Protein AF-A0A482R6Y8-F1 (afdb_monomer_lite)

Foldseek 3Di:
DVQVVCVVVVHDDDDDDDDDDAAADDDQKDKDFDPQWDQDPVVRHIWGHQAFDDDDQKDQRLCRHQQSDPPNPPVDDDDPDPSLQRIKGWFKFWKFFDTRVDTAIKMWGWDDDPDDDDTWIWIGGPPDIGTDPPDPVSCNVAAGKHKDKDKDWAWDFDDDPPPDTDIDGDDIDIDIDTRRIHTGMIMIGRDDPDPDPDDDDDDDDDDDDDDDDDDDDDDDDDDDDDDDDDDDDPDDVVVVVVVVVCVVPDDDDDDDDDDPPDPDPPVVVVVVVVVVVVVVCVVCLQPPVVVVVLLCVLQVVLVCLVVVPLVLAQAADPDQPQDLVSLVVRQPPLLVSLVVLLCCQQPPVLPYPNLVCLVSSLVSSLSSCLRTLSNLSVLLSVCVVCVVVVCCLQFNDPDPSSVSNLQSSLSSNLSSLLNHQVSCVVVVNNCPGSSNVSLVSLLVCLVVCLVRLQRVCSSLLSVQSNLPNDVVSLVSCVVVVVLVSLCCQCAPLSHLCQVPHPPRPDDPDDDPVRVPDRGDCVSSVSSNVSSVVVVVVCVVPPDDPPDDDPDDDDD

Secondary structure (DSSP, 8-state):
-HHHHHHTTT------------BS---SEEEEE---EEEETTTTEEEE--------SEEE-GGGBSSS-TT-S--SS---S-GGGGEEEEEEEEEEEE-SS-EEEEEEEE---SSS----EEEEETTEEEEE---HHHHHHHTS--EEEEEE--EEEEE-TTS-EEEEEPPPEEEEEE--EEEEEEEEEE--------PPPPPP--------------------------------HHHHHHHHHHHHH----S-S-----PPPPHHHHHHHHHHHHHHHHHHHTT-HHHHHHHHHHHHHHHHHHHHS-GGG-BPPPSS---SHHHHHHHSTTTHHHHHHHHHHIIIIITTSS-GGGHHHHHHHHHHHHHHBHHHHHHHHHHHHH-HHHHHIIIII--STTHHHHHHHHHHHHHHHHHHHHHHHHHTT-TTTSHHHHHHHHHHTTGGGGGGGGGGHHHHHHHHHHHHHH-HHHHHHHHHTTHHHHHHHHHHSTT-S-GGGSTT----S---TTTTS-----HHHHHHHHHHHHHHHHHTTSTTTT-SS--S----

Structure (mmCIF, N/CA/C/O backbone):
data_AF-A0A482R6Y8-F1
#
_entry.id   AF-A0A482R6Y8-F1
#
loop_
_atom_site.group_PDB
_atom_site.id
_atom_site.type_symbol
_atom_site.label_atom_id
_atom_site.label_alt_id
_atom_site.label_comp_id
_atom_site.label_asym_id
_atom_site.label_entity_id
_atom_site.label_seq_id
_atom_site.pdbx_PDB_ins_code
_atom_site.Cartn_x
_atom_site.Cartn_y
_atom_site.Cartn_z
_atom_site.occupancy
_atom_site.B_iso_or_equiv
_atom_site.auth_seq_id
_atom_site.auth_comp_id
_atom_site.auth_asym_id
_atom_site.auth_atom_id
_atom_site.pdbx_PDB_model_num
ATOM 1 N N . ALA A 1 1 ? -12.314 -10.642 -55.141 1.00 46.22 1 ALA A N 1
ATOM 2 C CA . ALA A 1 1 ? -13.633 -10.857 -55.773 1.00 46.22 1 ALA A CA 1
ATOM 3 C C . ALA A 1 1 ? -14.553 -11.711 -54.892 1.00 46.22 1 ALA A C 1
ATOM 5 O O . ALA A 1 1 ? -15.523 -11.170 -54.386 1.00 46.22 1 ALA A O 1
ATOM 6 N N . ALA A 1 2 ? -14.221 -12.979 -54.606 1.00 45.69 2 ALA A N 1
ATOM 7 C CA . ALA A 1 2 ? -15.066 -13.873 -53.792 1.00 45.69 2 ALA A CA 1
ATOM 8 C C . ALA A 1 2 ? -15.319 -13.393 -52.343 1.00 45.69 2 ALA A C 1
ATOM 10 O O . ALA A 1 2 ? -16.434 -13.504 -51.849 1.00 45.69 2 ALA A O 1
ATOM 11 N N . ALA A 1 3 ? -14.319 -12.788 -51.689 1.00 48.28 3 ALA A N 1
ATOM 12 C CA . ALA A 1 3 ? -14.489 -12.204 -50.355 1.00 48.28 3 ALA A CA 1
ATOM 13 C C . ALA A 1 3 ? -15.507 -11.045 -50.352 1.00 48.28 3 ALA A C 1
ATOM 15 O O . ALA A 1 3 ? -16.390 -11.009 -49.514 1.00 48.28 3 ALA A O 1
ATOM 16 N N . PHE A 1 4 ? -15.473 -10.146 -51.340 1.00 48.19 4 PHE A N 1
ATOM 17 C CA . PHE A 1 4 ? -16.408 -9.012 -51.419 1.00 48.19 4 PHE A CA 1
ATOM 18 C C . PHE A 1 4 ? -17.869 -9.442 -51.632 1.00 48.19 4 PHE A C 1
ATOM 20 O O . PHE A 1 4 ? -18.768 -8.837 -51.055 1.00 48.19 4 PHE A O 1
ATOM 27 N N . ALA A 1 5 ? -18.100 -10.518 -52.393 1.00 51.41 5 ALA A N 1
ATOM 28 C CA . ALA A 1 5 ? -19.438 -11.076 -52.601 1.00 51.41 5 ALA A CA 1
ATOM 29 C C . ALA A 1 5 ? -20.048 -11.664 -51.312 1.00 51.41 5 ALA A C 1
ATOM 31 O O . ALA A 1 5 ? -21.261 -11.625 -51.132 1.00 51.41 5 ALA A O 1
ATOM 32 N N . ALA A 1 6 ? -19.218 -12.164 -50.390 1.00 49.59 6 ALA A N 1
ATOM 33 C CA . ALA A 1 6 ? -19.668 -12.661 -49.089 1.00 49.59 6 ALA A CA 1
ATOM 34 C C . ALA A 1 6 ? -19.960 -11.527 -48.080 1.00 49.59 6 ALA A C 1
ATOM 36 O O . ALA A 1 6 ? -20.877 -11.659 -47.273 1.00 49.59 6 ALA A O 1
ATOM 37 N N . ALA A 1 7 ? -19.244 -10.397 -48.168 1.00 51.06 7 ALA A N 1
ATOM 38 C CA . ALA A 1 7 ? -19.393 -9.241 -47.263 1.00 51.06 7 ALA A CA 1
ATOM 39 C C . ALA A 1 7 ? -20.716 -8.525 -47.513 1.00 51.06 7 ALA A C 1
ATOM 41 O O . ALA A 1 7 ? -21.427 -8.163 -46.580 1.00 51.06 7 ALA A O 1
ATOM 42 N N . ALA A 1 8 ? -21.054 -8.363 -48.795 1.00 51.78 8 ALA A N 1
ATOM 43 C CA . ALA A 1 8 ? -22.303 -7.758 -49.242 1.00 51.78 8 ALA A CA 1
ATOM 44 C C . ALA A 1 8 ? -23.546 -8.564 -48.814 1.00 51.78 8 ALA A C 1
ATOM 46 O O . ALA A 1 8 ? -24.637 -8.012 -48.746 1.00 51.78 8 ALA A O 1
ATOM 47 N N . ALA A 1 9 ? -23.382 -9.850 -48.481 1.00 56.75 9 ALA A N 1
ATOM 48 C CA . ALA A 1 9 ? -24.441 -10.724 -47.980 1.00 56.75 9 ALA A CA 1
ATOM 49 C C . ALA A 1 9 ? -24.543 -10.753 -46.438 1.00 56.75 9 ALA A C 1
ATOM 51 O O . ALA A 1 9 ? -25.240 -11.607 -45.894 1.00 56.75 9 ALA A O 1
ATOM 52 N N . GLY A 1 10 ? -23.826 -9.874 -45.721 1.00 54.31 10 GLY A N 1
ATOM 53 C CA . GLY A 1 10 ? -23.837 -9.828 -44.253 1.00 54.31 10 GLY A CA 1
ATOM 54 C C . GLY A 1 10 ? -23.149 -11.022 -43.578 1.00 54.31 10 GLY A C 1
ATOM 55 O O . GLY A 1 10 ? -23.340 -11.245 -42.385 1.00 54.31 10 GLY A O 1
ATOM 56 N N . LYS A 1 11 ? -22.355 -11.804 -44.323 1.00 59.03 11 LYS A N 1
ATOM 57 C CA . LYS A 1 11 ? -21.540 -12.886 -43.762 1.00 59.03 11 LYS A CA 1
ATOM 58 C C . LYS A 1 11 ? -20.203 -12.337 -43.285 1.00 59.03 11 LYS A C 1
ATOM 60 O O . LYS A 1 11 ? -19.504 -11.648 -44.025 1.00 59.03 11 LYS A O 1
ATOM 65 N N . GLU A 1 12 ? -19.841 -12.690 -42.059 1.00 58.81 12 GLU A N 1
ATOM 66 C CA . GLU A 1 12 ? -18.547 -12.377 -41.464 1.00 58.81 12 GLU A CA 1
ATOM 67 C C . GLU A 1 12 ? -17.422 -12.999 -42.311 1.00 58.81 12 GLU A C 1
ATOM 69 O O . GLU A 1 12 ? -17.390 -14.210 -42.544 1.00 58.81 12 GLU A O 1
ATOM 74 N N . ILE A 1 13 ? -16.520 -12.165 -42.834 1.00 70.81 13 ILE A N 1
ATOM 75 C CA . ILE A 1 13 ? -15.378 -12.630 -43.627 1.00 70.81 13 ILE A CA 1
ATOM 76 C C . ILE A 1 13 ? -14.148 -12.607 -42.746 1.00 70.81 13 ILE A C 1
ATOM 78 O O . ILE A 1 13 ? -13.628 -11.546 -42.405 1.00 70.81 13 ILE A O 1
ATOM 82 N N . SER A 1 14 ? -13.619 -13.790 -42.470 1.00 70.06 14 SER A N 1
ATOM 83 C CA . SER A 1 14 ? -12.277 -13.917 -41.925 1.00 70.06 14 SER A CA 1
ATOM 84 C C . SER A 1 14 ? -11.255 -13.839 -43.062 1.00 70.06 14 SER A C 1
ATOM 86 O O . SER A 1 14 ? -11.223 -14.695 -43.950 1.00 70.06 14 SER A O 1
ATOM 88 N N . LEU A 1 15 ? -10.426 -12.791 -43.064 1.00 80.38 15 LEU A N 1
ATOM 89 C CA . LEU A 1 15 ? -9.261 -12.686 -43.942 1.00 80.38 15 LEU A CA 1
ATOM 90 C C . LEU A 1 15 ? -8.021 -13.155 -43.187 1.00 80.38 15 LEU A C 1
ATOM 92 O O . LEU A 1 15 ? -7.687 -12.628 -42.123 1.00 80.38 15 LEU A O 1
ATOM 96 N N . LYS A 1 16 ? -7.288 -14.104 -43.775 1.00 82.94 16 LYS A N 1
ATOM 97 C CA . LYS A 1 16 ? -6.000 -14.539 -43.235 1.00 82.94 16 LYS A CA 1
ATOM 98 C C . LYS A 1 16 ? -5.012 -13.373 -43.306 1.00 82.94 16 LYS A C 1
ATOM 100 O O . LYS A 1 16 ? -4.531 -13.024 -44.381 1.00 82.94 16 LYS A O 1
ATOM 105 N N . THR A 1 17 ? -4.730 -12.775 -42.155 1.00 82.94 17 THR A N 1
ATOM 106 C CA . THR A 1 17 ? -3.864 -11.600 -42.027 1.00 82.94 17 THR A CA 1
ATOM 107 C C . THR A 1 17 ? -2.631 -11.962 -41.209 1.00 82.94 17 THR A C 1
ATOM 109 O O . THR A 1 17 ? -2.737 -12.637 -40.189 1.00 82.94 17 THR A O 1
ATOM 112 N N . THR A 1 18 ? -1.460 -11.491 -41.634 1.00 84.38 18 THR A N 1
ATOM 113 C CA . THR A 1 18 ? -0.202 -11.678 -40.901 1.00 84.38 18 THR A CA 1
ATOM 114 C C . THR A 1 18 ? 0.170 -10.372 -40.209 1.00 84.38 18 THR A C 1
ATOM 116 O O . THR A 1 18 ? 0.525 -9.399 -40.874 1.00 84.38 18 THR A O 1
ATOM 119 N N . ARG A 1 19 ? 0.114 -10.337 -38.874 1.00 85.12 19 ARG A N 1
ATOM 120 C CA . ARG A 1 19 ? 0.594 -9.200 -38.071 1.00 85.12 19 ARG A CA 1
ATOM 121 C C . ARG A 1 19 ? 2.083 -9.377 -37.769 1.00 85.12 19 ARG A C 1
ATOM 123 O O . ARG A 1 19 ? 2.506 -10.453 -37.362 1.00 85.12 19 ARG A O 1
ATOM 130 N N . ARG A 1 20 ? 2.877 -8.321 -37.960 1.00 83.31 20 ARG A N 1
ATOM 131 C CA . ARG A 1 20 ? 4.308 -8.264 -37.612 1.00 83.31 20 ARG A CA 1
ATOM 132 C C . ARG A 1 20 ? 4.642 -6.889 -37.032 1.00 83.31 20 ARG A C 1
ATOM 134 O O . ARG A 1 20 ? 3.924 -5.928 -37.299 1.00 83.31 20 ARG A O 1
ATOM 141 N N . VAL A 1 21 ? 5.735 -6.801 -36.279 1.00 88.12 21 VAL A N 1
ATOM 142 C CA . VAL A 1 21 ? 6.249 -5.556 -35.682 1.00 88.12 21 VAL A CA 1
ATOM 143 C C . VAL A 1 21 ? 7.684 -5.338 -36.161 1.00 88.12 21 VAL A C 1
ATOM 145 O O . VAL A 1 21 ? 8.432 -6.298 -36.338 1.00 88.12 21 VAL A O 1
ATOM 148 N N . SER A 1 22 ? 8.060 -4.090 -36.438 1.00 88.12 22 SER A N 1
ATOM 149 C CA . SER A 1 22 ? 9.417 -3.719 -36.862 1.00 88.12 22 SER A CA 1
ATOM 150 C C . SER A 1 22 ? 9.807 -2.381 -36.268 1.00 88.12 22 SER A C 1
ATOM 152 O O . SER A 1 22 ? 8.951 -1.525 -36.039 1.00 88.12 22 SER A O 1
ATOM 154 N N . LEU A 1 23 ? 11.100 -2.214 -36.016 1.00 89.06 23 LEU A N 1
ATOM 155 C CA . LEU A 1 23 ? 11.639 -1.028 -35.366 1.00 89.06 23 LEU A CA 1
ATOM 156 C C . LEU A 1 23 ? 11.892 0.059 -36.413 1.00 89.06 23 LEU A C 1
ATOM 158 O O . LEU A 1 23 ? 12.625 -0.152 -37.377 1.00 89.06 23 LEU A O 1
ATOM 162 N N . ARG A 1 24 ? 11.253 1.221 -36.256 1.00 84.94 24 ARG A N 1
ATOM 163 C CA . ARG A 1 24 ? 11.435 2.355 -37.177 1.00 84.94 24 ARG A CA 1
ATOM 164 C C . ARG A 1 24 ? 12.658 3.194 -36.821 1.00 84.94 24 ARG A C 1
ATOM 166 O O . ARG A 1 24 ? 13.382 3.613 -37.707 1.00 84.94 24 ARG A O 1
ATOM 173 N N . GLN A 1 25 ? 12.860 3.443 -35.534 1.00 84.69 25 GLN A N 1
ATOM 174 C CA . GLN A 1 25 ? 13.958 4.244 -35.012 1.00 84.69 25 GLN A CA 1
ATOM 175 C C . GLN A 1 25 ? 14.477 3.573 -33.743 1.00 84.69 25 GLN A C 1
ATOM 177 O O . GLN A 1 25 ? 13.693 3.077 -32.935 1.00 84.69 25 GLN A O 1
ATOM 182 N N . LEU A 1 26 ? 15.796 3.550 -33.589 1.00 87.88 26 LEU A N 1
ATOM 183 C CA . LEU A 1 26 ? 16.489 3.038 -32.410 1.00 87.88 26 LEU A CA 1
ATOM 184 C C . LEU A 1 26 ? 17.211 4.201 -31.714 1.00 87.88 26 LEU A C 1
ATOM 186 O O . LEU A 1 26 ? 17.615 5.151 -32.385 1.00 87.88 26 LEU A O 1
ATOM 190 N N . GLY A 1 27 ? 17.372 4.138 -30.390 1.00 90.56 27 GLY A N 1
ATOM 191 C CA . GLY A 1 27 ? 18.134 5.121 -29.603 1.00 90.56 27 GLY A CA 1
ATOM 192 C C . GLY A 1 27 ? 19.629 4.792 -29.526 1.00 90.56 27 GLY A C 1
ATOM 193 O O . GLY A 1 27 ? 20.064 3.776 -30.061 1.00 90.56 27 GLY A O 1
ATOM 194 N N . ASP A 1 28 ? 20.434 5.623 -28.867 1.00 90.88 28 ASP A N 1
ATOM 195 C CA . ASP A 1 28 ? 21.860 5.320 -28.628 1.00 90.88 28 ASP A CA 1
ATOM 196 C C . ASP A 1 28 ? 22.056 4.234 -27.565 1.00 90.88 28 ASP A C 1
ATOM 198 O O . ASP A 1 28 ? 23.026 3.483 -27.611 1.00 90.88 28 ASP A O 1
ATOM 202 N N . HIS A 1 29 ? 21.091 4.089 -26.659 1.00 93.62 29 HIS A N 1
ATOM 203 C CA . HIS A 1 29 ? 21.043 3.017 -25.675 1.00 93.62 29 HIS A CA 1
ATOM 204 C C . HIS A 1 29 ? 19.825 2.133 -25.939 1.00 93.62 29 HIS A C 1
ATOM 206 O O . HIS A 1 29 ? 18.712 2.628 -26.129 1.00 93.62 29 HIS A O 1
ATOM 212 N N . LEU A 1 30 ? 20.045 0.823 -25.959 1.00 95.31 30 LEU A N 1
ATOM 213 C CA . LEU A 1 30 ? 19.023 -0.196 -26.146 1.00 95.31 30 LEU A CA 1
ATOM 214 C C . LEU A 1 30 ? 18.916 -1.026 -24.863 1.00 95.31 30 LEU A C 1
ATOM 216 O O . LEU A 1 30 ? 19.875 -1.675 -24.452 1.00 95.31 30 LEU A O 1
ATOM 220 N N . MET A 1 31 ? 17.738 -1.003 -24.244 1.00 97.25 31 MET A N 1
ATOM 221 C CA . MET A 1 31 ? 17.420 -1.803 -23.061 1.00 97.25 31 MET A CA 1
ATOM 222 C C . MET A 1 31 ? 16.559 -2.993 -23.482 1.00 97.25 31 MET A C 1
ATOM 224 O O . MET A 1 31 ? 15.492 -2.805 -24.069 1.00 97.25 31 MET A O 1
ATOM 228 N N . VAL A 1 32 ? 17.015 -4.212 -23.196 1.00 96.88 32 VAL A N 1
ATOM 229 C CA . VAL A 1 32 ? 16.301 -5.450 -23.532 1.00 96.88 32 VAL A CA 1
ATOM 230 C C . VAL A 1 32 ? 15.912 -6.162 -22.244 1.00 96.88 32 VAL A C 1
ATOM 232 O O . VAL A 1 32 ? 16.757 -6.722 -21.550 1.00 96.88 32 VAL A O 1
ATOM 235 N N . HIS A 1 33 ? 14.619 -6.146 -21.934 1.00 97.31 33 HIS A N 1
ATOM 236 C CA . HIS A 1 33 ? 14.055 -6.873 -20.803 1.00 97.31 33 HIS A CA 1
ATOM 237 C C . HIS A 1 33 ? 13.781 -8.330 -21.192 1.00 97.31 33 HIS A C 1
ATOM 239 O O . HIS A 1 33 ? 13.048 -8.596 -22.148 1.00 97.31 33 HIS A O 1
ATOM 245 N N . LEU A 1 34 ? 14.344 -9.278 -20.444 1.00 96.94 34 LEU A N 1
ATOM 246 C CA . LEU A 1 34 ? 14.092 -10.702 -20.632 1.00 96.94 34 LEU A CA 1
ATOM 247 C C . LEU A 1 34 ? 12.843 -11.086 -19.837 1.00 96.94 34 LEU A C 1
ATOM 249 O O . LEU A 1 34 ? 12.815 -10.962 -18.614 1.00 96.94 34 LEU A O 1
ATOM 253 N N . ASN A 1 35 ? 11.795 -11.540 -20.527 1.00 95.56 35 ASN A N 1
ATOM 254 C CA . ASN A 1 35 ? 10.512 -11.865 -19.905 1.00 95.56 35 ASN A CA 1
ATOM 255 C C . ASN A 1 35 ? 10.574 -13.190 -19.122 1.00 95.56 35 ASN A C 1
ATOM 257 O O . ASN A 1 35 ? 10.064 -14.211 -19.571 1.00 95.56 35 ASN A O 1
ATOM 261 N N . ARG A 1 36 ? 11.252 -13.174 -17.969 1.00 95.69 36 ARG A N 1
ATOM 262 C CA . ARG A 1 36 ? 11.509 -14.350 -17.122 1.00 95.69 36 ARG A CA 1
ATOM 263 C C . ARG A 1 36 ? 10.474 -14.567 -16.020 1.00 95.69 36 ARG A C 1
ATOM 265 O O . ARG A 1 36 ? 10.716 -15.375 -15.128 1.00 95.69 36 ARG A O 1
ATOM 272 N N . PHE A 1 37 ? 9.354 -13.856 -16.041 1.00 94.00 37 PHE A N 1
ATOM 273 C CA . PHE A 1 37 ? 8.289 -14.032 -15.061 1.00 94.00 37 PHE A CA 1
ATOM 274 C C . PHE A 1 37 ? 6.985 -14.332 -15.774 1.00 94.00 37 PHE A C 1
ATOM 276 O O . PHE A 1 37 ? 6.593 -13.619 -16.697 1.00 94.00 37 PHE A O 1
ATOM 283 N N . GLU A 1 38 ? 6.311 -15.375 -15.318 1.00 92.75 38 GLU A N 1
ATOM 284 C CA . GLU A 1 38 ? 5.003 -15.765 -15.818 1.00 92.75 38 GLU A CA 1
ATOM 285 C C . GLU A 1 38 ? 4.085 -16.155 -14.664 1.00 92.75 38 GLU A C 1
ATOM 287 O O . GLU A 1 38 ? 4.512 -16.287 -13.514 1.00 92.75 38 GLU A O 1
ATOM 292 N N . PHE A 1 39 ? 2.800 -16.287 -14.968 1.00 90.62 39 PHE A N 1
ATOM 293 C CA . PHE A 1 39 ? 1.833 -16.827 -14.030 1.00 90.62 39 PHE A CA 1
ATOM 294 C C . PHE A 1 39 ? 1.623 -18.301 -14.360 1.00 90.62 39 PHE A C 1
ATOM 296 O O . PHE A 1 39 ? 1.099 -18.626 -15.425 1.00 90.62 39 PHE A O 1
ATOM 303 N N . ASP A 1 40 ? 2.050 -19.174 -13.454 1.00 85.50 40 ASP A N 1
ATOM 304 C CA . ASP A 1 40 ? 1.807 -20.604 -13.557 1.00 85.50 40 ASP A CA 1
ATOM 305 C C . ASP A 1 40 ? 0.372 -20.889 -13.100 1.00 85.50 40 ASP A C 1
ATOM 307 O O . ASP A 1 40 ? 0.012 -20.701 -11.933 1.00 85.50 40 ASP A O 1
ATOM 311 N N . TYR A 1 41 ? -0.461 -21.316 -14.047 1.00 87.38 41 TYR A N 1
ATOM 312 C CA . TYR A 1 41 ? -1.871 -21.609 -13.809 1.00 87.38 41 TYR A CA 1
ATOM 313 C C . TYR A 1 41 ? -2.097 -22.921 -13.049 1.00 87.38 41 TYR A C 1
ATOM 315 O O . TYR A 1 41 ? -3.148 -23.061 -12.426 1.00 87.38 41 TYR A O 1
ATOM 323 N N . ASP A 1 42 ? -1.137 -23.850 -13.047 1.00 87.56 42 ASP A N 1
ATOM 324 C CA . ASP A 1 42 ? -1.270 -25.111 -12.312 1.00 87.56 42 ASP A CA 1
ATOM 325 C C . ASP A 1 42 ? -1.021 -24.891 -10.815 1.00 87.56 42 ASP A C 1
ATOM 327 O O . ASP A 1 42 ? -1.786 -25.361 -9.969 1.00 87.56 42 ASP A O 1
ATOM 331 N N . SER A 1 43 ? 0.023 -24.130 -10.470 1.00 82.81 43 SER A N 1
ATOM 332 C CA . SER A 1 43 ? 0.314 -23.761 -9.076 1.00 82.81 43 SER A CA 1
ATOM 333 C C . SER A 1 43 ? -0.445 -22.519 -8.590 1.00 82.81 43 SER A C 1
ATOM 335 O O . SER A 1 43 ? -0.462 -22.251 -7.385 1.00 82.81 43 SER A O 1
ATOM 337 N N . MET A 1 44 ? -1.099 -21.782 -9.498 1.00 86.12 44 MET A N 1
ATOM 338 C CA . MET A 1 44 ? -1.774 -20.499 -9.248 1.00 86.12 44 MET A CA 1
ATOM 339 C C . MET A 1 44 ? -0.850 -19.460 -8.593 1.00 86.12 44 MET A C 1
ATOM 341 O O . MET A 1 44 ? -1.261 -18.694 -7.715 1.00 86.12 44 MET A O 1
ATOM 345 N N . GLN A 1 45 ? 0.418 -19.440 -9.006 1.00 81.56 45 GLN A N 1
ATOM 346 C CA . GLN A 1 45 ? 1.457 -18.567 -8.465 1.00 81.56 45 GLN A CA 1
ATOM 347 C C . GLN A 1 45 ? 2.291 -17.934 -9.579 1.00 81.56 45 GLN A C 1
ATOM 349 O O . GLN A 1 45 ? 2.391 -18.445 -10.691 1.00 81.56 45 GLN A O 1
ATOM 354 N N . GLN A 1 46 ? 2.928 -16.802 -9.273 1.00 86.69 46 GLN A N 1
ATOM 355 C CA . GLN A 1 46 ? 3.962 -16.270 -10.154 1.00 86.69 46 GLN A CA 1
ATOM 356 C C . GLN A 1 46 ? 5.194 -17.176 -10.101 1.00 86.69 46 GLN A C 1
ATOM 358 O O . GLN A 1 46 ? 5.692 -17.501 -9.020 1.00 86.69 46 GLN A O 1
ATOM 363 N N . ALA A 1 47 ? 5.706 -17.538 -11.270 1.00 89.12 47 ALA A N 1
ATOM 364 C CA . ALA A 1 47 ? 6.873 -18.383 -11.438 1.00 89.12 47 ALA A CA 1
ATOM 365 C C . ALA A 1 47 ? 7.984 -17.622 -12.168 1.00 89.12 47 ALA A C 1
ATOM 367 O O . ALA A 1 47 ? 7.736 -16.765 -13.021 1.00 89.12 47 ALA A O 1
ATOM 368 N N . LYS A 1 48 ? 9.234 -17.922 -11.798 1.00 93.69 48 LYS A N 1
ATOM 369 C CA . LYS A 1 48 ? 10.420 -17.395 -12.477 1.00 93.69 48 LYS A CA 1
ATOM 370 C C . LYS A 1 48 ? 10.967 -18.455 -13.428 1.00 93.69 48 LYS A C 1
ATOM 372 O O . LYS A 1 48 ? 11.327 -19.546 -12.989 1.00 93.69 48 LYS A O 1
ATOM 377 N N . LEU A 1 49 ? 11.115 -18.087 -14.694 1.00 95.44 49 LEU A N 1
ATOM 378 C CA . LEU A 1 49 ? 11.729 -18.891 -15.743 1.00 95.44 49 LEU A CA 1
ATOM 379 C C . LEU A 1 49 ? 13.255 -18.801 -15.659 1.00 95.44 49 LEU A C 1
ATOM 381 O O . LEU A 1 49 ? 13.872 -17.781 -15.990 1.00 95.44 49 LEU A O 1
ATOM 385 N N . ASN A 1 50 ? 13.870 -19.896 -15.218 1.00 94.81 50 ASN A N 1
ATOM 386 C CA . ASN A 1 50 ? 15.321 -20.017 -15.075 1.00 94.81 50 ASN A CA 1
ATOM 387 C C . ASN A 1 50 ? 15.981 -20.725 -16.264 1.00 94.81 50 ASN A C 1
ATOM 389 O O . ASN A 1 50 ? 17.140 -21.119 -16.160 1.00 94.81 50 ASN A O 1
ATOM 393 N N . ASP A 1 51 ? 15.270 -20.873 -17.382 1.00 96.56 51 ASP A N 1
ATOM 394 C CA . ASP A 1 51 ? 15.787 -21.526 -18.583 1.00 96.56 51 ASP A CA 1
ATOM 395 C C . ASP A 1 51 ? 17.039 -20.834 -19.118 1.00 96.56 51 ASP A C 1
ATOM 397 O O . ASP A 1 51 ? 17.246 -19.623 -18.937 1.00 96.56 51 ASP A O 1
ATOM 401 N N . HIS A 1 52 ? 17.873 -21.629 -19.788 1.00 97.44 52 HIS A N 1
ATOM 402 C CA . HIS A 1 52 ? 19.062 -21.128 -20.459 1.00 97.44 52 HIS A CA 1
ATOM 403 C C . HIS A 1 52 ? 18.663 -20.171 -21.584 1.00 97.44 52 HIS A C 1
ATOM 405 O O . HIS A 1 52 ? 17.871 -20.511 -22.462 1.00 97.44 52 HIS A O 1
ATOM 411 N N . PHE A 1 53 ? 19.214 -18.963 -21.542 1.00 97.75 53 PHE A N 1
ATOM 412 C CA . PHE A 1 53 ? 19.053 -17.963 -22.585 1.00 97.75 53 PHE A CA 1
ATOM 413 C C . PHE A 1 53 ? 20.363 -17.196 -22.755 1.00 97.75 53 PHE A C 1
ATOM 415 O O . PHE A 1 53 ? 20.737 -16.380 -21.908 1.00 97.75 53 PHE A O 1
ATOM 422 N N . SER A 1 54 ? 21.048 -17.451 -23.867 1.00 97.44 54 SER A N 1
ATOM 423 C CA . SER A 1 54 ? 22.267 -16.741 -24.250 1.00 97.44 54 SER A CA 1
ATOM 424 C C . SER A 1 54 ? 21.962 -15.452 -25.006 1.00 97.44 54 SER A C 1
ATOM 426 O O . SER A 1 54 ? 21.045 -15.408 -25.827 1.00 97.44 54 SER A O 1
ATOM 428 N N . PHE A 1 55 ? 22.797 -14.434 -24.819 1.00 97.94 55 PHE A N 1
ATOM 429 C CA . PHE A 1 55 ? 22.731 -13.176 -25.563 1.00 97.94 55 PHE A CA 1
ATOM 430 C C . PHE A 1 55 ? 24.127 -12.747 -26.038 1.00 97.94 55 PHE A C 1
ATOM 432 O O . PHE A 1 55 ? 25.120 -13.017 -25.358 1.00 97.94 55 PHE A O 1
ATOM 439 N N . PRO A 1 56 ? 24.239 -12.099 -27.213 1.00 96.44 56 PRO A N 1
ATOM 440 C CA . PRO A 1 56 ? 25.534 -11.783 -27.799 1.00 96.44 56 PRO A CA 1
ATOM 441 C C . PRO A 1 56 ? 26.137 -10.507 -27.199 1.00 96.44 56 PRO A C 1
ATOM 443 O O . PRO A 1 56 ? 25.421 -9.566 -26.859 1.00 96.44 56 PRO A O 1
ATOM 446 N N . ARG A 1 57 ? 27.471 -10.423 -27.151 1.00 93.12 57 ARG A N 1
ATOM 447 C CA . ARG A 1 57 ? 28.176 -9.185 -26.761 1.00 93.12 57 ARG A CA 1
ATOM 448 C C . ARG A 1 57 ? 28.067 -8.081 -27.816 1.00 93.12 57 ARG A C 1
ATOM 450 O O . ARG A 1 57 ? 28.032 -6.910 -27.461 1.00 93.12 57 ARG A O 1
ATOM 457 N N . HIS A 1 58 ? 27.964 -8.463 -29.088 1.00 94.50 58 HIS A N 1
ATOM 458 C CA . HIS A 1 58 ? 27.753 -7.561 -30.219 1.00 94.50 58 HIS A CA 1
ATOM 459 C C . HIS A 1 58 ? 26.423 -7.900 -30.887 1.00 94.50 58 HIS A C 1
ATOM 461 O O . HIS A 1 58 ? 26.204 -9.042 -31.293 1.00 94.50 58 HIS A O 1
ATOM 467 N N . LEU A 1 59 ? 25.531 -6.921 -30.986 1.00 94.75 59 LEU A N 1
ATOM 468 C CA . LEU A 1 59 ? 24.169 -7.104 -31.463 1.00 94.75 59 LEU A CA 1
ATOM 469 C C . LEU A 1 59 ? 23.917 -6.237 -32.697 1.00 94.75 59 LEU A C 1
ATOM 471 O O . LEU A 1 59 ? 23.919 -5.010 -32.623 1.00 94.75 59 LEU A O 1
ATOM 475 N N . ASN A 1 60 ? 23.651 -6.891 -33.827 1.00 93.00 60 ASN A N 1
ATOM 476 C CA . ASN A 1 60 ? 23.227 -6.222 -35.050 1.00 93.00 60 ASN A CA 1
ATOM 477 C C . ASN A 1 60 ? 21.698 -6.101 -35.079 1.00 93.00 60 ASN A C 1
ATOM 479 O O . ASN A 1 60 ? 20.994 -7.101 -35.243 1.00 93.00 60 ASN A O 1
ATOM 483 N N . MET A 1 61 ? 21.187 -4.875 -34.961 1.00 93.06 61 MET A N 1
ATOM 484 C CA . MET A 1 61 ? 19.748 -4.609 -34.957 1.00 93.06 61 MET A CA 1
ATOM 485 C C . MET A 1 61 ? 19.142 -4.408 -36.350 1.00 93.06 61 MET A C 1
ATOM 487 O O . MET A 1 61 ? 17.916 -4.410 -36.471 1.00 93.06 61 MET A O 1
ATOM 491 N N . TRP A 1 62 ? 19.961 -4.283 -37.402 1.00 90.06 62 TRP A N 1
ATOM 492 C CA . TRP A 1 62 ? 19.512 -4.020 -38.775 1.00 90.06 62 TRP A CA 1
ATOM 493 C C . TRP A 1 62 ? 18.371 -4.940 -39.248 1.00 90.06 62 TRP A C 1
ATOM 495 O O . TRP A 1 62 ? 17.356 -4.405 -39.706 1.00 90.06 62 TRP A O 1
ATOM 505 N N . PRO A 1 63 ? 18.429 -6.281 -39.074 1.00 90.25 63 PRO A N 1
ATOM 506 C CA . PRO A 1 63 ? 17.392 -7.187 -39.585 1.00 90.25 63 PRO A CA 1
ATOM 507 C C . PRO A 1 63 ? 15.996 -6.973 -38.976 1.00 90.25 63 PRO A C 1
ATOM 509 O O . PRO A 1 63 ? 14.995 -7.401 -39.550 1.00 90.25 63 PRO A O 1
ATOM 512 N N . TYR A 1 64 ? 15.912 -6.314 -37.817 1.00 89.81 64 TYR A N 1
ATOM 513 C CA . TYR A 1 64 ? 14.664 -6.083 -37.080 1.00 89.81 64 TYR A CA 1
ATOM 514 C C . TYR A 1 64 ? 14.027 -4.716 -37.383 1.00 89.81 64 TYR A C 1
ATOM 516 O O . TYR A 1 64 ? 12.967 -4.377 -36.841 1.00 89.81 64 TYR A O 1
ATOM 524 N N . THR A 1 65 ? 14.665 -3.917 -38.238 1.00 88.56 65 THR A N 1
ATOM 525 C CA . THR A 1 65 ? 14.211 -2.569 -38.601 1.00 88.56 65 THR A CA 1
ATOM 526 C C . THR A 1 65 ? 13.230 -2.571 -39.769 1.00 88.56 65 THR A C 1
ATOM 528 O O . THR A 1 65 ? 13.038 -3.581 -40.437 1.00 88.56 65 THR A O 1
ATOM 531 N N . VAL A 1 66 ? 12.579 -1.438 -40.043 1.00 84.94 66 VAL A N 1
ATOM 532 C CA . VAL A 1 66 ? 11.733 -1.289 -41.244 1.00 84.94 66 VAL A CA 1
ATOM 533 C C . VAL A 1 66 ? 12.551 -1.462 -42.535 1.00 84.94 66 VAL A C 1
ATOM 535 O O . VAL A 1 66 ? 12.048 -2.051 -43.491 1.00 84.94 66 VAL A O 1
ATOM 538 N N . HIS A 1 67 ? 13.805 -1.000 -42.541 1.00 80.19 67 HIS A N 1
ATOM 539 C CA . HIS A 1 67 ? 14.677 -0.957 -43.719 1.00 80.19 67 HIS A CA 1
ATOM 540 C C . HIS A 1 67 ? 15.450 -2.259 -43.951 1.00 80.19 67 HIS A C 1
ATOM 542 O O . HIS A 1 67 ? 15.538 -2.729 -45.079 1.00 80.19 67 HIS A O 1
ATOM 548 N N . GLY A 1 68 ? 15.953 -2.896 -42.891 1.00 77.00 68 GLY A N 1
ATOM 549 C CA . GLY A 1 68 ? 16.755 -4.119 -43.001 1.00 77.00 68 GLY A CA 1
ATOM 550 C C . GLY A 1 68 ? 15.967 -5.401 -43.251 1.00 77.00 68 GLY A C 1
ATOM 551 O O . GLY A 1 68 ? 16.526 -6.496 -43.179 1.00 77.00 68 GLY A O 1
ATOM 552 N N . ARG A 1 69 ? 14.669 -5.291 -43.548 1.00 76.81 69 ARG A N 1
ATOM 553 C CA . ARG A 1 69 ? 13.815 -6.437 -43.859 1.00 76.81 69 ARG A CA 1
ATOM 554 C C . ARG A 1 69 ? 14.005 -6.906 -45.294 1.00 76.81 69 ARG A C 1
ATOM 556 O O . ARG A 1 69 ? 13.911 -6.118 -46.231 1.00 76.81 69 ARG A O 1
ATOM 563 N N . THR A 1 70 ? 14.114 -8.223 -45.448 1.00 67.69 70 THR A N 1
ATOM 564 C CA . THR A 1 70 ? 14.149 -8.932 -46.739 1.00 67.69 70 THR A CA 1
ATOM 565 C C . THR A 1 70 ? 12.914 -8.677 -47.604 1.00 67.69 70 THR A C 1
ATOM 567 O O . THR A 1 70 ? 13.008 -8.681 -48.823 1.00 67.69 70 THR A O 1
ATOM 570 N N . ASP A 1 71 ? 11.765 -8.422 -46.969 1.00 68.94 71 ASP A N 1
ATOM 571 C CA . ASP A 1 71 ? 10.468 -8.236 -47.636 1.00 68.94 71 ASP A CA 1
ATOM 572 C C . ASP A 1 71 ? 10.148 -6.746 -47.897 1.00 68.94 71 ASP A C 1
ATOM 574 O O . ASP A 1 71 ? 8.998 -6.396 -48.180 1.00 68.94 71 ASP A O 1
ATOM 578 N N . SER A 1 72 ? 11.110 -5.836 -47.699 1.00 60.34 72 SER A N 1
ATOM 579 C CA . SER A 1 72 ? 10.878 -4.398 -47.856 1.00 60.34 72 SER A CA 1
ATOM 580 C C . SER A 1 72 ? 10.681 -4.040 -49.338 1.00 60.34 72 SER A C 1
ATOM 582 O O . SER A 1 72 ? 11.561 -4.196 -50.174 1.00 60.34 72 SER A O 1
ATOM 584 N N . VAL A 1 73 ? 9.491 -3.534 -49.679 1.00 54.12 73 VAL A N 1
ATOM 585 C CA . VAL A 1 73 ? 9.151 -3.064 -51.043 1.00 54.12 73 VAL A CA 1
ATOM 586 C C . VAL A 1 73 ? 9.800 -1.698 -51.349 1.00 54.12 73 VAL A C 1
ATOM 588 O O . VAL A 1 73 ? 9.759 -1.215 -52.475 1.00 54.12 73 VAL A O 1
ATOM 591 N N . ALA A 1 74 ? 10.432 -1.073 -50.353 1.00 52.38 74 ALA A N 1
ATOM 592 C CA . ALA A 1 74 ? 11.095 0.222 -50.451 1.00 52.38 74 ALA A CA 1
ATOM 593 C C . ALA A 1 74 ? 12.620 0.057 -50.368 1.00 52.38 74 ALA A C 1
ATOM 595 O O . ALA A 1 74 ? 13.253 0.491 -49.412 1.00 52.38 74 ALA A O 1
ATOM 596 N N . ALA A 1 75 ? 13.214 -0.562 -51.386 1.00 44.25 75 ALA A N 1
ATOM 597 C CA . ALA A 1 75 ? 14.666 -0.640 -51.549 1.00 44.25 75 ALA A CA 1
ATOM 598 C C . ALA A 1 75 ? 15.283 0.665 -52.107 1.00 44.25 75 ALA A C 1
ATOM 600 O O . ALA A 1 75 ? 16.299 0.616 -52.795 1.00 44.25 75 ALA A O 1
ATOM 601 N N . GLY A 1 76 ? 14.681 1.840 -51.879 1.00 48.41 76 GLY A N 1
ATOM 602 C CA . GLY A 1 76 ? 15.141 3.042 -52.577 1.00 48.41 76 GLY A CA 1
ATOM 603 C C . GLY A 1 76 ? 14.586 4.380 -52.114 1.00 48.41 76 GLY A C 1
ATOM 604 O O . GLY A 1 76 ? 14.079 5.102 -52.959 1.00 48.41 76 GLY A O 1
ATOM 605 N N . THR A 1 77 ? 14.711 4.730 -50.829 1.00 46.97 77 THR A N 1
ATOM 606 C CA . THR A 1 77 ? 14.648 6.139 -50.377 1.00 46.97 77 THR A CA 1
ATOM 607 C C . THR A 1 77 ? 15.361 6.332 -49.028 1.00 46.97 77 THR A C 1
ATOM 609 O O . THR A 1 77 ? 14.936 5.746 -48.033 1.00 46.97 77 THR A O 1
ATOM 612 N N . ASP A 1 78 ? 16.407 7.166 -49.033 1.00 45.94 78 ASP A N 1
ATOM 613 C CA . ASP A 1 78 ? 16.916 8.046 -47.962 1.00 45.94 78 ASP A CA 1
ATOM 614 C C . ASP A 1 78 ? 17.034 7.525 -46.512 1.00 45.94 78 ASP A C 1
ATOM 616 O O . ASP A 1 78 ? 16.479 8.133 -45.598 1.00 45.94 78 ASP A O 1
ATOM 620 N N . ASP A 1 79 ? 17.840 6.488 -46.254 1.00 47.22 79 ASP A N 1
ATOM 621 C CA . ASP A 1 79 ? 18.482 6.352 -44.933 1.00 47.22 79 ASP A CA 1
ATOM 622 C C . ASP A 1 79 ? 20.003 6.512 -45.088 1.00 47.22 79 ASP A C 1
ATOM 624 O O . ASP A 1 79 ? 20.690 5.685 -45.686 1.00 47.22 79 ASP A O 1
ATOM 628 N N . VAL A 1 80 ? 20.507 7.652 -44.610 1.00 53.16 80 VAL A N 1
ATOM 629 C CA . VAL A 1 80 ? 21.891 8.147 -44.768 1.00 53.16 80 VAL A CA 1
ATOM 630 C C . VAL A 1 80 ? 22.868 7.412 -43.832 1.00 53.16 80 VAL A C 1
ATOM 632 O O . VAL A 1 80 ? 24.085 7.568 -43.926 1.00 53.16 80 VAL A O 1
ATOM 635 N N . LEU A 1 81 ? 22.354 6.573 -42.932 1.00 56.56 81 LEU A N 1
ATOM 636 C CA . LEU A 1 81 ? 23.121 5.851 -41.927 1.00 56.56 81 LEU A CA 1
ATOM 637 C C . LEU A 1 81 ? 23.213 4.374 -42.334 1.00 56.56 81 LEU A C 1
ATOM 639 O O . LEU A 1 81 ? 22.282 3.603 -42.124 1.00 56.56 81 LEU A O 1
ATOM 643 N N . GLY A 1 82 ? 24.330 3.979 -42.954 1.00 62.22 82 GLY A N 1
ATOM 644 C CA . GLY A 1 82 ? 24.575 2.594 -43.382 1.00 62.22 82 GLY A CA 1
ATOM 645 C C . GLY A 1 82 ? 24.408 1.559 -42.255 1.00 62.22 82 GLY A C 1
ATOM 646 O O . GLY A 1 82 ? 24.327 1.907 -41.079 1.00 62.22 82 GLY A O 1
ATOM 647 N N . ALA A 1 83 ? 24.400 0.264 -42.599 1.00 63.19 83 ALA A N 1
ATOM 648 C CA . ALA A 1 83 ? 24.156 -0.854 -41.667 1.00 63.19 83 ALA A CA 1
ATOM 649 C C . ALA A 1 83 ? 25.022 -0.843 -40.382 1.00 63.19 83 ALA A C 1
ATOM 651 O O . ALA A 1 83 ? 24.653 -1.446 -39.373 1.00 63.19 83 ALA A O 1
ATOM 652 N N . GLU A 1 84 ? 26.153 -0.134 -40.394 1.00 69.44 84 GLU A N 1
ATOM 653 C CA . GLU A 1 84 ? 27.020 0.094 -39.234 1.00 69.44 84 GLU A CA 1
ATOM 654 C C . GLU A 1 84 ? 26.347 0.899 -38.109 1.00 69.44 84 GLU A C 1
ATOM 656 O O . GLU A 1 84 ? 26.630 0.665 -36.937 1.00 69.44 84 GLU A O 1
ATOM 661 N N . ALA A 1 85 ? 25.386 1.774 -38.424 1.00 76.75 85 ALA A N 1
ATOM 662 C CA . ALA A 1 85 ? 24.664 2.581 -37.437 1.00 76.75 85 ALA A CA 1
ATOM 663 C C . ALA A 1 85 ? 23.696 1.773 -36.551 1.00 76.75 85 ALA A C 1
ATOM 665 O O . ALA A 1 85 ? 23.095 2.330 -35.628 1.00 76.75 85 ALA A O 1
ATOM 666 N N . TYR A 1 86 ? 23.538 0.478 -36.842 1.00 87.50 86 TYR A N 1
ATOM 667 C CA . TYR A 1 86 ? 22.652 -0.460 -36.155 1.00 87.50 86 TYR A CA 1
ATOM 668 C C . TYR A 1 86 ? 23.418 -1.515 -35.342 1.00 87.50 86 TYR A C 1
ATOM 670 O O . TYR A 1 86 ? 22.817 -2.488 -34.878 1.00 87.50 86 TYR A O 1
ATOM 678 N N . GLN A 1 87 ? 24.731 -1.334 -35.173 1.00 92.50 87 GLN A N 1
ATOM 679 C CA . GLN A 1 87 ? 25.569 -2.175 -34.323 1.00 92.50 87 GLN A CA 1
ATOM 680 C C . GLN A 1 87 ? 25.538 -1.682 -32.880 1.00 92.50 87 GLN A C 1
ATOM 682 O O . GLN A 1 87 ? 25.691 -0.490 -32.607 1.00 92.50 87 GLN A O 1
ATOM 687 N N . TYR A 1 88 ? 25.369 -2.619 -31.956 1.00 94.31 88 TYR A N 1
ATOM 688 C CA . TYR A 1 88 ? 25.344 -2.366 -30.526 1.00 94.31 88 TYR A CA 1
ATOM 689 C C . TYR A 1 88 ? 26.325 -3.267 -29.794 1.00 94.31 88 TYR A C 1
ATOM 691 O O . TYR A 1 88 ? 26.536 -4.417 -30.176 1.00 94.31 88 TYR A O 1
ATOM 699 N N . GLU A 1 89 ? 26.862 -2.763 -28.695 1.00 94.25 89 GLU A N 1
ATOM 700 C CA . GLU A 1 89 ? 27.751 -3.496 -27.810 1.00 94.25 89 GLU A CA 1
ATOM 701 C C . GLU A 1 89 ? 27.156 -3.576 -26.403 1.00 94.25 89 GLU A C 1
ATOM 703 O O . GLU A 1 89 ? 26.586 -2.608 -25.897 1.00 94.25 89 GLU A O 1
ATOM 708 N N . LEU A 1 90 ? 27.253 -4.747 -25.779 1.00 96.06 90 LEU A N 1
ATOM 709 C CA . LEU A 1 90 ? 26.763 -4.974 -24.427 1.00 96.06 90 LEU A CA 1
ATOM 710 C C . LEU A 1 90 ? 27.636 -4.214 -23.421 1.00 96.06 90 LEU A C 1
ATOM 712 O O . LEU A 1 90 ? 28.845 -4.430 -23.338 1.00 96.06 90 LEU A O 1
ATOM 716 N N . VAL A 1 91 ? 27.006 -3.356 -22.623 1.00 95.75 91 VAL A N 1
ATOM 717 C CA . VAL A 1 91 ? 27.674 -2.525 -21.608 1.00 95.75 91 VAL A CA 1
ATOM 718 C C . VAL A 1 91 ? 27.226 -2.835 -20.186 1.00 95.75 91 VAL A C 1
ATOM 720 O O . VAL A 1 91 ? 27.916 -2.464 -19.238 1.00 95.75 91 VAL A O 1
ATOM 723 N N . GLY A 1 92 ? 26.099 -3.526 -20.017 1.00 96.94 92 GLY A N 1
ATOM 724 C CA . GLY A 1 92 ? 25.608 -3.892 -18.696 1.00 96.94 92 GLY A CA 1
ATOM 725 C C . GLY A 1 92 ? 24.592 -5.025 -18.715 1.00 96.94 92 GLY A C 1
ATOM 726 O O . GLY A 1 92 ? 23.845 -5.199 -19.678 1.00 96.94 92 GLY A O 1
ATOM 727 N N . VAL A 1 93 ? 24.559 -5.781 -17.625 1.00 98.44 93 VAL A N 1
ATOM 728 C CA . VAL A 1 93 ? 23.608 -6.863 -17.373 1.00 98.44 93 VAL A CA 1
ATOM 729 C C . VAL A 1 93 ? 23.101 -6.729 -15.945 1.00 98.44 93 VAL A C 1
ATOM 731 O O . VAL A 1 93 ? 23.882 -6.816 -15.004 1.00 98.44 93 VAL A O 1
ATOM 734 N N . VAL A 1 94 ? 21.794 -6.552 -15.778 1.00 98.62 94 VAL A N 1
ATOM 735 C CA . VAL A 1 94 ? 21.135 -6.658 -14.472 1.00 98.62 94 VAL A CA 1
ATOM 736 C C . VAL A 1 94 ? 20.786 -8.118 -14.241 1.00 98.62 94 VAL A C 1
ATOM 738 O O . VAL A 1 94 ? 20.090 -8.728 -15.059 1.00 98.62 94 VAL A O 1
ATOM 741 N N . ILE A 1 95 ? 21.247 -8.666 -13.124 1.00 98.44 95 ILE A N 1
ATOM 742 C CA . ILE A 1 95 ? 20.955 -10.021 -12.674 1.00 98.44 95 ILE A CA 1
ATOM 743 C C . ILE A 1 95 ? 19.850 -9.968 -11.627 1.00 98.44 95 ILE A C 1
ATOM 745 O O . ILE A 1 95 ? 19.870 -9.133 -10.725 1.00 98.44 95 ILE A O 1
ATOM 749 N N . HIS A 1 96 ? 18.899 -10.891 -11.736 1.00 97.75 96 HIS A N 1
ATOM 750 C CA . HIS A 1 96 ? 17.946 -11.169 -10.672 1.00 97.75 96 HIS A CA 1
ATOM 751 C C . HIS A 1 96 ? 18.260 -12.536 -10.067 1.00 97.75 96 HIS A C 1
ATOM 753 O O . HIS A 1 96 ? 18.259 -13.543 -10.780 1.00 97.75 96 HIS A O 1
ATOM 759 N N . MET A 1 97 ? 18.477 -12.588 -8.757 1.00 92.31 97 MET A N 1
ATOM 760 C CA . MET A 1 97 ? 18.684 -13.818 -7.996 1.00 92.31 97 MET A CA 1
ATOM 761 C C . MET A 1 97 ? 17.512 -14.036 -7.046 1.00 92.31 97 MET A C 1
ATOM 763 O O . MET A 1 97 ? 17.292 -13.237 -6.145 1.00 92.31 97 MET A O 1
ATOM 767 N N . GLY A 1 98 ? 16.753 -15.115 -7.233 1.00 87.50 98 GLY A N 1
ATOM 768 C CA . GLY A 1 98 ? 15.641 -15.445 -6.341 1.00 87.50 98 GLY A CA 1
ATOM 769 C C . GLY A 1 98 ? 14.400 -15.956 -7.061 1.00 87.50 98 GLY A C 1
ATOM 770 O O . GLY A 1 98 ? 14.473 -16.517 -8.154 1.00 87.50 98 GLY A O 1
ATOM 771 N N . THR A 1 99 ? 13.255 -15.779 -6.409 1.00 86.38 99 THR A N 1
ATOM 772 C CA . THR A 1 99 ? 11.934 -16.258 -6.844 1.00 86.38 99 THR A CA 1
ATOM 773 C C . THR A 1 99 ? 11.148 -15.154 -7.546 1.00 86.38 99 THR A C 1
ATOM 775 O O . THR A 1 99 ? 11.539 -13.994 -7.501 1.00 86.38 99 THR A O 1
ATOM 778 N N . ALA A 1 100 ? 10.003 -15.474 -8.151 1.00 83.12 100 ALA A N 1
ATOM 779 C CA . ALA A 1 100 ? 9.150 -14.453 -8.766 1.00 83.12 100 ALA A CA 1
ATOM 780 C C . ALA A 1 100 ? 8.591 -13.419 -7.773 1.00 83.12 100 ALA A C 1
ATOM 782 O O . ALA A 1 100 ? 8.327 -12.286 -8.154 1.00 83.12 100 ALA A O 1
ATOM 783 N N . VAL A 1 101 ? 8.435 -13.797 -6.501 1.00 79.88 101 VAL A N 1
ATOM 784 C CA . VAL A 1 101 ? 7.840 -12.942 -5.460 1.00 79.88 101 VAL A CA 1
ATOM 785 C C . VAL A 1 101 ? 8.888 -12.072 -4.764 1.00 79.88 101 VAL A C 1
ATOM 787 O O . VAL A 1 101 ? 8.574 -11.014 -4.224 1.00 79.88 101 VAL A O 1
ATOM 790 N N . GLY A 1 102 ? 10.140 -12.518 -4.747 1.00 76.62 102 GLY A N 1
ATOM 791 C CA . GLY A 1 102 ? 11.214 -11.829 -4.053 1.00 76.62 102 GLY A CA 1
ATOM 792 C C . GLY A 1 102 ? 12.576 -12.408 -4.392 1.00 76.62 102 GLY A C 1
ATOM 793 O O . GLY A 1 102 ? 12.724 -13.612 -4.635 1.00 76.62 102 GLY A O 1
ATOM 794 N N . GLY A 1 103 ? 13.567 -11.532 -4.372 1.00 89.81 103 GLY A N 1
ATOM 795 C CA . GLY A 1 103 ? 14.937 -11.832 -4.736 1.00 89.81 103 GLY A CA 1
ATOM 796 C C . GLY A 1 103 ? 15.839 -10.630 -4.507 1.00 89.81 103 GLY A C 1
ATOM 797 O O . GLY A 1 103 ? 15.464 -9.674 -3.828 1.00 89.81 103 GLY A O 1
ATOM 798 N N . HIS A 1 104 ? 17.029 -10.707 -5.082 1.00 92.19 104 HIS A N 1
ATOM 799 C CA . HIS A 1 104 ? 18.079 -9.709 -5.007 1.00 92.19 104 HIS A CA 1
ATOM 800 C C . HIS A 1 104 ? 18.500 -9.286 -6.409 1.00 92.19 104 HIS A C 1
ATOM 802 O O . HIS A 1 104 ? 18.586 -10.127 -7.311 1.00 92.19 104 HIS A O 1
ATOM 808 N N . TYR A 1 105 ? 18.777 -7.997 -6.582 1.00 97.06 105 TYR A N 1
ATOM 809 C CA . TYR A 1 105 ? 19.249 -7.441 -7.844 1.00 97.06 105 TYR A CA 1
ATOM 810 C C . TYR A 1 105 ? 20.668 -6.925 -7.686 1.00 97.06 105 TYR A C 1
ATOM 812 O O . TYR A 1 105 ? 20.982 -6.202 -6.749 1.00 97.06 105 TYR A O 1
ATOM 820 N N . TYR A 1 106 ? 21.507 -7.264 -8.651 1.00 97.44 106 TYR A N 1
ATOM 821 C CA . TYR A 1 106 ? 22.864 -6.747 -8.772 1.00 97.44 106 TYR A CA 1
ATOM 822 C C . TYR A 1 106 ? 23.215 -6.648 -10.257 1.00 97.44 106 TYR A C 1
ATOM 824 O O . TYR A 1 106 ? 22.463 -7.127 -11.109 1.00 97.44 106 TYR A O 1
ATOM 832 N N . SER A 1 107 ? 24.308 -5.971 -10.600 1.00 98.12 107 SER A N 1
ATOM 833 C CA . SER A 1 107 ? 24.625 -5.684 -12.005 1.00 98.12 107 SER A CA 1
ATOM 834 C C . SER A 1 107 ? 26.071 -5.983 -12.356 1.00 98.12 107 SER A C 1
ATOM 836 O O . SER A 1 107 ? 26.975 -5.602 -11.625 1.00 98.12 107 SER A O 1
ATOM 838 N N . TYR A 1 108 ? 26.293 -6.577 -13.525 1.00 98.00 108 TYR A N 1
ATOM 839 C CA . TYR A 1 108 ? 27.597 -6.581 -14.176 1.00 98.00 108 TYR A CA 1
ATOM 840 C C . TYR A 1 108 ? 27.666 -5.400 -15.130 1.00 98.00 108 TYR A C 1
ATOM 842 O O . TYR A 1 108 ? 26.853 -5.302 -16.049 1.00 98.00 108 TYR A O 1
ATOM 850 N N . ILE A 1 109 ? 28.611 -4.490 -14.916 1.00 96.44 109 ILE A N 1
ATOM 851 C CA . ILE A 1 109 ? 28.754 -3.276 -15.723 1.00 96.44 109 ILE A CA 1
ATOM 852 C C . ILE A 1 109 ? 30.173 -3.213 -16.267 1.00 96.44 109 ILE A C 1
ATOM 854 O O . ILE A 1 109 ? 31.152 -3.449 -15.554 1.00 96.44 109 ILE A O 1
ATOM 858 N N . ARG A 1 110 ? 30.266 -2.891 -17.553 1.00 93.06 110 ARG A N 1
ATOM 859 C CA . ARG A 1 110 ? 31.528 -2.675 -18.239 1.00 93.06 110 ARG A CA 1
ATOM 860 C C . ARG A 1 110 ? 32.025 -1.257 -17.991 1.00 93.06 110 ARG A C 1
ATOM 862 O O . ARG A 1 110 ? 31.280 -0.293 -18.170 1.00 93.06 110 ARG A O 1
ATOM 869 N N . GLU A 1 111 ? 33.287 -1.130 -17.612 1.00 89.12 111 GLU A N 1
ATOM 870 C CA . GLU A 1 111 ? 33.942 0.165 -17.461 1.00 89.12 111 GLU A CA 1
ATOM 871 C C . GLU A 1 111 ? 34.101 0.853 -18.824 1.00 89.12 111 GLU A C 1
ATOM 873 O O . GLU A 1 111 ? 34.366 0.213 -19.847 1.00 89.12 111 GLU A O 1
ATOM 878 N N . ARG A 1 112 ? 33.907 2.173 -18.839 1.00 84.00 112 ARG A N 1
ATOM 879 C CA . ARG A 1 112 ? 34.048 3.016 -20.029 1.00 84.00 112 ARG A CA 1
ATOM 880 C C . ARG A 1 112 ? 35.461 3.602 -20.030 1.00 84.00 112 ARG A C 1
ATOM 882 O O . ARG A 1 112 ? 35.687 4.593 -19.348 1.00 84.00 112 ARG A O 1
ATOM 889 N N . ASP A 1 113 ? 36.395 3.008 -20.771 1.00 67.56 113 ASP A N 1
ATOM 890 C CA . ASP A 1 113 ? 37.743 3.573 -20.944 1.00 67.56 113 ASP A CA 1
ATOM 891 C C . ASP A 1 113 ? 37.834 4.382 -22.255 1.00 67.56 113 ASP A C 1
ATOM 893 O O . ASP A 1 113 ? 37.543 3.872 -23.338 1.00 67.56 113 ASP A O 1
ATOM 897 N N . GLU A 1 114 ? 38.278 5.644 -22.176 1.00 55.19 114 GLU A N 1
ATOM 898 C CA . GLU A 1 114 ? 38.521 6.519 -23.343 1.00 55.19 114 GLU A CA 1
ATOM 899 C C . GLU A 1 114 ? 39.848 6.210 -24.071 1.00 55.19 114 GLU A C 1
ATOM 901 O O . GLU A 1 114 ? 40.131 6.772 -25.130 1.00 55.19 114 GLU A O 1
ATOM 906 N N . ALA A 1 115 ? 40.673 5.296 -23.545 1.00 50.31 115 ALA A N 1
ATOM 907 C CA . ALA A 1 115 ? 42.026 5.065 -24.046 1.00 50.31 115 ALA A CA 1
ATOM 908 C C . ALA A 1 115 ? 42.472 3.594 -23.954 1.00 50.31 115 ALA A C 1
ATOM 910 O O . ALA A 1 115 ? 43.289 3.231 -23.117 1.00 50.31 115 ALA A O 1
ATOM 911 N N . GLY A 1 116 ? 41.981 2.752 -24.868 1.00 50.03 116 GLY A N 1
ATOM 912 C CA . GLY A 1 116 ? 42.723 1.600 -25.411 1.00 50.03 116 G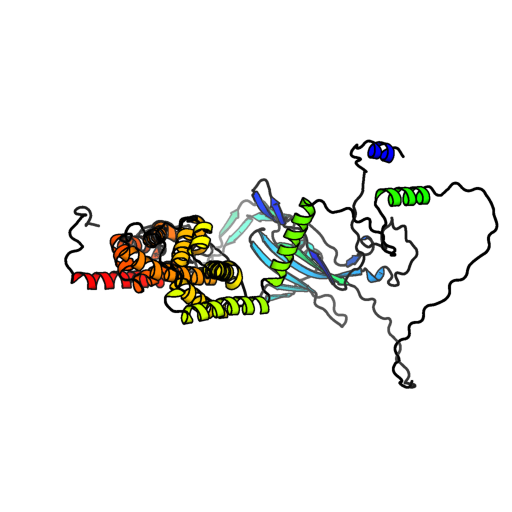LY A CA 1
ATOM 913 C C . GLY A 1 116 ? 43.138 0.449 -24.477 1.00 50.03 116 GLY A C 1
ATOM 914 O O . GLY A 1 116 ? 43.741 -0.504 -24.968 1.00 50.03 116 GLY A O 1
ATOM 915 N N . ALA A 1 117 ? 42.824 0.483 -23.182 1.00 48.81 117 ALA A N 1
ATOM 916 C CA . ALA A 1 117 ? 42.954 -0.657 -22.279 1.00 48.81 117 ALA A CA 1
ATOM 917 C C . ALA A 1 117 ? 41.656 -1.481 -22.324 1.00 48.81 117 ALA A C 1
ATOM 919 O O . ALA A 1 117 ? 40.567 -0.923 -22.405 1.00 48.81 117 ALA A O 1
ATOM 920 N N . GLY A 1 118 ? 41.767 -2.811 -22.375 1.00 59.56 118 GLY A N 1
ATOM 921 C CA . GLY A 1 118 ? 40.646 -3.715 -22.658 1.00 59.56 118 GLY A CA 1
ATOM 922 C C . GLY A 1 118 ? 39.417 -3.546 -21.751 1.00 59.56 118 GLY A C 1
ATOM 923 O O . GLY A 1 118 ? 39.495 -3.016 -20.649 1.00 59.56 118 GLY A O 1
ATOM 924 N N . SER A 1 119 ? 38.271 -4.047 -22.221 1.00 71.38 119 SER A N 1
ATOM 925 C CA . SER A 1 119 ? 36.987 -4.009 -21.508 1.00 71.38 119 SER A CA 1
ATOM 926 C C . SER A 1 119 ? 37.043 -4.700 -20.140 1.00 71.38 119 SER A C 1
ATOM 928 O O . SER A 1 119 ? 36.908 -5.921 -20.056 1.00 71.38 119 SER A O 1
ATOM 930 N N . ARG A 1 120 ? 37.202 -3.919 -19.068 1.00 89.44 120 ARG A N 1
ATOM 931 C CA . ARG A 1 120 ? 37.096 -4.391 -17.683 1.00 89.44 120 ARG A CA 1
ATOM 932 C C . ARG A 1 120 ? 35.632 -4.430 -17.252 1.00 89.44 120 ARG A C 1
ATOM 934 O O . ARG A 1 120 ? 34.853 -3.543 -17.602 1.00 89.44 120 ARG A O 1
ATOM 941 N N . TRP A 1 121 ? 35.260 -5.462 -16.504 1.00 94.75 121 TRP A N 1
ATOM 942 C CA . TRP A 1 121 ? 33.918 -5.617 -15.956 1.00 94.75 121 TRP A CA 1
ATOM 943 C C . TRP A 1 121 ? 33.951 -5.625 -14.434 1.00 94.75 121 TRP A C 1
ATOM 945 O O . TRP A 1 121 ? 34.914 -6.078 -13.816 1.00 94.75 121 TRP A O 1
ATOM 955 N N . PHE A 1 122 ? 32.867 -5.141 -13.842 1.00 96.25 122 PHE A N 1
ATOM 956 C CA . PHE A 1 122 ? 32.688 -5.097 -12.400 1.00 96.25 122 PHE A CA 1
ATOM 957 C C . PHE A 1 122 ? 31.299 -5.594 -12.027 1.00 96.25 122 PHE A C 1
ATOM 959 O O . PHE A 1 122 ? 30.325 -5.331 -12.735 1.00 96.25 122 PHE A O 1
ATOM 966 N N . GLU A 1 123 ? 31.219 -6.295 -10.904 1.00 97.56 123 GLU A N 1
ATOM 967 C CA . GLU A 1 123 ? 29.979 -6.609 -10.212 1.00 97.56 123 GLU A CA 1
ATOM 968 C C . GLU A 1 123 ? 29.651 -5.469 -9.247 1.00 97.56 123 GLU A C 1
ATOM 970 O O . GLU A 1 123 ? 30.441 -5.138 -8.366 1.00 97.56 123 GLU A O 1
ATOM 975 N N . PHE A 1 124 ? 28.478 -4.876 -9.420 1.00 97.62 124 PHE A N 1
ATOM 976 C CA . PHE A 1 124 ? 27.892 -3.876 -8.542 1.00 97.62 124 PHE A CA 1
ATOM 977 C C . PHE A 1 124 ? 26.787 -4.547 -7.733 1.00 97.62 124 PHE A C 1
ATOM 979 O O . PHE A 1 124 ? 25.705 -4.822 -8.261 1.00 97.62 124 PHE A O 1
ATOM 986 N N . ASN A 1 125 ? 27.078 -4.823 -6.465 1.00 93.69 125 ASN A N 1
ATOM 987 C CA . ASN A 1 125 ? 26.215 -5.551 -5.548 1.00 93.69 125 ASN A CA 1
ATOM 988 C C . ASN A 1 125 ? 26.032 -4.728 -4.264 1.00 93.69 125 ASN A C 1
ATOM 990 O O . ASN A 1 125 ? 26.841 -4.786 -3.337 1.00 93.69 125 ASN A O 1
ATOM 994 N N . ASP A 1 126 ? 24.984 -3.903 -4.257 1.00 95.25 126 ASP A N 1
ATOM 995 C CA . ASP A 1 126 ? 24.693 -2.904 -3.226 1.00 95.25 126 ASP A CA 1
ATOM 996 C C . ASP A 1 126 ? 25.883 -1.971 -2.936 1.00 95.25 126 ASP A C 1
ATOM 998 O O . ASP A 1 126 ? 26.267 -1.152 -3.771 1.00 95.25 126 ASP A O 1
ATOM 1002 N N . SER A 1 127 ? 26.461 -2.067 -1.737 1.00 90.38 127 SER A N 1
ATOM 1003 C CA . SER A 1 127 ? 27.600 -1.262 -1.291 1.00 90.38 127 SER A CA 1
ATOM 1004 C C . SER A 1 127 ? 28.955 -1.827 -1.726 1.00 90.38 127 SER A C 1
ATOM 1006 O O . SER A 1 127 ? 29.979 -1.183 -1.492 1.00 90.38 127 SER A O 1
ATOM 1008 N N . LEU A 1 128 ? 28.981 -3.014 -2.344 1.00 88.94 128 LEU A N 1
ATOM 1009 C CA . LEU A 1 128 ? 30.196 -3.695 -2.768 1.00 88.94 128 LEU A CA 1
ATOM 1010 C C . LEU A 1 128 ? 30.352 -3.633 -4.290 1.00 88.94 128 LEU A C 1
ATOM 1012 O O . LEU A 1 128 ? 29.477 -4.057 -5.044 1.00 88.94 128 LEU A O 1
ATOM 1016 N N . VAL A 1 129 ? 31.512 -3.149 -4.732 1.00 96.00 129 VAL A N 1
ATOM 1017 C CA . VAL A 1 129 ? 31.930 -3.194 -6.135 1.00 96.00 129 VAL A CA 1
ATOM 1018 C C . VAL A 1 129 ? 33.185 -4.050 -6.234 1.00 96.00 129 VAL A C 1
ATOM 1020 O O . VAL A 1 129 ? 34.188 -3.752 -5.581 1.00 96.00 129 VAL A O 1
ATOM 1023 N N . SER A 1 130 ? 33.137 -5.117 -7.027 1.00 94.38 130 SER A N 1
ATOM 1024 C CA . SER A 1 130 ? 34.249 -6.058 -7.191 1.00 94.38 130 SER A CA 1
ATOM 1025 C C . SER A 1 130 ? 34.559 -6.311 -8.671 1.00 94.38 130 SER A C 1
ATOM 1027 O O . SER A 1 130 ? 33.666 -6.227 -9.514 1.00 94.38 130 SER A O 1
ATOM 1029 N N . PRO A 1 131 ? 35.822 -6.595 -9.038 1.00 95.75 131 PRO A N 1
ATOM 1030 C CA . PRO A 1 131 ? 36.154 -6.994 -10.403 1.00 95.75 131 PRO A CA 1
ATOM 1031 C C . PRO A 1 131 ? 35.443 -8.294 -10.798 1.00 95.75 131 PRO A C 1
ATOM 1033 O O . PRO A 1 131 ? 35.420 -9.249 -10.021 1.00 95.75 131 PRO A O 1
ATOM 1036 N N . TRP A 1 132 ? 34.929 -8.352 -12.026 1.00 95.94 132 TRP A N 1
ATOM 1037 C CA . TRP A 1 132 ? 34.327 -9.549 -12.612 1.00 95.94 132 TRP A CA 1
ATOM 1038 C C . TRP A 1 132 ? 35.028 -9.905 -13.928 1.00 95.94 132 TRP A C 1
ATOM 1040 O O . TRP A 1 132 ? 35.400 -9.030 -14.705 1.00 95.94 132 TRP A O 1
ATOM 1050 N N . GLU A 1 133 ? 35.243 -11.198 -14.172 1.00 89.75 133 GLU A N 1
ATOM 1051 C CA . GLU A 1 133 ? 36.130 -11.686 -15.240 1.00 89.75 133 GLU A CA 1
ATOM 1052 C C . GLU A 1 133 ? 35.644 -11.318 -16.652 1.00 89.75 133 GLU A C 1
ATOM 1054 O O . GLU A 1 133 ? 36.458 -11.082 -17.542 1.00 89.75 133 GLU A O 1
ATOM 1059 N N . GLY A 1 134 ? 34.327 -11.263 -16.882 1.00 89.94 134 GLY A N 1
ATOM 1060 C CA . GLY A 1 134 ? 33.774 -10.887 -18.189 1.00 89.94 134 GLY A CA 1
ATOM 1061 C C . GLY A 1 134 ? 34.084 -11.851 -19.338 1.00 89.94 134 GLY A C 1
ATOM 1062 O O . GLY A 1 134 ? 33.892 -11.486 -20.501 1.00 89.94 134 GLY A O 1
ATOM 1063 N N . SER A 1 135 ? 34.569 -13.062 -19.044 1.00 92.50 135 SER A N 1
ATOM 1064 C CA . SER A 1 135 ? 34.847 -14.101 -20.038 1.00 92.50 135 SER A CA 1
ATOM 1065 C C . SER A 1 135 ? 33.568 -14.805 -20.496 1.00 92.50 135 SER A C 1
ATOM 1067 O O . SER A 1 135 ? 32.548 -14.779 -19.805 1.00 92.50 135 SER A O 1
ATOM 1069 N N . ASP A 1 136 ? 33.608 -15.477 -21.651 1.00 92.62 136 ASP A N 1
ATOM 1070 C CA . ASP A 1 136 ? 32.443 -16.222 -22.158 1.00 92.62 136 ASP A CA 1
ATOM 1071 C C . ASP A 1 136 ? 31.983 -17.299 -21.152 1.00 92.62 136 ASP A C 1
ATOM 1073 O O . ASP A 1 136 ? 30.786 -17.500 -20.961 1.00 92.62 136 ASP A O 1
ATOM 1077 N N . ALA A 1 137 ? 32.923 -17.920 -20.427 1.00 93.69 137 ALA A N 1
ATOM 1078 C CA . ALA A 1 137 ? 32.618 -18.867 -19.355 1.00 93.69 137 ALA A CA 1
ATOM 1079 C C . ALA A 1 137 ? 31.927 -18.203 -18.150 1.00 93.69 137 ALA A C 1
ATOM 1081 O O . ALA A 1 137 ? 31.049 -18.811 -17.538 1.00 93.69 137 ALA A O 1
ATOM 1082 N N . ALA A 1 138 ? 32.293 -16.963 -17.813 1.00 94.62 138 ALA A N 1
ATOM 1083 C CA . ALA A 1 138 ? 31.635 -16.208 -16.752 1.00 94.62 138 ALA A CA 1
ATOM 1084 C C . ALA A 1 138 ? 30.197 -15.823 -17.142 1.00 94.62 138 ALA A C 1
ATOM 1086 O O . ALA A 1 138 ? 29.286 -16.012 -16.342 1.00 94.62 138 ALA A O 1
ATOM 1087 N N . PHE A 1 139 ? 29.957 -15.378 -18.382 1.00 96.19 139 PHE A N 1
ATOM 1088 C CA . PHE A 1 139 ? 28.597 -15.124 -18.885 1.00 96.19 139 PHE A CA 1
ATOM 1089 C C . PHE A 1 139 ? 27.729 -16.389 -18.875 1.00 96.19 139 PHE A C 1
ATOM 1091 O O . PHE A 1 139 ? 26.584 -16.352 -18.420 1.00 96.19 139 PHE A O 1
ATOM 1098 N N . GLU A 1 140 ? 28.285 -17.514 -19.324 1.00 95.31 140 GLU A N 1
ATOM 1099 C CA . GLU A 1 140 ? 27.609 -18.811 -19.288 1.00 95.31 140 GLU A CA 1
ATOM 1100 C C . GLU A 1 140 ? 27.234 -19.205 -17.853 1.00 95.31 140 GLU A C 1
ATOM 1102 O O . GLU A 1 140 ? 26.118 -19.658 -17.597 1.00 95.31 140 GLU A O 1
ATOM 1107 N N . ARG A 1 141 ? 28.157 -19.016 -16.900 1.00 93.75 141 ARG A N 1
ATOM 1108 C CA . ARG A 1 141 ? 27.963 -19.361 -15.488 1.00 93.75 141 ARG A CA 1
ATOM 1109 C C . ARG A 1 141 ? 26.939 -18.461 -14.794 1.00 93.75 141 ARG A C 1
ATOM 1111 O O . ARG A 1 141 ? 26.020 -18.977 -14.161 1.00 93.75 141 ARG A O 1
ATOM 1118 N N . ASP A 1 142 ? 27.097 -17.148 -14.936 1.00 95.62 142 ASP A N 1
ATOM 1119 C CA . ASP A 1 142 ? 26.475 -16.160 -14.049 1.00 95.62 142 ASP A CA 1
ATOM 1120 C C . ASP A 1 142 ? 25.239 -15.479 -14.671 1.00 95.62 142 ASP A C 1
ATOM 1122 O O . ASP A 1 142 ? 24.389 -14.959 -13.947 1.00 95.62 142 ASP A O 1
ATOM 1126 N N . CYS A 1 143 ? 25.096 -15.490 -16.005 1.00 97.50 143 CYS A N 1
ATOM 1127 C CA . CYS A 1 143 ? 24.079 -14.688 -16.695 1.00 97.50 143 CYS A CA 1
ATOM 1128 C C . CYS A 1 143 ? 22.996 -15.509 -17.408 1.00 97.50 143 CYS A C 1
ATOM 1130 O O . CYS A 1 143 ? 21.837 -15.093 -17.433 1.00 97.50 143 CYS A O 1
ATOM 1132 N N . PHE A 1 144 ? 23.330 -16.641 -18.029 1.00 97.75 144 PHE A N 1
ATOM 1133 C CA . PHE A 1 144 ? 22.403 -17.285 -18.975 1.00 97.75 144 PHE A CA 1
ATOM 1134 C C . PHE A 1 144 ? 21.310 -18.136 -18.318 1.00 97.75 144 PHE A C 1
ATOM 1136 O O . PHE A 1 144 ? 20.275 -18.374 -18.940 1.00 97.75 144 PHE A O 1
ATOM 1143 N N . GLY A 1 145 ? 21.476 -18.526 -17.053 1.00 95.69 145 GLY A N 1
ATOM 1144 C CA . GLY A 1 145 ? 20.559 -19.444 -16.373 1.00 95.69 145 GLY A CA 1
ATOM 1145 C C . GLY A 1 145 ? 20.831 -20.902 -16.750 1.00 95.69 145 GLY A C 1
ATOM 1146 O O . GLY A 1 145 ? 21.976 -21.285 -16.978 1.00 95.69 145 GLY A O 1
ATOM 1147 N N . GLY A 1 146 ? 19.786 -21.726 -16.790 1.00 93.44 146 GLY A N 1
ATOM 1148 C CA . GLY A 1 146 ? 19.867 -23.161 -17.051 1.00 93.44 146 GLY A CA 1
ATOM 1149 C C . GLY A 1 146 ? 19.971 -24.004 -15.780 1.00 93.44 146 GLY A C 1
ATOM 1150 O O . GLY A 1 146 ? 19.580 -23.582 -14.691 1.00 93.44 146 GLY A O 1
ATOM 1151 N N . VAL A 1 147 ? 20.483 -25.224 -15.926 1.00 89.75 147 VAL A N 1
ATOM 1152 C CA . VAL A 1 147 ? 20.591 -26.216 -14.849 1.00 89.75 147 VAL A CA 1
ATOM 1153 C C . VAL A 1 147 ? 22.060 -26.438 -14.502 1.00 89.75 147 VAL A C 1
ATOM 1155 O O . VAL A 1 147 ? 22.912 -26.530 -15.382 1.00 89.75 147 VAL A O 1
ATOM 1158 N N . GLU A 1 148 ? 22.362 -26.539 -13.213 1.00 83.19 148 GLU A N 1
ATOM 1159 C CA . GLU A 1 148 ? 23.681 -26.864 -12.690 1.00 83.19 148 GLU A CA 1
ATOM 1160 C C . GLU A 1 148 ? 23.654 -28.191 -11.925 1.00 83.19 148 GLU A C 1
ATOM 1162 O O . GLU A 1 148 ? 22.754 -28.461 -11.125 1.00 83.19 148 GLU A O 1
ATOM 1167 N N . THR A 1 149 ? 24.664 -29.030 -12.159 1.00 81.06 149 THR A N 1
ATOM 1168 C CA . THR A 1 149 ? 24.814 -30.312 -11.468 1.00 81.06 149 THR A CA 1
ATOM 1169 C C . THR A 1 149 ? 25.624 -30.136 -10.187 1.00 81.06 149 THR A C 1
ATOM 1171 O O . THR A 1 149 ? 26.834 -29.918 -10.214 1.00 81.06 149 THR A O 1
ATOM 1174 N N . TYR A 1 150 ? 24.972 -30.309 -9.044 1.00 70.50 150 TYR A N 1
ATOM 1175 C CA . TYR A 1 150 ? 25.602 -30.306 -7.732 1.00 70.50 150 TYR A CA 1
ATOM 1176 C C . TYR A 1 150 ? 25.954 -31.729 -7.291 1.00 70.50 150 TYR A C 1
ATOM 1178 O O . TYR A 1 150 ? 25.103 -32.620 -7.287 1.00 70.50 150 TYR A O 1
ATOM 1186 N N . THR A 1 151 ? 27.203 -31.947 -6.882 1.00 72.19 151 THR A N 1
ATOM 1187 C CA . THR A 1 151 ? 27.663 -33.236 -6.348 1.00 72.19 151 THR A CA 1
ATOM 1188 C C . THR A 1 151 ? 27.786 -33.145 -4.826 1.00 72.19 151 THR A C 1
ATOM 1190 O O . THR A 1 151 ? 28.607 -32.393 -4.311 1.00 72.19 151 THR A O 1
ATOM 1193 N N . THR A 1 152 ? 26.964 -33.903 -4.096 1.00 61.22 152 THR A N 1
ATOM 1194 C CA . THR A 1 152 ? 26.968 -33.975 -2.626 1.00 61.22 152 THR A CA 1
ATOM 1195 C C . THR A 1 152 ? 27.548 -35.305 -2.163 1.00 61.22 152 THR A C 1
ATOM 1197 O O . THR A 1 152 ? 27.095 -36.358 -2.594 1.00 61.22 152 THR A O 1
ATOM 1200 N N . GLY A 1 153 ? 28.503 -35.262 -1.238 1.00 58.41 153 GLY A N 1
ATOM 1201 C CA . GLY A 1 153 ? 29.172 -36.454 -0.708 1.00 58.41 153 GLY A CA 1
ATOM 1202 C C . GLY A 1 153 ? 30.578 -36.642 -1.275 1.00 58.41 153 GLY A C 1
ATOM 1203 O O . GLY A 1 153 ? 30.968 -35.980 -2.233 1.00 58.41 153 GLY A O 1
ATOM 1204 N N . GLY A 1 154 ? 31.365 -37.495 -0.627 1.00 63.56 154 GLY A N 1
ATOM 1205 C CA . GLY A 1 154 ? 32.781 -37.709 -0.926 1.00 63.56 154 GLY A CA 1
ATOM 1206 C C . GLY A 1 154 ? 33.630 -37.816 0.340 1.00 63.56 154 GLY A C 1
ATOM 1207 O O . GLY A 1 154 ? 33.131 -37.700 1.461 1.00 63.56 154 GLY A O 1
ATOM 1208 N N . THR A 1 155 ? 34.925 -38.059 0.166 1.00 58.56 155 THR A N 1
ATOM 1209 C CA . THR A 1 155 ? 35.878 -38.164 1.276 1.00 58.56 155 THR A CA 1
ATOM 1210 C C . THR A 1 155 ? 36.101 -36.790 1.900 1.00 58.56 155 THR A C 1
ATOM 1212 O O . THR A 1 155 ? 36.687 -35.911 1.271 1.00 58.56 155 THR A O 1
ATOM 1215 N N . LYS A 1 156 ? 35.644 -36.590 3.140 1.00 58.72 156 LYS A N 1
ATOM 1216 C CA . LYS A 1 156 ? 35.912 -35.362 3.900 1.00 58.72 156 LYS A CA 1
ATOM 1217 C C . LYS A 1 156 ? 36.974 -35.636 4.962 1.00 58.72 156 LYS A C 1
ATOM 1219 O O . LYS A 1 156 ? 36.853 -36.584 5.738 1.00 58.72 156 LYS A O 1
ATOM 1224 N N . HIS A 1 157 ? 37.998 -34.789 5.007 1.00 57.50 157 HIS A N 1
ATOM 1225 C CA . HIS A 1 157 ? 38.981 -34.772 6.086 1.00 57.50 157 HIS A CA 1
ATOM 1226 C C . HIS A 1 157 ? 38.539 -33.743 7.125 1.00 57.50 157 HIS A C 1
ATOM 1228 O O . HIS A 1 157 ? 38.528 -32.548 6.845 1.00 57.50 157 HIS A O 1
ATOM 1234 N N . MET A 1 158 ? 38.142 -34.208 8.311 1.00 52.91 158 MET A N 1
ATOM 1235 C CA . MET A 1 158 ? 37.783 -33.334 9.426 1.00 52.91 158 MET A CA 1
ATOM 1236 C C . MET A 1 158 ? 38.913 -33.364 10.457 1.00 52.91 158 MET A C 1
ATOM 1238 O O . MET A 1 158 ? 39.233 -34.422 11.002 1.00 52.91 158 MET A O 1
ATOM 1242 N N . SER A 1 159 ? 39.543 -32.216 10.698 1.00 54.53 159 SER A N 1
ATOM 1243 C CA . SER A 1 159 ? 40.581 -32.050 11.717 1.00 54.53 159 SER A CA 1
ATOM 1244 C C . SER A 1 159 ? 39.975 -31.460 12.989 1.00 54.53 159 SER A C 1
ATOM 1246 O O . SER A 1 159 ? 39.472 -30.338 12.963 1.00 54.53 159 SER A O 1
ATOM 1248 N N . TYR A 1 160 ? 40.050 -32.186 14.104 1.00 53.50 160 TYR A N 1
ATOM 1249 C CA . TYR A 1 160 ? 39.792 -31.624 15.432 1.00 53.50 160 TYR A CA 1
ATOM 1250 C C . TYR A 1 160 ? 41.089 -31.049 16.016 1.00 53.50 160 TYR A C 1
ATOM 1252 O O . TYR A 1 160 ? 42.169 -31.615 15.816 1.00 53.50 160 TYR A O 1
ATOM 1260 N N . ALA A 1 161 ? 40.980 -29.940 16.755 1.00 51.53 161 ALA A N 1
ATOM 1261 C CA . ALA A 1 161 ? 42.071 -29.393 17.558 1.00 51.53 161 ALA A CA 1
ATOM 1262 C C . ALA A 1 161 ? 42.472 -30.437 18.619 1.00 51.53 161 ALA A C 1
ATOM 1264 O O . ALA A 1 161 ? 41.805 -30.591 19.636 1.00 51.53 161 ALA A O 1
ATOM 1265 N N . GLY A 1 162 ? 43.496 -31.236 18.310 1.00 57.97 162 GLY A N 1
ATOM 1266 C CA . GLY A 1 162 ? 43.861 -32.440 19.068 1.00 57.97 162 GLY A CA 1
ATOM 1267 C C . GLY A 1 162 ? 44.601 -33.520 18.265 1.00 57.97 162 GLY A C 1
ATOM 1268 O O . GLY A 1 162 ? 45.060 -34.494 18.848 1.00 57.97 162 GLY A O 1
ATOM 1269 N N . GLY A 1 163 ? 44.764 -33.361 16.945 1.00 50.91 163 GLY A N 1
ATOM 1270 C CA . GLY A 1 163 ? 45.756 -34.122 16.167 1.00 50.91 163 GLY A CA 1
ATOM 1271 C C . GLY A 1 163 ? 45.326 -35.500 15.651 1.00 50.91 163 GLY A C 1
ATOM 1272 O O . GLY A 1 163 ? 46.136 -36.180 15.028 1.00 50.91 163 GLY A O 1
ATOM 1273 N N . VAL A 1 164 ? 44.067 -35.912 15.824 1.00 52.22 164 VAL A N 1
ATOM 1274 C CA . VAL A 1 164 ? 43.555 -37.158 15.224 1.00 52.22 164 VAL A CA 1
ATOM 1275 C C . VAL A 1 164 ? 42.632 -36.821 14.053 1.00 52.22 164 VAL A C 1
ATOM 1277 O O . VAL A 1 164 ? 41.473 -36.454 14.243 1.00 52.22 164 VAL A O 1
ATOM 1280 N N . ALA A 1 165 ? 43.152 -36.926 12.828 1.00 54.91 165 ALA A N 1
ATOM 1281 C CA . ALA A 1 165 ? 42.355 -36.810 11.610 1.00 54.91 165 ALA A CA 1
ATOM 1282 C C . ALA A 1 165 ? 41.574 -38.111 11.385 1.00 54.91 165 ALA A C 1
ATOM 1284 O O . ALA A 1 165 ? 42.160 -39.191 11.317 1.00 54.91 165 ALA A O 1
ATOM 1285 N N . ARG A 1 166 ? 40.247 -38.020 11.260 1.00 57.03 166 ARG A N 1
ATOM 1286 C CA . ARG A 1 166 ? 39.382 -39.178 10.998 1.00 57.03 166 ARG A CA 1
ATOM 1287 C C . ARG A 1 166 ? 38.733 -39.004 9.628 1.00 57.03 166 ARG A C 1
ATOM 1289 O O . ARG A 1 166 ? 38.042 -38.016 9.384 1.00 57.03 166 ARG A O 1
ATOM 1296 N N . GLN A 1 167 ? 39.025 -39.931 8.719 1.00 65.38 167 GLN A N 1
ATOM 1297 C CA . GLN A 1 167 ? 38.514 -39.926 7.350 1.00 65.38 167 GLN A CA 1
ATOM 1298 C C . GLN A 1 167 ? 37.148 -40.611 7.318 1.00 65.38 167 GLN A C 1
ATOM 1300 O O . GLN A 1 167 ? 37.024 -41.764 7.727 1.00 65.38 167 GLN A O 1
ATOM 1305 N N . TYR A 1 168 ? 36.138 -39.911 6.805 1.00 60.94 168 TYR A N 1
ATOM 1306 C CA . TYR A 1 168 ? 34.824 -40.489 6.546 1.00 60.94 168 TYR A CA 1
ATOM 1307 C C . TYR A 1 168 ? 34.462 -40.300 5.074 1.00 60.94 168 TYR A C 1
ATOM 1309 O O . TYR A 1 168 ? 34.564 -39.197 4.529 1.00 60.94 168 TYR A O 1
ATOM 1317 N N . THR A 1 169 ? 34.039 -41.392 4.440 1.00 62.91 169 THR A N 1
ATOM 1318 C CA . THR A 1 169 ? 33.606 -41.421 3.041 1.00 62.91 169 THR A CA 1
ATOM 1319 C C . THR A 1 169 ? 32.089 -41.520 3.015 1.00 62.91 169 THR A C 1
ATOM 1321 O O . THR A 1 169 ? 31.525 -42.495 3.510 1.00 62.91 169 THR A O 1
ATOM 1324 N N . THR A 1 170 ? 31.418 -40.511 2.464 1.00 60.53 170 THR A N 1
ATOM 1325 C CA . THR A 1 170 ? 29.968 -40.551 2.229 1.00 60.53 170 THR A CA 1
ATOM 1326 C C . THR A 1 170 ? 29.669 -40.893 0.767 1.00 60.53 170 THR A C 1
ATOM 1328 O O . THR A 1 170 ? 30.457 -40.527 -0.110 1.00 60.53 170 THR A O 1
ATOM 1331 N N . PRO A 1 171 ? 28.559 -41.598 0.479 1.00 56.31 171 PRO A N 1
ATOM 1332 C CA . PRO A 1 171 ? 28.147 -41.882 -0.891 1.00 56.31 171 PRO A CA 1
ATOM 1333 C C . PRO A 1 171 ? 27.926 -40.581 -1.671 1.00 56.31 171 PRO A C 1
ATOM 1335 O O . PRO A 1 171 ? 27.354 -39.622 -1.152 1.00 56.31 171 PRO A O 1
ATOM 1338 N N . VAL A 1 172 ? 28.426 -40.556 -2.907 1.00 68.69 172 VAL A N 1
ATOM 1339 C CA . VAL A 1 172 ? 28.380 -39.394 -3.799 1.00 68.69 172 VAL A CA 1
ATOM 1340 C C . VAL A 1 172 ? 27.055 -39.392 -4.557 1.00 68.69 172 VAL A C 1
ATOM 1342 O O . VAL A 1 172 ? 26.786 -40.300 -5.340 1.00 68.69 172 VAL A O 1
ATOM 1345 N N . TYR A 1 173 ? 26.253 -38.351 -4.362 1.00 66.56 173 TYR A N 1
ATOM 1346 C CA . TYR A 1 173 ? 25.001 -38.112 -5.071 1.00 66.56 173 TYR A CA 1
ATOM 1347 C C . TYR A 1 173 ? 25.144 -36.902 -5.989 1.00 66.56 173 TYR A C 1
ATOM 1349 O O . TYR A 1 173 ? 25.612 -35.846 -5.565 1.00 66.56 173 TYR A O 1
ATOM 1357 N N . LYS A 1 174 ? 24.710 -37.039 -7.243 1.00 72.56 174 LYS A N 1
ATOM 1358 C CA . LYS A 1 174 ? 24.578 -35.920 -8.182 1.00 72.56 174 LYS A CA 1
ATOM 1359 C C . LYS A 1 174 ? 23.120 -35.475 -8.205 1.00 72.56 174 LYS A C 1
ATOM 1361 O O . LYS A 1 174 ? 22.232 -36.308 -8.348 1.00 72.56 174 LYS A O 1
ATOM 1366 N N . SER A 1 175 ? 22.882 -34.181 -8.050 1.00 72.00 175 SER A N 1
ATOM 1367 C CA . SER A 1 175 ? 21.558 -33.565 -8.130 1.00 72.00 175 SER A CA 1
ATOM 1368 C C . SER A 1 175 ? 21.605 -32.376 -9.072 1.00 72.00 175 SER A C 1
ATOM 1370 O O . SER A 1 175 ? 22.557 -31.603 -9.024 1.00 72.00 175 SER A O 1
ATOM 1372 N N . GLU A 1 176 ? 20.580 -32.207 -9.888 1.00 82.00 176 GLU A N 1
ATOM 1373 C CA . GLU A 1 176 ? 20.440 -31.067 -10.788 1.00 82.00 176 GLU A CA 1
ATOM 1374 C C . GLU A 1 176 ? 19.589 -29.979 -10.134 1.00 82.00 176 GLU A C 1
ATOM 1376 O O . GLU A 1 176 ? 18.587 -30.269 -9.477 1.00 82.00 176 GLU A O 1
ATOM 1381 N N . ARG A 1 177 ? 20.012 -28.720 -10.265 1.00 78.38 177 ARG A N 1
ATOM 1382 C CA . ARG A 1 177 ? 19.300 -27.559 -9.723 1.00 78.38 177 ARG A CA 1
ATOM 1383 C C . ARG A 1 177 ? 19.287 -26.428 -10.736 1.00 78.38 177 ARG A C 1
ATOM 1385 O O . ARG A 1 177 ? 20.279 -26.195 -11.414 1.00 78.38 177 ARG A O 1
ATOM 1392 N N . ALA A 1 178 ? 18.178 -25.703 -10.815 1.00 85.88 178 ALA A N 1
ATOM 1393 C CA . ALA A 1 178 ? 18.090 -24.523 -11.664 1.00 85.88 178 ALA A CA 1
ATOM 1394 C C . ALA A 1 178 ? 18.995 -23.396 -11.140 1.00 85.88 178 ALA A C 1
ATOM 1396 O O . ALA A 1 178 ? 19.071 -23.150 -9.932 1.00 85.88 178 ALA A O 1
ATOM 1397 N N . ARG A 1 179 ? 19.637 -22.670 -12.056 1.00 88.44 179 ARG A N 1
ATOM 1398 C CA . ARG A 1 179 ? 20.382 -21.449 -11.755 1.00 88.44 179 ARG A CA 1
ATOM 1399 C C . ARG A 1 179 ? 19.409 -20.304 -11.537 1.00 88.44 179 ARG A C 1
ATOM 1401 O O . ARG A 1 179 ? 18.873 -19.721 -12.476 1.00 88.44 179 ARG A O 1
ATOM 1408 N N . VAL A 1 180 ? 19.179 -20.001 -10.264 1.00 88.88 180 VAL A N 1
ATOM 1409 C CA . VAL A 1 180 ? 18.218 -18.979 -9.825 1.00 88.88 180 VAL A CA 1
ATOM 1410 C C . VAL A 1 180 ? 18.730 -17.547 -9.985 1.00 88.88 180 VAL A C 1
ATOM 1412 O O . VAL A 1 180 ? 17.924 -16.621 -9.916 1.00 88.88 180 VAL A O 1
ATOM 1415 N N . ALA A 1 181 ? 20.033 -17.360 -10.214 1.00 93.00 181 ALA A N 1
ATOM 1416 C CA . ALA A 1 181 ? 20.639 -16.104 -10.645 1.00 93.00 181 ALA A CA 1
ATOM 1417 C C . ALA A 1 181 ? 20.808 -16.128 -12.169 1.00 93.00 181 ALA A C 1
ATOM 1419 O O . ALA A 1 181 ? 21.415 -17.050 -12.713 1.00 93.00 181 ALA A O 1
ATOM 1420 N N . ASN A 1 182 ? 20.202 -15.164 -12.858 1.00 97.62 182 ASN A N 1
ATOM 1421 C CA . ASN A 1 182 ? 20.286 -15.031 -14.311 1.00 97.62 182 ASN A CA 1
ATOM 1422 C C . ASN A 1 182 ? 19.906 -13.6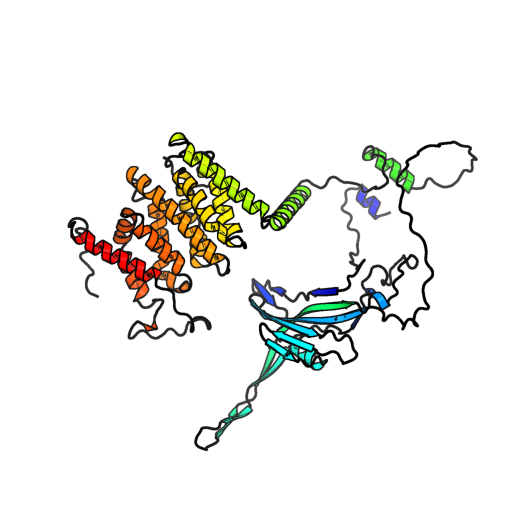14 -14.760 1.00 97.62 182 ASN A C 1
ATOM 1424 O O . ASN A 1 182 ? 19.307 -12.836 -14.010 1.00 97.62 182 ASN A O 1
ATOM 1428 N N . ALA A 1 183 ? 20.278 -13.282 -15.994 1.00 98.19 183 ALA A N 1
ATOM 1429 C CA . ALA A 1 183 ? 20.054 -11.981 -16.597 1.00 98.19 183 ALA A CA 1
ATOM 1430 C C . ALA A 1 183 ? 18.564 -11.653 -16.689 1.00 98.19 183 ALA A C 1
ATOM 1432 O O . ALA A 1 183 ? 17.756 -12.460 -17.153 1.00 98.19 183 ALA A O 1
ATOM 1433 N N . PHE A 1 184 ? 18.233 -10.436 -16.276 1.00 97.44 184 PHE A N 1
ATOM 1434 C CA . PHE A 1 184 ? 16.886 -9.886 -16.258 1.00 97.44 184 PHE A CA 1
ATOM 1435 C C . PHE A 1 184 ? 16.739 -8.718 -17.238 1.00 97.44 184 PHE A C 1
ATOM 1437 O O . PHE A 1 184 ? 15.792 -8.680 -18.021 1.00 97.44 184 PHE A O 1
ATOM 1444 N N . CYS A 1 185 ? 17.707 -7.800 -17.257 1.00 98.19 185 CYS A N 1
ATOM 1445 C CA . CYS A 1 185 ? 17.731 -6.684 -18.199 1.00 98.19 185 CYS A CA 1
ATOM 1446 C C . CYS A 1 185 ? 19.129 -6.518 -18.798 1.00 98.19 185 CYS A C 1
ATOM 1448 O O . CYS A 1 185 ? 20.126 -6.556 -18.076 1.00 98.19 185 CYS A O 1
ATOM 1450 N N . LEU A 1 186 ? 19.197 -6.341 -20.115 1.00 98.38 186 LEU A N 1
ATOM 1451 C CA . LEU A 1 186 ? 20.433 -6.147 -20.867 1.00 98.38 186 LEU A CA 1
ATOM 1452 C C . LEU A 1 186 ? 20.525 -4.702 -21.343 1.00 98.38 186 LEU A C 1
ATOM 1454 O O . LEU A 1 186 ? 19.554 -4.154 -21.866 1.00 98.38 186 LEU A O 1
ATOM 1458 N N . PHE A 1 187 ? 21.708 -4.116 -21.215 1.00 97.81 187 PHE A N 1
ATOM 1459 C CA . PHE A 1 187 ? 21.995 -2.756 -21.645 1.00 97.81 187 PHE A CA 1
ATOM 1460 C C . PHE A 1 187 ? 23.021 -2.797 -22.764 1.00 97.81 187 PHE A C 1
ATOM 1462 O O . PHE A 1 187 ? 24.162 -3.220 -22.577 1.00 97.81 187 PHE A O 1
ATOM 1469 N N . TYR A 1 188 ? 22.590 -2.331 -23.925 1.00 96.69 188 TYR A N 1
ATOM 1470 C CA . TYR A 1 188 ? 23.379 -2.222 -25.134 1.00 96.69 188 TYR A CA 1
ATOM 1471 C C . TYR A 1 188 ? 23.591 -0.752 -25.482 1.00 96.69 188 TYR A C 1
ATOM 1473 O O . TYR A 1 188 ? 22.688 0.072 -25.341 1.00 96.69 188 TYR A O 1
ATOM 1481 N N . GLU A 1 189 ? 24.771 -0.420 -25.981 1.00 93.81 189 GLU A N 1
ATOM 1482 C CA . GLU A 1 189 ? 25.114 0.918 -26.450 1.00 93.81 189 GLU A CA 1
ATOM 1483 C C . GLU A 1 189 ? 25.498 0.876 -27.921 1.00 93.81 189 GLU A C 1
ATOM 1485 O O . GLU A 1 189 ? 26.192 -0.037 -28.367 1.00 93.81 189 GLU A O 1
ATOM 1490 N N . ARG A 1 190 ? 25.004 1.845 -28.690 1.00 91.94 190 ARG A N 1
ATOM 1491 C CA . ARG A 1 190 ? 25.267 1.938 -30.120 1.00 91.94 190 ARG A CA 1
ATOM 1492 C C . ARG A 1 190 ? 26.751 2.193 -30.346 1.00 91.94 190 ARG A C 1
ATOM 1494 O O . ARG A 1 190 ? 27.322 3.136 -29.798 1.00 91.94 190 ARG A O 1
ATOM 1501 N N . VAL A 1 191 ? 27.350 1.395 -31.222 1.00 88.69 191 VAL A N 1
ATOM 1502 C CA . VAL A 1 191 ? 28.721 1.607 -31.676 1.00 88.69 191 VAL A CA 1
ATOM 1503 C C . VAL A 1 191 ? 28.731 2.858 -32.552 1.00 88.69 191 VAL A C 1
ATOM 1505 O O . VAL A 1 191 ? 28.220 2.857 -33.671 1.00 88.69 191 VAL A O 1
ATOM 1508 N N . LYS A 1 192 ? 29.278 3.960 -32.033 1.00 79.19 192 LYS A N 1
ATOM 1509 C CA . LYS A 1 192 ? 29.486 5.171 -32.833 1.00 79.19 192 LYS A CA 1
ATOM 1510 C C . LYS A 1 192 ? 30.616 4.905 -33.836 1.00 79.19 192 LYS A C 1
ATOM 1512 O O . LYS A 1 192 ? 31.654 4.379 -33.429 1.00 79.19 192 LYS A O 1
ATOM 1517 N N . PRO A 1 193 ? 30.464 5.271 -35.121 1.00 60.66 193 PRO A N 1
ATOM 1518 C CA . PRO A 1 193 ? 31.554 5.148 -36.075 1.00 60.66 193 PRO A CA 1
ATOM 1519 C C . PRO A 1 193 ? 32.734 5.993 -35.589 1.00 60.66 193 PRO A C 1
ATOM 1521 O O . PRO A 1 193 ? 32.594 7.187 -35.311 1.00 60.66 193 PRO A O 1
ATOM 1524 N N . LYS A 1 194 ? 33.901 5.359 -35.446 1.00 48.41 194 LYS A N 1
ATOM 1525 C CA . LYS A 1 194 ? 35.148 6.037 -35.089 1.00 48.41 194 LYS A CA 1
ATOM 1526 C C . LYS A 1 194 ? 35.437 7.066 -36.180 1.00 48.41 194 LYS A C 1
ATOM 1528 O O . LYS A 1 194 ? 35.730 6.685 -37.311 1.00 48.41 194 LYS A O 1
ATOM 1533 N N . ALA A 1 195 ? 35.330 8.355 -35.856 1.00 42.25 195 ALA A N 1
ATOM 1534 C CA . ALA A 1 195 ? 35.711 9.416 -36.778 1.00 42.25 195 ALA A CA 1
ATOM 1535 C C . ALA A 1 195 ? 37.144 9.148 -37.264 1.00 42.25 195 ALA A C 1
ATOM 1537 O O . ALA A 1 195 ? 38.052 8.942 -36.453 1.00 42.25 195 ALA A O 1
ATOM 1538 N N . ALA A 1 196 ? 37.337 9.092 -38.585 1.00 35.69 196 ALA A N 1
ATOM 1539 C CA . ALA A 1 196 ? 38.668 9.014 -39.173 1.00 35.69 196 ALA A CA 1
ATOM 1540 C C . ALA A 1 196 ? 39.528 10.170 -38.622 1.00 35.69 196 ALA A C 1
ATOM 1542 O O . ALA A 1 196 ? 38.984 11.252 -38.386 1.00 35.69 196 ALA A O 1
ATOM 1543 N N . PRO A 1 197 ? 40.839 9.976 -38.387 1.00 38.31 197 PRO A N 1
ATOM 1544 C CA . PRO A 1 197 ? 41.689 11.035 -37.860 1.00 38.31 197 PRO A CA 1
ATOM 1545 C C . PRO A 1 197 ? 41.684 12.217 -38.835 1.00 38.31 197 PRO A C 1
ATOM 1547 O O . PRO A 1 197 ? 42.238 12.145 -39.931 1.00 38.31 197 PRO A O 1
ATOM 1550 N N . VAL A 1 198 ? 41.008 13.295 -38.441 1.00 40.41 198 VAL A N 1
ATOM 1551 C CA . VAL A 1 198 ? 40.963 14.551 -39.185 1.00 40.41 198 VAL A CA 1
ATOM 1552 C C . VAL A 1 198 ? 42.344 15.189 -39.065 1.00 40.41 198 VAL A C 1
ATOM 1554 O O . VAL A 1 198 ? 42.787 15.524 -37.966 1.00 40.41 198 VAL A O 1
ATOM 1557 N N . ALA A 1 199 ? 43.047 15.314 -40.193 1.00 39.78 199 ALA A N 1
ATOM 1558 C CA . ALA A 1 199 ? 44.279 16.088 -40.281 1.00 39.78 199 ALA A CA 1
ATOM 1559 C C . ALA A 1 199 ? 44.029 17.530 -39.798 1.00 39.78 199 ALA A C 1
ATOM 1561 O O . ALA A 1 199 ? 42.983 18.113 -40.084 1.00 39.78 199 ALA A O 1
ATOM 1562 N N . ALA A 1 200 ? 44.981 18.070 -39.035 1.00 33.06 200 ALA A N 1
ATOM 1563 C CA . ALA A 1 200 ? 44.874 19.342 -38.321 1.00 33.06 200 ALA A CA 1
ATOM 1564 C C . ALA A 1 200 ? 44.391 20.519 -39.204 1.00 33.06 200 ALA A C 1
ATOM 1566 O O . ALA A 1 200 ? 44.786 20.610 -40.370 1.00 33.06 200 ALA A O 1
ATOM 1567 N N . PRO A 1 201 ? 43.583 21.452 -38.662 1.00 38.00 201 PRO A N 1
ATOM 1568 C CA . PRO A 1 201 ? 43.044 22.561 -39.437 1.00 38.00 201 PRO A CA 1
ATOM 1569 C C . PRO A 1 201 ? 44.085 23.678 -39.618 1.00 38.00 201 PRO A C 1
ATOM 1571 O O . PRO A 1 201 ? 44.740 24.103 -38.666 1.00 38.00 201 PRO A O 1
ATOM 1574 N N . ALA A 1 202 ? 44.207 24.179 -40.850 1.00 34.12 202 ALA A N 1
ATOM 1575 C CA . ALA A 1 202 ? 44.871 25.445 -41.165 1.00 34.12 202 ALA A CA 1
ATOM 1576 C C . ALA A 1 202 ? 43.985 26.645 -40.739 1.00 34.12 202 ALA A C 1
ATOM 1578 O O . ALA A 1 202 ? 42.764 26.490 -40.645 1.00 34.12 202 ALA A O 1
ATOM 1579 N N . PRO A 1 203 ? 44.562 27.828 -40.444 1.00 34.59 203 PRO A N 1
ATOM 1580 C CA . PRO A 1 203 ? 43.876 28.873 -39.693 1.00 34.59 203 PRO A CA 1
ATOM 1581 C C . PRO A 1 203 ? 42.887 29.702 -40.526 1.00 34.59 203 PRO A C 1
ATOM 1583 O O . PRO A 1 203 ? 42.936 29.766 -41.751 1.00 34.59 203 PRO A O 1
ATOM 1586 N N . ALA A 1 204 ? 41.985 30.326 -39.770 1.00 36.56 204 ALA A N 1
ATOM 1587 C CA . ALA A 1 204 ? 40.728 30.961 -40.135 1.00 36.56 204 ALA A CA 1
ATOM 1588 C C . ALA A 1 204 ? 40.779 32.076 -41.195 1.00 36.56 204 ALA A C 1
ATOM 1590 O O . ALA A 1 204 ? 41.651 32.943 -41.172 1.00 36.56 204 ALA A O 1
ATOM 1591 N N . ALA A 1 205 ? 39.714 32.144 -42.002 1.00 31.00 205 ALA A N 1
ATOM 1592 C CA . ALA A 1 205 ? 39.238 33.378 -42.618 1.00 31.00 205 ALA A CA 1
ATOM 1593 C C . ALA A 1 205 ? 37.732 33.548 -42.344 1.00 31.00 205 ALA A C 1
ATOM 1595 O O . ALA A 1 205 ? 36.929 32.632 -42.502 1.00 31.00 205 ALA A O 1
ATOM 1596 N N . SER A 1 206 ? 37.407 34.740 -41.860 1.00 29.53 206 SER A N 1
ATOM 1597 C CA . SER A 1 206 ? 36.146 35.246 -41.318 1.00 29.53 206 SER A CA 1
ATOM 1598 C C . SER A 1 206 ? 34.971 35.302 -42.302 1.00 29.53 206 SER A C 1
ATOM 1600 O O . SER A 1 206 ? 35.151 35.703 -43.450 1.00 29.53 206 SER A O 1
ATOM 1602 N N . LEU A 1 207 ? 33.751 35.080 -41.798 1.00 27.52 207 LEU A N 1
ATOM 1603 C CA . LEU A 1 207 ? 32.506 35.549 -42.421 1.00 27.52 207 LEU A CA 1
ATOM 1604 C C . LEU A 1 207 ? 31.748 36.483 -41.461 1.00 27.52 207 LEU A C 1
ATOM 1606 O O . LEU A 1 207 ? 31.758 36.232 -40.253 1.00 27.52 207 LEU A O 1
ATOM 1610 N N . PRO A 1 208 ? 31.101 37.550 -41.970 1.00 30.64 208 PRO A N 1
ATOM 1611 C CA . PRO A 1 208 ? 30.360 38.489 -41.149 1.00 30.64 208 PRO A CA 1
ATOM 1612 C C . PRO A 1 208 ? 28.914 38.043 -40.897 1.00 30.64 208 PRO A C 1
ATOM 1614 O O . PRO A 1 208 ? 28.300 37.287 -41.647 1.00 30.64 208 PRO A O 1
ATOM 1617 N N . VAL A 1 209 ? 28.406 38.583 -39.797 1.00 31.91 209 VAL A N 1
ATOM 1618 C CA . VAL A 1 209 ? 27.081 38.441 -39.197 1.00 31.91 209 VAL A CA 1
ATOM 1619 C C . VAL A 1 209 ? 26.037 39.280 -39.945 1.00 31.91 209 VAL A C 1
ATOM 1621 O O . VAL A 1 209 ? 26.286 40.455 -40.197 1.00 31.91 209 VAL A O 1
ATOM 1624 N N . ALA A 1 210 ? 24.839 38.731 -40.177 1.00 27.83 210 ALA A N 1
ATOM 1625 C CA . ALA A 1 210 ? 23.573 39.475 -40.111 1.00 27.83 210 ALA A CA 1
ATOM 1626 C C . ALA A 1 210 ? 22.381 38.514 -39.949 1.00 27.83 210 ALA A C 1
ATOM 1628 O O . ALA A 1 210 ? 22.281 37.500 -40.635 1.00 27.83 210 ALA A O 1
ATOM 1629 N N . ALA A 1 211 ? 21.508 38.850 -39.000 1.00 27.70 211 ALA A N 1
ATOM 1630 C CA . ALA A 1 211 ? 20.326 38.109 -38.567 1.00 27.70 211 ALA A CA 1
ATOM 1631 C C . ALA A 1 211 ? 19.039 38.624 -39.291 1.00 27.70 211 ALA A C 1
ATOM 1633 O O . ALA A 1 211 ? 19.167 39.295 -40.313 1.00 27.70 211 ALA A O 1
ATOM 1634 N N . PRO A 1 212 ? 17.802 38.282 -38.870 1.00 45.09 212 PRO A N 1
ATOM 1635 C CA . PRO A 1 212 ? 16.818 37.593 -39.707 1.00 45.09 212 PRO A CA 1
ATOM 1636 C C . PRO A 1 212 ? 15.622 38.482 -40.109 1.00 45.09 212 PRO A C 1
ATOM 1638 O O . PRO A 1 212 ? 15.390 39.536 -39.522 1.00 45.09 212 PRO A O 1
ATOM 1641 N N . ALA A 1 213 ? 14.790 38.025 -41.051 1.00 26.70 213 ALA A N 1
ATOM 1642 C CA . ALA A 1 213 ? 13.447 38.579 -41.236 1.00 26.70 213 ALA A CA 1
ATOM 1643 C C . ALA A 1 213 ? 12.424 37.504 -41.625 1.00 26.70 213 ALA A C 1
ATOM 1645 O O . ALA A 1 213 ? 12.651 36.653 -42.482 1.00 26.70 213 ALA A O 1
ATOM 1646 N N . LEU A 1 214 ? 11.302 37.577 -40.916 1.00 24.94 214 LEU A N 1
ATOM 1647 C CA . LEU A 1 214 ? 10.124 36.725 -40.932 1.00 24.94 214 LEU A CA 1
ATOM 1648 C C . LEU A 1 214 ? 9.128 37.186 -42.016 1.00 24.94 214 LEU A C 1
ATOM 1650 O O . LEU A 1 214 ? 9.017 38.379 -42.269 1.00 24.94 214 LEU A O 1
ATOM 1654 N N . SER A 1 215 ? 8.294 36.245 -42.480 1.00 27.53 215 SER A N 1
ATOM 1655 C CA . SER A 1 215 ? 6.909 36.435 -42.962 1.00 27.53 215 SER A CA 1
ATOM 1656 C C . SER A 1 215 ? 6.656 37.272 -44.226 1.00 27.53 215 SER A C 1
ATOM 1658 O O . SER A 1 215 ? 6.750 38.495 -44.194 1.00 27.53 215 SER A O 1
ATOM 1660 N N . THR A 1 216 ? 6.034 36.653 -45.240 1.00 24.11 216 THR A N 1
ATOM 1661 C CA . THR A 1 216 ? 4.714 37.123 -45.724 1.00 24.11 216 THR A CA 1
ATOM 1662 C C . THR A 1 216 ? 3.964 36.062 -46.539 1.00 24.11 216 THR A C 1
ATOM 1664 O O . THR A 1 216 ? 4.519 35.410 -47.418 1.00 24.11 216 THR A O 1
ATOM 1667 N N . PHE A 1 217 ? 2.677 35.912 -46.220 1.00 27.30 217 PHE A N 1
ATOM 1668 C CA . PHE A 1 217 ? 1.642 35.260 -47.023 1.00 27.30 217 PHE A CA 1
ATOM 1669 C C . PHE A 1 217 ? 1.415 36.002 -48.349 1.00 27.30 217 PHE A C 1
ATOM 1671 O O . PHE A 1 217 ? 1.358 37.229 -48.340 1.00 27.30 217 PHE A O 1
ATOM 1678 N N . ALA A 1 218 ? 1.120 35.270 -49.429 1.00 25.69 218 ALA A N 1
ATOM 1679 C CA . ALA A 1 218 ? 0.219 35.736 -50.487 1.00 25.69 218 ALA A CA 1
ATOM 1680 C C . ALA A 1 218 ? -0.317 34.556 -51.318 1.00 25.69 218 ALA A C 1
ATOM 1682 O O . ALA A 1 218 ? 0.425 33.865 -52.011 1.00 25.69 218 ALA A O 1
ATOM 1683 N N . SER A 1 219 ? -1.630 34.351 -51.239 1.00 28.39 219 SER A N 1
ATOM 1684 C CA . SER A 1 219 ? -2.431 33.612 -52.218 1.00 28.39 219 SER A CA 1
ATOM 1685 C C . SER A 1 219 ? -2.541 34.405 -53.523 1.00 28.39 219 SER A C 1
ATOM 1687 O O . SER A 1 219 ? -2.567 35.631 -53.473 1.00 28.39 219 SER A O 1
ATOM 1689 N N . THR A 1 220 ? -2.707 33.726 -54.662 1.00 24.44 220 THR A N 1
ATOM 1690 C CA . THR A 1 220 ? -3.722 33.983 -55.718 1.00 24.44 220 THR A CA 1
ATOM 1691 C C . THR A 1 220 ? -3.335 33.285 -57.025 1.00 24.44 220 THR A C 1
ATOM 1693 O O . THR A 1 220 ? -2.157 33.142 -57.328 1.00 24.44 220 THR A O 1
ATOM 1696 N N . GLY A 1 221 ? -4.341 32.873 -57.808 1.00 25.33 221 GLY A N 1
ATOM 1697 C CA . GLY A 1 221 ? -4.170 32.620 -59.243 1.00 25.33 221 GLY A CA 1
ATOM 1698 C C . GLY A 1 221 ? -4.698 31.282 -59.746 1.00 25.33 221 GLY A C 1
ATOM 1699 O O . GLY A 1 221 ? -3.931 30.368 -60.015 1.00 25.33 221 GLY A O 1
ATOM 1700 N N . SER A 1 222 ? -6.018 31.191 -59.892 1.00 25.94 222 SER A N 1
ATOM 1701 C CA . SER A 1 222 ? -6.699 30.229 -60.765 1.00 25.94 222 SER A CA 1
ATOM 1702 C C . SER A 1 222 ? -6.576 30.698 -62.215 1.00 25.94 222 SER A C 1
ATOM 1704 O O . SER A 1 222 ? -6.819 31.878 -62.446 1.00 25.94 222 SER A O 1
ATOM 1706 N N . GLU A 1 223 ? -6.374 29.788 -63.173 1.00 26.39 223 GLU A N 1
ATOM 1707 C CA . GLU A 1 223 ? -6.910 29.944 -64.533 1.00 26.39 223 GLU A CA 1
ATOM 1708 C C . GLU A 1 223 ? -7.125 28.586 -65.237 1.00 26.39 223 GLU A C 1
ATOM 1710 O O . GLU A 1 223 ? -6.247 27.728 -65.312 1.00 26.39 223 GLU A O 1
ATOM 1715 N N . SER A 1 224 ? -8.360 28.412 -65.714 1.00 25.84 224 SER A N 1
ATOM 1716 C CA . SER A 1 224 ? -8.850 27.512 -66.772 1.00 25.84 224 SER A CA 1
ATOM 1717 C C . SER A 1 224 ? -8.153 27.795 -68.114 1.00 25.84 224 SER A C 1
ATOM 1719 O O . SER A 1 224 ? -7.755 28.927 -68.332 1.00 25.84 224 SER A O 1
ATOM 1721 N N . GLY A 1 225 ? -8.036 26.934 -69.127 1.00 24.56 225 GLY A N 1
ATOM 1722 C CA . GLY A 1 225 ? -8.643 25.656 -69.496 1.00 24.56 225 GLY A CA 1
ATOM 1723 C C . GLY A 1 225 ? -8.299 25.366 -70.976 1.00 24.56 225 GLY A C 1
ATOM 1724 O O . GLY A 1 225 ? -7.837 26.255 -71.684 1.00 24.56 225 GLY A O 1
ATOM 1725 N N . SER A 1 226 ? -8.497 24.135 -71.453 1.00 27.08 226 SER A N 1
ATOM 1726 C CA . SER A 1 226 ? -8.939 23.773 -72.822 1.00 27.08 226 SER A CA 1
ATOM 1727 C C . SER A 1 226 ? -8.688 22.283 -73.069 1.00 27.08 226 SER A C 1
ATOM 1729 O O . SER A 1 226 ? -7.648 21.735 -72.711 1.00 27.08 226 SER A O 1
ATOM 1731 N N . GLY A 1 227 ? -9.706 21.608 -73.599 1.00 26.38 227 GLY A N 1
ATOM 1732 C CA . GLY A 1 227 ? -9.725 20.163 -73.781 1.00 26.38 227 GLY A CA 1
ATOM 1733 C C . GLY A 1 227 ? -9.204 19.698 -75.138 1.00 26.38 227 GLY A C 1
ATOM 1734 O O . GLY A 1 227 ? -9.240 20.428 -76.124 1.00 26.38 227 GLY A O 1
ATOM 1735 N N . SER A 1 228 ? -8.835 18.419 -75.193 1.00 27.33 228 SER A N 1
ATOM 1736 C CA . SER A 1 228 ? -8.972 17.603 -76.397 1.00 27.33 228 SER A CA 1
ATOM 1737 C C . SER A 1 228 ? -9.330 16.172 -76.007 1.00 27.33 228 SER A C 1
ATOM 1739 O O . SER A 1 228 ? -8.665 15.537 -75.190 1.00 27.33 228 SER A O 1
ATOM 1741 N N . THR A 1 229 ? -10.410 15.704 -76.608 1.00 29.41 229 THR A N 1
ATOM 1742 C CA . THR A 1 229 ? -11.026 14.384 -76.530 1.00 29.41 229 THR A CA 1
ATOM 1743 C C . THR A 1 229 ? -10.109 13.273 -77.045 1.00 29.41 229 THR A C 1
ATOM 1745 O O . THR A 1 229 ? -9.648 13.335 -78.183 1.00 29.41 229 THR A O 1
ATOM 1748 N N . SER A 1 230 ? -9.944 12.209 -76.259 1.00 30.86 230 SER A N 1
ATOM 1749 C CA . SER A 1 230 ? -9.790 10.854 -76.798 1.00 30.86 230 SER A CA 1
ATOM 1750 C C . SER A 1 230 ? -10.470 9.867 -75.850 1.00 30.86 230 SER A C 1
ATOM 1752 O O . SER A 1 230 ? -10.137 9.775 -74.669 1.00 30.86 230 SER A O 1
ATOM 1754 N N . ASP A 1 231 ? -11.497 9.214 -76.382 1.00 29.09 231 ASP A N 1
ATOM 1755 C CA . ASP A 1 231 ? -12.227 8.119 -75.766 1.00 29.09 231 ASP A CA 1
ATOM 1756 C C . ASP A 1 231 ? -11.319 6.907 -75.533 1.00 29.09 231 ASP A C 1
ATOM 1758 O O . ASP A 1 231 ? -10.504 6.554 -76.386 1.00 29.09 231 ASP A O 1
ATOM 1762 N N . GLY A 1 232 ? -11.561 6.207 -74.419 1.00 37.19 232 GLY A N 1
ATOM 1763 C CA . GLY A 1 232 ? -11.329 4.764 -74.359 1.00 37.19 232 GLY A CA 1
ATOM 1764 C C . GLY A 1 232 ? -10.372 4.243 -73.291 1.00 37.19 232 GLY A C 1
ATOM 1765 O O . GLY A 1 232 ? -9.455 3.505 -73.628 1.00 37.19 232 GLY A O 1
ATOM 1766 N N . LEU A 1 233 ? -10.633 4.506 -72.007 1.00 31.61 233 LEU A N 1
ATOM 1767 C CA . LEU A 1 233 ? -10.202 3.626 -70.908 1.00 31.61 233 LEU A CA 1
ATOM 1768 C C . LEU A 1 233 ? -11.346 3.511 -69.882 1.00 31.61 233 LEU A C 1
ATOM 1770 O O . LEU A 1 233 ? -11.979 4.523 -69.572 1.00 31.61 233 LEU A O 1
ATOM 1774 N N . PRO A 1 234 ? -11.659 2.304 -69.370 1.00 39.38 234 PRO A N 1
ATOM 1775 C CA . PRO A 1 234 ? -12.797 2.102 -68.481 1.00 39.38 234 PRO A CA 1
ATOM 1776 C C . PRO A 1 234 ? -12.603 2.924 -67.207 1.00 39.38 234 PRO A C 1
ATOM 1778 O O . PRO A 1 234 ? -11.505 2.954 -66.645 1.00 39.38 234 PRO A O 1
ATOM 1781 N N . ALA A 1 235 ? -13.672 3.596 -66.767 1.00 46.56 235 ALA A N 1
ATOM 1782 C CA . ALA A 1 235 ? -13.692 4.378 -65.540 1.00 46.56 235 ALA A CA 1
ATOM 1783 C C . ALA A 1 235 ? -13.012 3.584 -64.420 1.00 46.56 235 ALA A C 1
ATOM 1785 O O . ALA A 1 235 ? -13.425 2.468 -64.101 1.00 46.56 235 ALA A O 1
ATOM 1786 N N . ASN A 1 236 ? -11.930 4.147 -63.874 1.00 49.16 236 ASN A N 1
ATOM 1787 C CA . ASN A 1 236 ? -11.148 3.519 -62.821 1.00 49.16 236 ASN A CA 1
ATOM 1788 C C . ASN A 1 236 ? -12.125 3.040 -61.728 1.00 49.16 236 ASN A C 1
ATOM 1790 O O . ASN A 1 236 ? -12.820 3.881 -61.151 1.00 49.16 236 ASN A O 1
ATOM 1794 N N . PRO A 1 237 ? -12.212 1.732 -61.425 1.00 48.19 237 PRO A N 1
ATOM 1795 C CA . PRO A 1 237 ? -13.189 1.199 -60.473 1.00 48.19 237 PRO A CA 1
ATOM 1796 C C . PRO A 1 237 ? -13.033 1.823 -59.082 1.00 48.19 237 PRO A C 1
ATOM 1798 O O . PRO A 1 237 ? -13.969 1.844 -58.292 1.00 48.19 237 PRO A O 1
ATOM 1801 N N . ARG A 1 238 ? -11.866 2.418 -58.805 1.00 42.69 238 ARG A N 1
ATOM 1802 C CA . ARG A 1 238 ? -11.585 3.204 -57.605 1.00 42.69 238 ARG A CA 1
ATOM 1803 C C . ARG A 1 238 ? -12.317 4.552 -57.571 1.00 42.69 238 ARG A C 1
ATOM 1805 O O . ARG A 1 238 ? -12.674 5.002 -56.492 1.00 42.69 238 ARG A O 1
ATOM 1812 N N . ALA A 1 239 ? -12.548 5.191 -58.717 1.00 47.12 239 ALA A N 1
ATOM 1813 C CA . ALA A 1 239 ? -13.285 6.451 -58.815 1.00 47.12 239 ALA A CA 1
ATOM 1814 C C . ALA A 1 239 ? -14.799 6.231 -58.666 1.00 47.12 239 ALA A C 1
ATOM 1816 O O . ALA A 1 239 ? -15.443 6.970 -57.926 1.00 47.12 239 ALA A O 1
ATOM 1817 N N . ALA A 1 240 ? -15.338 5.166 -59.273 1.00 50.84 240 ALA A N 1
ATOM 1818 C CA . ALA A 1 240 ? -16.727 4.744 -59.068 1.00 50.84 240 ALA A CA 1
ATOM 1819 C C . ALA A 1 240 ? -16.983 4.334 -57.603 1.00 50.84 240 ALA A C 1
ATOM 1821 O O . ALA A 1 240 ? -17.934 4.803 -56.986 1.00 50.84 240 ALA A O 1
ATOM 1822 N N . PHE A 1 241 ? -16.055 3.574 -57.009 1.00 47.09 241 PHE A N 1
ATOM 1823 C CA . PHE A 1 241 ? -16.070 3.188 -55.593 1.00 47.09 241 PHE A CA 1
ATOM 1824 C C . PHE A 1 241 ? -16.028 4.386 -54.630 1.00 47.09 241 PHE A C 1
ATOM 1826 O O . PHE A 1 241 ? -16.713 4.396 -53.611 1.00 47.09 241 PHE A O 1
ATOM 1833 N N . VAL A 1 242 ? -15.236 5.419 -54.936 1.00 50.12 242 VAL A N 1
ATOM 1834 C CA . VAL A 1 242 ? -15.159 6.629 -54.101 1.00 50.12 242 VAL A CA 1
ATOM 1835 C C . VAL A 1 242 ? -16.425 7.480 -54.229 1.00 50.12 242 VAL A C 1
ATOM 1837 O O . VAL A 1 242 ? -16.879 8.007 -53.216 1.00 50.12 242 VAL A O 1
ATOM 1840 N N . ALA A 1 243 ? -17.020 7.569 -55.422 1.00 50.94 243 ALA A N 1
ATOM 1841 C CA . ALA A 1 243 ? -18.267 8.298 -55.647 1.00 50.94 243 ALA A CA 1
ATOM 1842 C C . ALA A 1 243 ? -19.465 7.638 -54.938 1.00 50.94 243 ALA A C 1
ATOM 1844 O O . ALA A 1 243 ? -20.256 8.322 -54.291 1.00 50.94 243 ALA A O 1
ATOM 1845 N N . GLU A 1 244 ? -19.558 6.307 -54.982 1.00 50.88 244 GLU A N 1
ATOM 1846 C CA . GLU A 1 244 ? -20.620 5.537 -54.324 1.00 50.88 244 GLU A CA 1
ATOM 1847 C C . GLU A 1 244 ? -20.485 5.569 -52.789 1.00 50.88 244 GLU A C 1
ATOM 1849 O O . GLU A 1 244 ? -21.459 5.785 -52.069 1.00 50.88 244 GLU A O 1
ATOM 1854 N N . MET A 1 245 ? -19.256 5.488 -52.269 1.00 46.44 245 MET A N 1
ATOM 1855 C CA . MET A 1 245 ? -18.976 5.583 -50.831 1.00 46.44 245 MET A CA 1
ATOM 1856 C C . MET A 1 245 ? -19.193 7.004 -50.269 1.00 46.44 245 MET A C 1
ATOM 1858 O O . MET A 1 245 ? -19.567 7.153 -49.107 1.00 46.44 245 MET A O 1
ATOM 1862 N N . GLN A 1 246 ? -19.013 8.051 -51.086 1.00 51.56 246 GLN A N 1
ATOM 1863 C CA . GLN A 1 246 ? -19.360 9.436 -50.730 1.00 51.56 246 GLN A CA 1
ATOM 1864 C C . GLN A 1 246 ? -20.875 9.697 -50.749 1.00 51.56 246 GLN A C 1
ATOM 1866 O O . GLN A 1 246 ? -21.346 10.526 -49.971 1.00 51.56 246 GLN A O 1
ATOM 1871 N N . ALA A 1 247 ? -21.635 8.981 -51.585 1.00 50.25 247 ALA A N 1
ATOM 1872 C CA . ALA A 1 247 ? -23.092 9.090 -51.649 1.00 50.25 247 ALA A CA 1
ATOM 1873 C C . ALA A 1 247 ? -23.796 8.436 -50.443 1.00 50.25 247 ALA A C 1
ATOM 1875 O O . ALA A 1 247 ? -24.832 8.925 -50.002 1.00 50.25 247 ALA A O 1
ATOM 1876 N N . VAL A 1 248 ? -23.219 7.367 -49.879 1.00 50.53 248 VAL A N 1
ATOM 1877 C CA . VAL A 1 248 ? -23.798 6.617 -48.745 1.00 50.53 248 VAL A CA 1
ATOM 1878 C C . VAL A 1 248 ? -23.458 7.228 -47.375 1.00 50.53 248 VAL A C 1
ATOM 1880 O O . VAL A 1 248 ? -24.257 7.127 -46.448 1.00 50.53 248 VAL A O 1
ATOM 1883 N N . LEU A 1 249 ? -22.292 7.870 -47.221 1.00 49.88 249 LEU A N 1
ATOM 1884 C CA . LEU A 1 249 ? -21.767 8.296 -45.908 1.00 49.88 249 LEU A CA 1
ATOM 1885 C C . LEU A 1 249 ? -21.933 9.794 -45.594 1.00 49.88 249 LEU A C 1
ATOM 1887 O O . LEU A 1 249 ? -21.542 10.233 -44.513 1.00 49.88 249 LEU A O 1
ATOM 1891 N N . GLY A 1 250 ? -22.527 10.573 -46.502 1.00 45.53 250 GLY A N 1
ATOM 1892 C CA . GLY A 1 250 ? -22.647 12.025 -46.354 1.00 45.53 250 GLY A CA 1
ATOM 1893 C C . GLY A 1 250 ? -21.308 12.756 -46.530 1.00 45.53 250 GLY A C 1
ATOM 1894 O O . GLY A 1 250 ? -20.226 12.186 -46.385 1.00 45.53 250 GLY A O 1
ATOM 1895 N N . ALA A 1 251 ? -21.374 14.033 -46.913 1.00 41.72 251 ALA A N 1
ATOM 1896 C CA . ALA A 1 251 ? -20.224 14.811 -47.369 1.00 41.72 251 ALA A CA 1
ATOM 1897 C C . ALA A 1 251 ? -19.086 14.881 -46.329 1.00 41.72 251 ALA A C 1
ATOM 1899 O O . ALA A 1 251 ? -19.178 15.571 -45.315 1.00 41.72 251 ALA A O 1
ATOM 1900 N N . ALA A 1 252 ? -17.971 14.209 -46.620 1.00 46.38 252 ALA A N 1
ATOM 1901 C CA . ALA A 1 252 ? -16.706 14.441 -45.936 1.00 46.38 252 ALA A CA 1
ATOM 1902 C C . ALA A 1 252 ? -16.182 15.842 -46.298 1.00 46.38 252 ALA A C 1
ATOM 1904 O O . ALA A 1 252 ? -15.984 16.143 -47.477 1.00 46.38 252 ALA A O 1
ATOM 1905 N N . GLY A 1 253 ? -15.946 16.689 -45.292 1.00 45.12 253 GLY A N 1
ATOM 1906 C CA . GLY A 1 253 ? -15.302 17.993 -45.468 1.00 45.12 253 GLY A CA 1
ATOM 1907 C C . GLY A 1 253 ? -13.933 17.875 -46.152 1.00 45.12 253 GLY A C 1
ATOM 1908 O O . GLY A 1 253 ? -13.204 16.899 -45.962 1.00 45.12 253 GLY A O 1
ATOM 1909 N N . SER A 1 254 ? -13.588 18.861 -46.983 1.00 42.22 254 SER A N 1
ATOM 1910 C CA . SER A 1 254 ? -12.383 18.857 -47.818 1.00 42.22 254 SER A CA 1
ATOM 1911 C C . SER A 1 254 ? -11.101 19.045 -46.992 1.00 42.22 254 SER A C 1
ATOM 1913 O O . SER A 1 254 ? -10.838 20.140 -46.500 1.00 42.22 254 SER A O 1
ATOM 1915 N N . GLY A 1 255 ? -10.272 18.001 -46.880 1.00 47.62 255 GLY A N 1
ATOM 1916 C CA . GLY A 1 255 ? -8.929 18.075 -46.292 1.00 47.62 255 GLY A CA 1
ATOM 1917 C C . GLY A 1 255 ? -8.067 16.830 -46.587 1.00 47.62 255 GLY A C 1
ATOM 1918 O O . GLY A 1 255 ? -8.617 15.755 -46.839 1.00 47.62 255 GLY A O 1
ATOM 1919 N N . PRO A 1 256 ? -6.721 16.942 -46.574 1.00 38.50 256 PRO A N 1
ATOM 1920 C CA . PRO A 1 256 ? -5.794 15.933 -47.112 1.00 38.50 256 PRO A CA 1
ATOM 1921 C C . PRO A 1 256 ? -5.568 14.676 -46.242 1.00 38.50 256 PRO A C 1
ATOM 1923 O O . PRO A 1 256 ? -4.796 13.801 -46.629 1.00 38.50 256 PRO A O 1
ATOM 1926 N N . HIS A 1 257 ? -6.259 14.516 -45.108 1.00 41.97 257 HIS A N 1
ATOM 1927 C CA . HIS A 1 257 ? -6.136 13.338 -44.236 1.00 41.97 257 HIS A CA 1
ATOM 1928 C C . HIS A 1 257 ? -7.437 12.524 -44.200 1.00 41.97 257 HIS A C 1
ATOM 1930 O O . HIS A 1 257 ? -8.266 12.668 -43.304 1.00 41.97 257 HIS A O 1
ATOM 1936 N N . LYS A 1 258 ? -7.621 11.633 -45.181 1.00 45.38 258 LYS A N 1
ATOM 1937 C CA . LYS A 1 258 ? -8.731 10.666 -45.200 1.00 45.38 258 LYS A CA 1
ATOM 1938 C C . LYS A 1 258 ? -8.412 9.449 -44.321 1.00 45.38 258 LYS A C 1
ATOM 1940 O O . LYS A 1 258 ? -7.903 8.448 -44.814 1.00 45.38 258 LYS A O 1
ATOM 1945 N N . GLN A 1 259 ? -8.759 9.505 -43.037 1.00 43.69 259 GLN A N 1
ATOM 1946 C CA . GLN A 1 259 ? -9.120 8.299 -42.283 1.00 43.69 259 GLN A CA 1
ATOM 1947 C C . GLN A 1 259 ? -10.646 8.251 -42.190 1.00 43.69 259 GLN A C 1
ATOM 1949 O O . GLN A 1 259 ? -11.262 9.198 -41.703 1.00 43.69 259 GLN A O 1
ATOM 1954 N N . LEU A 1 260 ? -11.253 7.161 -42.673 1.00 43.38 260 LEU A N 1
ATOM 1955 C CA . LEU A 1 260 ? -12.654 6.849 -42.390 1.00 43.38 260 LEU A CA 1
ATOM 1956 C C . LEU A 1 260 ? -12.806 6.758 -40.865 1.00 43.38 260 LEU A C 1
ATOM 1958 O O . LEU A 1 260 ? -12.369 5.783 -40.255 1.00 43.38 260 LEU A O 1
ATOM 1962 N N . ARG A 1 261 ? -13.403 7.771 -40.236 1.00 47.66 261 ARG A N 1
ATOM 1963 C CA . ARG A 1 261 ? -13.826 7.676 -38.838 1.00 47.66 261 ARG A CA 1
ATOM 1964 C C . ARG A 1 261 ? -15.178 6.978 -38.813 1.00 47.66 261 ARG A C 1
ATOM 1966 O O . ARG A 1 261 ? -16.216 7.628 -38.871 1.00 47.66 261 ARG A O 1
ATOM 1973 N N . LEU A 1 262 ? -15.153 5.649 -38.763 1.00 54.47 262 LEU A N 1
ATOM 1974 C CA . LEU A 1 262 ? -16.312 4.903 -38.282 1.00 54.47 262 LEU A CA 1
ATOM 1975 C C . LEU A 1 262 ? -16.529 5.286 -36.806 1.00 54.47 262 LEU A C 1
ATOM 1977 O O . LEU A 1 262 ? -15.545 5.369 -36.063 1.00 54.47 262 LEU A O 1
ATOM 1981 N N . PRO A 1 263 ? -17.767 5.562 -36.368 1.00 58.59 263 PRO A N 1
ATOM 1982 C CA . PRO A 1 263 ? -18.037 5.834 -34.964 1.00 58.59 263 PRO A CA 1
ATOM 1983 C C . PRO A 1 263 ? -17.662 4.601 -34.134 1.00 58.59 263 PRO A C 1
ATOM 1985 O O . PRO A 1 263 ? -18.122 3.492 -34.404 1.00 58.59 263 PRO A O 1
ATOM 1988 N N . VAL A 1 264 ? -16.781 4.794 -33.149 1.00 63.84 264 VAL A N 1
ATOM 1989 C CA . VAL A 1 264 ? -16.369 3.735 -32.218 1.00 63.84 264 VAL A CA 1
ATOM 1990 C C . VAL A 1 264 ? -17.617 3.243 -31.472 1.00 63.84 264 VAL A C 1
ATOM 1992 O O . VAL A 1 264 ? -18.355 4.086 -30.951 1.00 63.84 264 VAL A O 1
ATOM 1995 N N . PRO A 1 265 ? -17.870 1.920 -31.397 1.00 82.25 265 PRO A N 1
ATOM 1996 C CA . PRO A 1 265 ? -18.967 1.374 -30.602 1.00 82.25 265 PRO A CA 1
ATOM 1997 C C . PRO A 1 265 ? -18.943 1.922 -29.171 1.00 82.25 265 PRO A C 1
ATOM 1999 O O . PRO A 1 265 ? -17.874 2.035 -28.571 1.00 82.25 265 PRO A O 1
ATOM 2002 N N . ALA A 1 266 ? -20.111 2.262 -28.621 1.00 78.88 266 ALA A N 1
ATOM 2003 C CA . ALA A 1 266 ? -20.211 2.981 -27.348 1.00 78.88 266 ALA A CA 1
ATOM 2004 C C . ALA A 1 266 ? -19.508 2.257 -26.185 1.00 78.88 266 ALA A C 1
ATOM 2006 O O . ALA A 1 266 ? -18.862 2.903 -25.363 1.00 78.88 266 ALA A O 1
ATOM 2007 N N . GLU A 1 267 ? -19.569 0.925 -26.151 1.00 75.88 267 GLU A N 1
ATOM 2008 C CA . GLU A 1 267 ? -18.889 0.105 -25.143 1.00 75.88 267 GLU A CA 1
ATOM 2009 C C . GLU A 1 267 ? -17.366 0.247 -25.215 1.00 75.88 267 GLU A C 1
ATOM 2011 O O . GLU A 1 267 ? -16.721 0.530 -24.207 1.00 75.88 267 GLU A O 1
ATOM 2016 N N . LEU A 1 268 ? -16.794 0.150 -26.418 1.00 67.88 268 LEU A N 1
ATOM 2017 C CA . LEU A 1 268 ? -15.357 0.304 -26.632 1.00 67.88 268 LEU A CA 1
ATOM 2018 C C . LEU A 1 268 ? -14.903 1.745 -26.362 1.00 67.88 268 LEU A C 1
ATOM 2020 O O . LEU A 1 268 ? -13.853 1.965 -25.766 1.00 67.88 268 LEU A O 1
ATOM 2024 N N . ALA A 1 269 ? -15.709 2.737 -26.744 1.00 75.25 269 ALA A N 1
ATOM 2025 C CA . ALA A 1 269 ? -15.429 4.136 -26.441 1.00 75.25 269 ALA A CA 1
ATOM 2026 C C . ALA A 1 269 ? -15.430 4.404 -24.926 1.00 75.25 269 ALA A C 1
ATOM 2028 O O . ALA A 1 269 ? -14.593 5.163 -24.438 1.00 75.25 269 ALA A O 1
ATOM 2029 N N . ASN A 1 270 ? -16.340 3.774 -24.179 1.00 84.62 270 ASN A N 1
ATOM 2030 C CA . ASN A 1 270 ? -16.395 3.876 -22.723 1.00 84.62 270 ASN A CA 1
ATOM 2031 C C . ASN A 1 270 ? -15.216 3.161 -22.055 1.00 84.62 270 ASN A C 1
ATOM 2033 O O . ASN A 1 270 ? -14.634 3.730 -21.136 1.00 84.62 270 ASN A O 1
ATOM 2037 N N . ALA A 1 271 ? -14.822 1.983 -22.546 1.00 76.06 271 ALA A N 1
ATOM 2038 C CA . ALA A 1 271 ? -13.648 1.259 -22.057 1.00 76.06 271 ALA A CA 1
ATOM 2039 C C . ALA A 1 271 ? -12.356 2.063 -22.273 1.00 76.06 271 ALA A C 1
ATOM 2041 O O . ALA A 1 271 ? -11.644 2.349 -21.316 1.00 76.06 271 ALA A O 1
ATOM 2042 N N . ILE A 1 272 ? -12.122 2.552 -23.497 1.00 73.06 272 ILE A N 1
ATOM 2043 C CA . ILE A 1 272 ? -10.968 3.408 -23.820 1.00 73.06 272 ILE A CA 1
ATOM 2044 C C . ILE A 1 272 ? -10.976 4.675 -22.961 1.00 73.06 272 ILE A C 1
ATOM 2046 O O . ILE A 1 272 ? -9.936 5.123 -22.483 1.00 73.06 272 ILE A O 1
ATOM 2050 N N . ARG A 1 273 ? -12.150 5.284 -22.754 1.00 75.50 273 ARG A N 1
ATOM 2051 C CA . ARG A 1 273 ? -12.273 6.464 -21.896 1.00 75.50 273 ARG A CA 1
ATOM 2052 C C . ARG A 1 273 ? -11.901 6.134 -20.449 1.00 75.50 273 ARG A C 1
ATOM 2054 O O . ARG A 1 273 ? -11.168 6.913 -19.850 1.00 75.50 273 ARG A O 1
ATOM 2061 N N . ALA A 1 274 ? -12.373 5.013 -19.907 1.00 77.38 274 ALA A N 1
ATOM 2062 C CA . ALA A 1 274 ? -12.052 4.576 -18.551 1.00 77.38 274 ALA A CA 1
ATOM 2063 C C . ALA A 1 274 ? -10.549 4.299 -18.381 1.00 77.38 274 ALA A C 1
ATOM 2065 O O . ALA A 1 274 ? -9.943 4.812 -17.445 1.00 77.38 274 ALA A O 1
ATOM 2066 N N . GLU A 1 275 ? -9.934 3.582 -19.324 1.00 72.88 275 GLU A N 1
ATOM 2067 C CA . GLU A 1 275 ? -8.491 3.309 -19.327 1.00 72.88 275 GLU A CA 1
ATOM 2068 C C . GLU A 1 275 ? -7.664 4.593 -19.425 1.00 72.88 275 GLU A C 1
ATOM 2070 O O . GLU A 1 275 ? -6.703 4.770 -18.682 1.00 72.88 275 GLU A O 1
ATOM 2075 N N . ASN A 1 276 ? -8.062 5.530 -20.291 1.00 76.56 276 ASN A N 1
ATOM 2076 C CA . ASN A 1 276 ? -7.387 6.819 -20.402 1.00 76.56 276 ASN A CA 1
ATOM 2077 C C . ASN A 1 276 ? -7.499 7.625 -19.105 1.00 76.56 276 ASN A C 1
ATOM 2079 O O . ASN A 1 276 ? -6.510 8.213 -18.676 1.00 76.56 276 ASN A O 1
ATOM 2083 N N . PHE A 1 277 ? -8.675 7.664 -18.470 1.00 79.69 277 PHE A N 1
ATOM 2084 C CA . PHE A 1 277 ? -8.833 8.342 -17.182 1.00 79.69 277 PHE A CA 1
ATOM 2085 C C . PHE A 1 277 ? -7.969 7.713 -16.095 1.00 79.69 277 PHE A C 1
ATOM 2087 O O . PHE A 1 277 ? -7.344 8.447 -15.336 1.00 79.69 277 PHE A O 1
ATOM 2094 N N . GLU A 1 278 ? -7.889 6.385 -16.044 1.00 73.25 278 GLU A N 1
ATOM 2095 C CA . GLU A 1 278 ? -7.041 5.691 -15.078 1.00 73.25 278 GLU A CA 1
ATOM 2096 C C . GLU A 1 278 ? -5.554 5.939 -15.347 1.00 73.25 278 GLU A C 1
ATOM 2098 O O . GLU A 1 278 ? -4.801 6.225 -14.420 1.00 73.25 278 GLU A O 1
ATOM 2103 N N . PHE A 1 279 ? -5.132 5.937 -16.613 1.00 69.94 279 PHE A N 1
ATOM 2104 C CA . PHE A 1 279 ? -3.773 6.305 -17.001 1.00 69.94 279 PHE A CA 1
ATOM 2105 C C . PHE A 1 279 ? -3.422 7.731 -16.561 1.00 69.94 279 PHE A C 1
ATOM 2107 O O . PHE A 1 279 ? -2.368 7.955 -15.964 1.00 69.94 279 PHE A O 1
ATOM 2114 N N . TRP A 1 280 ? -4.310 8.697 -16.822 1.00 73.94 280 TRP A N 1
ATOM 2115 C CA . TRP A 1 280 ? -4.115 10.075 -16.375 1.00 73.94 280 TRP A CA 1
ATOM 2116 C C . TRP A 1 280 ? -4.073 10.163 -14.854 1.00 73.94 280 TRP A C 1
ATOM 2118 O O . TRP A 1 280 ? -3.167 10.802 -14.331 1.00 73.94 280 TRP A O 1
ATOM 2128 N N . ARG A 1 281 ? -4.974 9.465 -14.151 1.00 76.25 281 ARG A N 1
ATOM 2129 C CA . ARG A 1 281 ? -4.978 9.390 -12.687 1.00 76.25 281 ARG A CA 1
ATOM 2130 C C . ARG A 1 281 ? -3.641 8.873 -12.170 1.00 76.25 281 ARG A C 1
ATOM 2132 O O . ARG A 1 281 ? -3.015 9.550 -11.375 1.00 76.25 281 ARG A O 1
ATOM 2139 N N . LEU A 1 282 ? -3.165 7.722 -12.635 1.00 74.12 282 LEU A N 1
ATOM 2140 C CA . LEU A 1 282 ? -1.896 7.142 -12.180 1.00 74.12 282 LEU A CA 1
ATOM 2141 C C . LEU A 1 282 ? -0.692 8.041 -12.486 1.00 74.12 282 LEU A C 1
ATOM 2143 O O . LEU A 1 282 ? 0.264 8.066 -11.714 1.00 74.12 282 LEU A O 1
ATOM 2147 N N . ARG A 1 283 ? -0.748 8.804 -13.582 1.00 74.44 283 ARG A N 1
ATOM 2148 C CA . ARG A 1 283 ? 0.294 9.767 -13.944 1.00 74.44 283 ARG A CA 1
ATOM 2149 C C . ARG A 1 283 ? 0.304 11.002 -13.041 1.00 74.44 283 ARG A C 1
ATOM 2151 O O . ARG A 1 283 ? 1.387 11.477 -12.719 1.00 74.44 283 ARG A O 1
ATOM 2158 N N . THR A 1 284 ? -0.863 11.526 -12.665 1.00 76.31 284 THR A N 1
ATOM 2159 C CA . THR A 1 284 ? -0.978 12.826 -11.978 1.00 76.31 284 THR A CA 1
ATOM 2160 C C . THR A 1 284 ? -1.268 12.721 -10.484 1.00 76.31 284 THR A C 1
ATOM 2162 O O . THR A 1 284 ? -1.115 13.700 -9.760 1.00 76.31 284 THR A O 1
ATOM 2165 N N . ILE A 1 285 ? -1.644 11.543 -9.975 1.00 80.62 285 ILE A N 1
ATOM 2166 C CA . ILE A 1 285 ? -2.043 11.359 -8.572 1.00 80.62 285 ILE A CA 1
ATOM 2167 C C . ILE A 1 285 ? -0.929 11.688 -7.574 1.00 80.62 285 ILE A C 1
ATOM 2169 O O . ILE A 1 285 ? -1.244 11.976 -6.427 1.00 80.62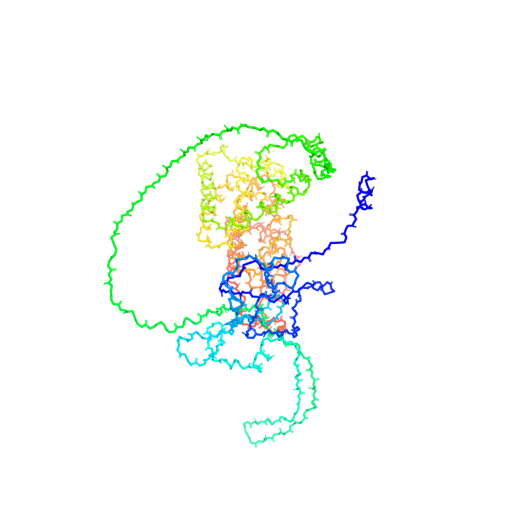 285 ILE A O 1
ATOM 2173 N N . TYR A 1 286 ? 0.338 11.677 -8.006 1.00 85.12 286 TYR A N 1
ATOM 2174 C CA . TYR A 1 286 ? 1.513 12.032 -7.200 1.00 85.12 286 TYR A CA 1
ATOM 2175 C C . TYR A 1 286 ? 2.122 13.403 -7.535 1.00 85.12 286 TYR A C 1
ATOM 2177 O O . TYR A 1 286 ? 3.210 13.720 -7.055 1.00 85.12 286 TYR A O 1
ATOM 2185 N N . GLU A 1 287 ? 1.447 14.230 -8.338 1.00 86.69 287 GLU A N 1
ATOM 2186 C CA . GLU A 1 287 ? 1.890 15.604 -8.585 1.00 86.69 287 GLU A CA 1
ATOM 2187 C C . GLU A 1 287 ? 1.722 16.470 -7.332 1.00 86.69 287 GLU A C 1
ATOM 2189 O O . GLU A 1 287 ? 0.700 16.419 -6.647 1.00 86.69 287 GLU A O 1
ATOM 2194 N N . LEU A 1 288 ? 2.731 17.291 -7.031 1.00 89.31 288 LEU A N 1
ATOM 2195 C CA . LEU A 1 288 ? 2.756 18.091 -5.805 1.00 89.31 288 LEU A CA 1
ATOM 2196 C C . LEU A 1 288 ? 1.617 19.120 -5.758 1.00 89.31 288 LEU A C 1
ATOM 2198 O O . LEU A 1 288 ? 0.967 19.266 -4.728 1.00 89.31 288 LEU A O 1
ATOM 2202 N N . GLU A 1 289 ? 1.310 19.744 -6.896 1.00 90.00 289 GLU A N 1
ATOM 2203 C CA . GLU A 1 289 ? 0.203 20.701 -7.026 1.00 90.00 289 GLU A CA 1
ATOM 2204 C C . GLU A 1 289 ? -1.149 20.067 -6.673 1.00 90.00 289 GLU A C 1
ATOM 2206 O O . GLU A 1 289 ? -2.009 20.715 -6.075 1.00 90.00 289 GLU A O 1
ATOM 2211 N N . TYR A 1 290 ? -1.331 18.780 -6.989 1.00 89.88 290 TYR A N 1
ATOM 2212 C CA . TYR A 1 290 ? -2.540 18.050 -6.625 1.00 89.88 290 TYR A CA 1
ATOM 2213 C C . TYR A 1 290 ? -2.624 17.818 -5.112 1.00 89.88 290 TYR A C 1
ATOM 2215 O O . TYR A 1 290 ? -3.694 17.989 -4.529 1.00 89.88 290 TYR A O 1
ATOM 2223 N N . PHE A 1 291 ? -1.507 17.493 -4.453 1.00 93.31 291 PHE A N 1
ATOM 2224 C CA . PHE A 1 291 ? -1.452 17.361 -2.992 1.00 93.31 291 PHE A CA 1
ATOM 2225 C C . PHE A 1 291 ? -1.774 18.679 -2.286 1.00 93.31 291 PHE A C 1
ATOM 2227 O O . PHE A 1 291 ? -2.581 18.684 -1.354 1.00 93.31 291 PHE A O 1
ATOM 2234 N N . ASP A 1 292 ? -1.186 19.780 -2.753 1.00 92.12 292 ASP A N 1
ATOM 2235 C CA . ASP A 1 292 ? -1.407 21.113 -2.193 1.00 92.12 292 ASP A CA 1
ATOM 2236 C C . ASP A 1 292 ? -2.862 21.552 -2.377 1.00 92.12 292 ASP A C 1
ATOM 2238 O O . ASP A 1 292 ? -3.500 22.003 -1.424 1.00 92.12 292 ASP A O 1
ATOM 2242 N N . PHE A 1 293 ? -3.427 21.341 -3.571 1.00 94.38 293 PHE A N 1
ATOM 2243 C CA . PHE A 1 293 ? -4.841 21.594 -3.842 1.00 94.38 293 PHE A CA 1
ATOM 2244 C C . PHE A 1 293 ? -5.753 20.785 -2.913 1.00 94.38 293 PHE A C 1
ATOM 2246 O O . PHE A 1 293 ? -6.678 21.332 -2.309 1.00 94.38 293 PHE A O 1
ATOM 2253 N N . MET A 1 294 ? -5.490 19.483 -2.782 1.00 95.00 294 MET A N 1
ATOM 2254 C CA . MET A 1 294 ? -6.294 18.581 -1.962 1.00 95.00 294 MET A CA 1
ATOM 2255 C C . MET A 1 294 ? -6.243 18.971 -0.479 1.00 95.00 294 MET A C 1
ATOM 2257 O O . MET A 1 294 ? -7.283 18.985 0.182 1.00 95.00 294 MET A O 1
ATOM 2261 N N . LEU A 1 295 ? -5.068 19.342 0.040 1.00 95.62 295 LEU A N 1
ATOM 2262 C CA . LEU A 1 295 ? -4.927 19.805 1.420 1.00 95.62 295 LEU A CA 1
ATOM 2263 C C . LEU A 1 295 ? -5.622 21.157 1.630 1.00 95.62 295 LEU A C 1
ATOM 2265 O O . LEU A 1 295 ? -6.369 21.306 2.597 1.00 95.62 295 LEU A O 1
ATOM 2269 N N . ALA A 1 296 ? -5.437 22.112 0.713 1.00 96.38 296 ALA A N 1
ATOM 2270 C CA . ALA A 1 296 ? -6.062 23.431 0.782 1.00 96.38 296 ALA A CA 1
ATOM 2271 C C . ALA A 1 296 ? -7.596 23.347 0.751 1.00 96.38 296 ALA A C 1
ATOM 2273 O O . ALA A 1 296 ? -8.264 24.042 1.515 1.00 96.38 296 ALA A O 1
ATOM 2274 N N . LEU A 1 297 ? -8.160 22.454 -0.072 1.00 95.25 297 LEU A N 1
ATOM 2275 C CA . LEU A 1 297 ? -9.600 22.190 -0.116 1.00 95.25 297 LEU A CA 1
ATOM 2276 C C . LEU A 1 297 ? -10.122 21.715 1.247 1.00 95.25 297 LEU A C 1
ATOM 2278 O O . LEU A 1 297 ? -11.110 22.242 1.758 1.00 95.25 297 LEU A O 1
ATOM 2282 N N . VAL A 1 298 ? -9.458 20.726 1.846 1.00 96.06 298 VAL A N 1
ATOM 2283 C CA . VAL A 1 298 ? -9.884 20.148 3.128 1.00 96.06 298 VAL A CA 1
ATOM 2284 C C . VAL A 1 298 ? -9.708 21.152 4.268 1.00 96.06 298 VAL A C 1
ATOM 2286 O O . VAL A 1 298 ? -10.594 21.271 5.111 1.00 96.06 298 VAL A O 1
ATOM 2289 N N . GLN A 1 299 ? -8.614 21.916 4.276 1.00 95.75 299 GLN A N 1
ATOM 2290 C CA . GLN A 1 299 ? -8.363 22.961 5.270 1.00 95.75 299 GLN A CA 1
ATOM 2291 C C . GLN A 1 299 ? -9.340 24.131 5.160 1.00 95.75 299 GLN A C 1
ATOM 2293 O O . GLN A 1 299 ? -9.822 24.597 6.189 1.00 95.75 299 GLN A O 1
ATOM 2298 N N . GLY A 1 300 ? -9.662 24.582 3.945 1.00 94.06 300 GLY A N 1
ATOM 2299 C CA . GLY A 1 300 ? -10.632 25.655 3.726 1.00 94.06 300 GLY A CA 1
ATOM 2300 C C . GLY A 1 300 ? -12.006 25.286 4.280 1.00 94.06 300 GLY A C 1
ATOM 2301 O O . GLY A 1 300 ? -12.571 26.019 5.084 1.00 94.06 300 GLY A O 1
ATOM 2302 N N . ILE A 1 301 ? -12.487 24.082 3.958 1.00 93.00 301 ILE A N 1
ATOM 2303 C CA . ILE A 1 301 ? -13.782 23.600 4.457 1.00 93.00 301 ILE A CA 1
ATOM 2304 C C . ILE A 1 301 ? -13.737 23.365 5.973 1.00 93.00 301 ILE A C 1
ATOM 2306 O O . ILE A 1 301 ? -14.698 23.680 6.671 1.00 93.00 301 ILE A O 1
ATOM 2310 N N . ALA A 1 302 ? -12.627 22.854 6.512 1.00 93.38 302 ALA A N 1
ATOM 2311 C CA . ALA A 1 302 ? -12.457 22.713 7.957 1.00 93.38 302 ALA A CA 1
ATOM 2312 C C . ALA A 1 302 ? -12.498 24.070 8.680 1.00 93.38 302 ALA A C 1
ATOM 2314 O O . ALA A 1 302 ? -13.107 24.172 9.745 1.00 93.38 302 ALA A O 1
ATOM 2315 N N . ALA A 1 303 ? -11.891 25.109 8.101 1.00 92.31 303 ALA A N 1
ATOM 2316 C CA . ALA A 1 303 ? -11.909 26.463 8.644 1.00 92.31 303 ALA A CA 1
ATOM 2317 C C . ALA A 1 303 ? -13.318 27.076 8.606 1.00 92.31 303 ALA A C 1
ATOM 2319 O O . ALA A 1 303 ? -13.765 27.624 9.613 1.00 92.31 303 ALA A O 1
ATOM 2320 N N . ASP A 1 304 ? -14.045 26.915 7.497 1.00 89.88 304 ASP A N 1
ATOM 2321 C CA . ASP A 1 304 ? -15.426 27.393 7.364 1.00 89.88 304 ASP A CA 1
ATOM 2322 C C . ASP A 1 304 ? -16.353 26.730 8.391 1.00 89.88 304 ASP A C 1
ATOM 2324 O O . ASP A 1 304 ? -17.155 27.395 9.046 1.00 89.88 304 ASP A O 1
ATOM 2328 N N . VAL A 1 305 ? -16.212 25.417 8.588 1.00 89.88 305 VAL A N 1
ATOM 2329 C CA . VAL A 1 305 ? -16.986 24.661 9.582 1.00 89.88 305 VAL A CA 1
ATOM 2330 C C . VAL A 1 305 ? -16.629 25.081 11.009 1.00 89.88 305 VAL A C 1
ATOM 2332 O O . VAL A 1 305 ? -17.520 25.203 11.850 1.00 89.88 305 VAL A O 1
ATOM 2335 N N . ALA A 1 306 ? -15.351 25.344 11.291 1.00 88.19 306 ALA A N 1
ATOM 2336 C CA . ALA A 1 306 ? -14.921 25.860 12.587 1.00 88.19 306 ALA A CA 1
ATOM 2337 C C . ALA A 1 306 ? -15.478 27.270 12.867 1.00 88.19 306 ALA A C 1
ATOM 2339 O O . ALA A 1 306 ? -15.797 27.584 14.014 1.00 88.19 306 ALA A O 1
ATOM 2340 N N . ALA A 1 307 ? -15.638 28.101 11.831 1.00 86.81 307 ALA A N 1
ATOM 2341 C CA . ALA A 1 307 ? -16.211 29.443 11.932 1.00 86.81 307 ALA A CA 1
ATOM 2342 C C . ALA A 1 307 ? -17.753 29.455 11.988 1.00 86.81 307 ALA A C 1
ATOM 2344 O O . ALA A 1 307 ? -18.338 30.330 12.624 1.00 86.81 307 ALA A O 1
ATOM 2345 N N . GLY A 1 308 ? -18.419 28.488 11.347 1.00 73.88 308 GLY A N 1
ATOM 2346 C CA . GLY A 1 308 ? -19.875 28.438 11.145 1.00 73.88 308 GLY A CA 1
ATOM 2347 C C . GLY A 1 308 ? -20.737 28.112 12.375 1.00 73.88 308 GLY A C 1
ATOM 2348 O O . GLY A 1 308 ? -21.963 28.065 12.265 1.00 73.88 308 GLY A O 1
ATOM 2349 N N . GLY A 1 309 ? -20.136 27.901 13.549 1.00 66.62 309 GLY A N 1
ATOM 2350 C CA . GLY A 1 309 ? -20.859 27.630 14.795 1.00 66.62 309 GLY A CA 1
ATOM 2351 C C . GLY A 1 309 ? -21.663 26.318 14.787 1.00 66.62 309 GLY A C 1
ATOM 2352 O O . GLY A 1 309 ? -21.423 25.408 13.998 1.00 66.62 309 GLY A O 1
ATOM 2353 N N . GLU A 1 310 ? -22.627 26.194 15.703 1.00 63.59 310 GLU A N 1
ATOM 2354 C CA . GLU A 1 310 ? -23.382 24.951 15.940 1.00 63.59 310 GLU A CA 1
ATOM 2355 C C . GLU A 1 310 ? -24.282 24.540 14.757 1.00 63.59 310 GLU A C 1
ATOM 2357 O O . GLU A 1 310 ? -24.549 23.358 14.564 1.00 63.59 310 GLU A O 1
ATOM 2362 N N . ALA A 1 311 ? -24.675 25.493 13.904 1.00 61.09 311 ALA A N 1
ATOM 2363 C CA . ALA A 1 311 ? -25.526 25.260 12.735 1.00 61.09 311 ALA A CA 1
ATOM 2364 C C . ALA A 1 311 ? -24.829 24.492 11.594 1.00 61.09 311 ALA A C 1
ATOM 2366 O O . ALA A 1 311 ? -25.502 23.862 10.781 1.00 61.09 311 ALA A O 1
ATOM 2367 N N . ALA A 1 312 ? -23.494 24.523 11.530 1.00 71.56 312 ALA A N 1
ATOM 2368 C CA . ALA A 1 312 ? -22.718 23.754 10.556 1.00 71.56 312 ALA A CA 1
ATOM 2369 C C . ALA A 1 312 ? -22.478 22.298 10.999 1.00 71.56 312 ALA A C 1
ATOM 2371 O O . ALA A 1 312 ? -21.929 21.503 10.231 1.00 71.56 312 ALA A O 1
ATOM 2372 N N . ARG A 1 313 ? -22.867 21.942 12.235 1.00 84.06 313 ARG A N 1
ATOM 2373 C CA . ARG A 1 313 ? -22.625 20.616 12.803 1.00 84.06 313 ARG A CA 1
ATOM 2374 C C . ARG A 1 313 ? -23.715 19.632 12.407 1.00 84.06 313 ARG A C 1
ATOM 2376 O O . ARG A 1 313 ? -24.906 19.902 12.532 1.00 84.06 313 ARG A O 1
ATOM 2383 N N . VAL A 1 314 ? -23.294 18.447 11.990 1.00 88.56 314 VAL A N 1
ATOM 2384 C CA . VAL A 1 314 ? -24.188 17.319 11.743 1.00 88.56 314 VAL A CA 1
ATOM 2385 C C . VAL A 1 314 ? -24.281 16.495 13.022 1.00 88.56 314 VAL A C 1
ATOM 2387 O O . VAL A 1 314 ? -23.291 15.915 13.478 1.00 88.56 314 VAL A O 1
ATOM 2390 N N . ALA A 1 315 ? -25.483 16.467 13.600 1.00 88.44 315 ALA A N 1
ATOM 2391 C CA . ALA A 1 315 ? -25.787 15.733 14.822 1.00 88.44 315 ALA A CA 1
ATOM 2392 C C . ALA A 1 315 ? -25.652 14.212 14.641 1.00 88.44 315 ALA A C 1
ATOM 2394 O O . ALA A 1 315 ? -25.618 13.690 13.524 1.00 88.44 315 ALA A O 1
ATOM 2395 N N . TYR A 1 316 ? -25.593 13.493 15.764 1.00 87.69 316 TYR A N 1
ATOM 2396 C CA . TYR A 1 316 ? -25.594 12.032 15.753 1.00 87.69 316 TYR A CA 1
ATOM 2397 C C . TYR A 1 316 ? -26.883 11.508 15.091 1.00 87.69 316 TYR A C 1
ATOM 2399 O O . TYR A 1 316 ? -27.967 12.020 15.390 1.00 87.69 316 TYR A O 1
ATOM 2407 N N . PRO A 1 317 ? -26.796 10.518 14.186 1.00 87.62 317 PRO A N 1
ATOM 2408 C CA . PRO A 1 317 ? -27.960 10.041 13.451 1.00 87.62 317 PRO A CA 1
ATOM 2409 C C . PRO A 1 317 ? -28.938 9.300 14.373 1.00 87.62 317 PRO A C 1
ATOM 2411 O O . PRO A 1 317 ? -28.538 8.474 15.188 1.00 87.62 317 PRO A O 1
ATOM 2414 N N . ALA A 1 318 ? -30.237 9.574 14.223 1.00 79.94 318 ALA A N 1
ATOM 2415 C CA . ALA A 1 318 ? -31.287 8.842 14.941 1.00 79.94 318 ALA A CA 1
ATOM 2416 C C . ALA A 1 318 ? -31.476 7.407 14.407 1.00 79.94 318 ALA A C 1
ATOM 2418 O O . ALA A 1 318 ? -31.915 6.523 15.138 1.00 79.94 318 ALA A O 1
ATOM 2419 N N . GLU A 1 319 ? -31.144 7.184 13.133 1.00 80.88 319 GLU A N 1
ATOM 2420 C CA . GLU A 1 319 ? -31.173 5.880 12.468 1.00 80.88 319 GLU A CA 1
ATOM 2421 C C . GLU A 1 319 ? -29.763 5.276 12.378 1.00 80.88 319 GLU A C 1
ATOM 2423 O O . GLU A 1 319 ? -28.766 5.994 12.285 1.00 80.88 319 GLU A O 1
ATOM 2428 N N . GLU A 1 320 ? -29.664 3.944 12.358 1.00 79.75 320 GLU A N 1
ATOM 2429 C CA . GLU A 1 320 ? -28.375 3.260 12.218 1.00 79.75 320 GLU A CA 1
ATOM 2430 C C . GLU A 1 320 ? -27.806 3.469 10.803 1.00 79.75 320 GLU A C 1
ATOM 2432 O O . GLU A 1 320 ? -28.377 3.043 9.793 1.00 79.75 320 GLU A O 1
ATOM 2437 N N . VAL A 1 321 ? -26.643 4.118 10.718 1.00 86.12 321 VAL A N 1
ATOM 2438 C CA . VAL A 1 321 ? -25.948 4.361 9.449 1.00 86.12 321 VAL A CA 1
ATOM 2439 C C . VAL A 1 321 ? -25.185 3.106 9.057 1.00 86.12 321 VAL A C 1
ATOM 2441 O O . VAL A 1 321 ? -24.041 2.908 9.447 1.00 86.12 321 VAL A O 1
ATOM 2444 N N . THR A 1 322 ? -25.827 2.247 8.268 1.00 85.12 322 THR A N 1
ATOM 2445 C CA . THR A 1 322 ? -25.247 0.964 7.845 1.00 85.12 322 THR A CA 1
ATOM 2446 C C . THR A 1 322 ? -24.546 1.021 6.495 1.00 85.12 322 THR A C 1
ATOM 2448 O O . THR A 1 322 ? -23.745 0.148 6.204 1.00 85.12 322 THR A O 1
ATOM 2451 N N . THR A 1 323 ? -24.809 2.014 5.644 1.00 88.94 323 THR A N 1
ATOM 2452 C CA . THR A 1 323 ? -24.227 2.087 4.291 1.00 88.94 323 THR A CA 1
ATOM 2453 C C . THR A 1 323 ? -23.560 3.429 4.035 1.00 88.94 323 THR A C 1
ATOM 2455 O O . THR A 1 323 ? -23.928 4.449 4.622 1.00 88.94 323 THR A O 1
ATOM 2458 N N . THR A 1 324 ? -22.598 3.447 3.107 1.00 90.00 324 THR A N 1
ATOM 2459 C CA . THR A 1 324 ? -21.975 4.706 2.668 1.00 90.00 324 THR A CA 1
ATOM 2460 C C . THR A 1 324 ? -23.013 5.645 2.051 1.00 90.00 324 THR A C 1
ATOM 2462 O O . THR A 1 324 ? -22.957 6.844 2.297 1.00 90.00 324 THR A O 1
ATOM 2465 N N . ASP A 1 325 ? -24.012 5.123 1.337 1.00 90.25 325 ASP A N 1
ATOM 2466 C CA . ASP A 1 325 ? -25.076 5.952 0.761 1.00 90.25 325 ASP A CA 1
ATOM 2467 C C . ASP A 1 325 ? -25.968 6.585 1.833 1.00 90.25 325 ASP A C 1
ATOM 2469 O O . ASP A 1 325 ? -26.361 7.743 1.700 1.00 90.25 325 ASP A O 1
ATOM 2473 N N . ALA A 1 326 ? -26.263 5.864 2.921 1.00 91.25 326 ALA A N 1
ATOM 2474 C CA . ALA A 1 326 ? -26.965 6.439 4.068 1.00 91.25 326 ALA A CA 1
ATOM 2475 C C . ALA A 1 326 ? -26.142 7.559 4.719 1.00 91.25 326 ALA A C 1
ATOM 2477 O O . ALA A 1 326 ? -26.676 8.637 4.979 1.00 91.25 326 ALA A O 1
ATOM 2478 N N . ALA A 1 327 ? -24.836 7.343 4.897 1.00 92.31 327 ALA A N 1
ATOM 2479 C CA . ALA A 1 327 ? -23.936 8.361 5.427 1.00 92.31 327 ALA A CA 1
ATOM 2480 C C . ALA A 1 327 ? -23.879 9.606 4.527 1.00 92.31 327 ALA A C 1
ATOM 2482 O O . ALA A 1 327 ? -23.925 10.721 5.028 1.00 92.31 327 ALA A O 1
ATOM 2483 N N . MET A 1 328 ? -23.852 9.437 3.200 1.00 93.06 328 MET A N 1
ATOM 2484 C CA . MET A 1 328 ? -23.859 10.552 2.242 1.00 93.06 328 MET A CA 1
ATOM 2485 C C . MET A 1 328 ? -25.158 11.365 2.281 1.00 93.06 328 MET A C 1
ATOM 2487 O O . MET A 1 328 ? -25.115 12.575 2.082 1.00 93.06 328 MET A O 1
ATOM 2491 N N . ARG A 1 329 ? -26.307 10.729 2.549 1.00 90.88 329 ARG A N 1
ATOM 2492 C CA . ARG A 1 329 ? -27.593 11.434 2.694 1.00 90.88 329 ARG A CA 1
ATOM 2493 C C . ARG A 1 329 ? -27.695 12.202 4.011 1.00 90.88 329 ARG A C 1
ATOM 2495 O O . ARG A 1 329 ? -28.206 13.315 4.020 1.00 90.88 329 ARG A O 1
ATOM 2502 N N . LEU A 1 330 ? -27.231 11.605 5.109 1.00 91.56 330 LEU A N 1
ATOM 2503 C CA . LEU A 1 330 ? -27.374 12.160 6.461 1.00 91.56 330 LEU A CA 1
ATOM 2504 C C . LEU A 1 330 ? -26.231 13.109 6.849 1.00 91.56 330 LEU A C 1
ATOM 2506 O O . LEU A 1 330 ? -26.417 14.002 7.666 1.00 91.56 330 LEU A O 1
ATOM 2510 N N . GLY A 1 331 ? -25.052 12.930 6.258 1.00 88.50 331 GLY A N 1
ATOM 2511 C CA . GLY A 1 331 ? -23.821 13.635 6.604 1.00 88.50 331 GLY A CA 1
ATOM 2512 C C . GLY A 1 331 ? -23.677 15.033 5.994 1.00 88.50 331 GLY A C 1
ATOM 2513 O O . GLY A 1 331 ? -22.627 15.653 6.152 1.00 88.50 331 GLY A O 1
ATOM 2514 N N . GLY A 1 332 ? -24.691 15.534 5.287 1.00 89.44 332 GLY A N 1
ATOM 2515 C CA . GLY A 1 332 ? -24.691 16.880 4.714 1.00 89.44 332 GLY A CA 1
ATOM 2516 C C . GLY A 1 332 ? -23.536 17.149 3.739 1.00 89.44 332 GLY A C 1
ATOM 2517 O O . GLY A 1 332 ? -22.970 16.242 3.129 1.00 89.44 332 GLY A O 1
ATOM 2518 N N . PHE A 1 333 ? -23.184 18.427 3.581 1.00 88.31 333 PHE A N 1
ATOM 2519 C CA . PHE A 1 333 ? -22.207 18.869 2.578 1.00 88.31 333 PHE A CA 1
ATOM 2520 C C . PHE A 1 333 ? -20.745 18.538 2.932 1.00 88.31 333 PHE A C 1
ATOM 2522 O O . PHE A 1 333 ? -19.906 18.481 2.035 1.00 88.31 333 PHE A O 1
ATOM 2529 N N . THR A 1 334 ? -20.421 18.310 4.211 1.00 92.38 334 THR A N 1
ATOM 2530 C CA . THR A 1 334 ? -19.051 17.989 4.656 1.00 92.38 334 THR A CA 1
ATOM 2531 C C . THR A 1 334 ? -18.705 16.513 4.468 1.00 92.38 334 THR A C 1
ATOM 2533 O O . THR A 1 334 ? -17.534 16.171 4.310 1.00 92.38 334 THR A O 1
ATOM 2536 N N . MET A 1 335 ? -19.700 15.623 4.409 1.00 93.94 335 MET A N 1
ATOM 2537 C CA . MET A 1 335 ? -19.485 14.180 4.265 1.00 93.94 335 MET A CA 1
ATOM 2538 C C . MET A 1 335 ? -18.705 13.766 3.000 1.00 93.94 335 MET A C 1
ATOM 2540 O O . MET A 1 335 ? -17.766 12.976 3.131 1.00 93.94 335 MET A O 1
ATOM 2544 N N . PRO A 1 336 ? -19.006 14.281 1.787 1.00 94.19 336 PRO A N 1
ATOM 2545 C CA . PRO A 1 336 ? -18.207 13.985 0.597 1.00 94.19 336 PRO A CA 1
ATOM 2546 C C . PRO A 1 336 ? -16.728 14.355 0.770 1.00 94.19 336 PRO A C 1
ATOM 2548 O O . PRO A 1 336 ? -15.853 13.603 0.347 1.00 94.19 336 PRO A O 1
ATOM 2551 N N . VAL A 1 337 ? -16.455 15.485 1.429 1.00 94.38 337 VAL A N 1
ATOM 2552 C CA . VAL A 1 337 ? -15.102 16.008 1.666 1.00 94.38 337 VAL A CA 1
ATOM 2553 C C . VAL A 1 337 ? -14.362 15.133 2.666 1.00 94.38 337 VAL A C 1
ATOM 2555 O O . VAL A 1 337 ? -13.225 14.755 2.409 1.00 94.38 337 VAL A O 1
ATOM 2558 N N . ILE A 1 338 ? -15.012 14.745 3.767 1.00 95.94 338 ILE A N 1
ATOM 2559 C CA . ILE A 1 338 ? -14.427 13.833 4.758 1.00 95.94 338 ILE A CA 1
ATOM 2560 C C . ILE A 1 338 ? -14.104 12.489 4.109 1.00 95.94 338 ILE A C 1
ATOM 2562 O O . ILE A 1 338 ? -12.996 11.978 4.259 1.00 95.94 338 ILE A O 1
ATOM 2566 N N . ARG A 1 339 ? -15.041 11.925 3.338 1.00 95.25 339 ARG A N 1
ATOM 2567 C CA . ARG A 1 339 ? -14.827 10.658 2.632 1.00 95.25 339 ARG A CA 1
ATOM 2568 C C . ARG A 1 339 ? -13.660 10.756 1.650 1.00 95.25 339 ARG A C 1
ATOM 2570 O O . ARG A 1 339 ? -12.848 9.833 1.596 1.00 95.25 339 ARG A O 1
ATOM 2577 N N . LEU A 1 340 ? -13.582 11.849 0.893 1.00 94.81 340 LEU A N 1
ATOM 2578 C CA . LEU A 1 340 ? -12.488 12.118 -0.034 1.00 94.81 340 LEU A CA 1
ATOM 2579 C C . LEU A 1 340 ? -11.151 12.239 0.708 1.00 94.81 340 LEU A C 1
ATOM 2581 O O . LEU A 1 340 ? -10.192 11.577 0.325 1.00 94.81 340 LEU A O 1
ATOM 2585 N N . ALA A 1 341 ? -11.103 13.022 1.786 1.00 95.94 341 ALA A N 1
ATOM 2586 C CA . ALA A 1 341 ? -9.905 13.248 2.584 1.00 95.94 341 ALA A CA 1
ATOM 2587 C C . ALA A 1 341 ? -9.397 11.950 3.219 1.00 95.94 341 ALA A C 1
ATOM 2589 O O . ALA A 1 341 ? -8.234 11.606 3.048 1.00 95.94 341 ALA A O 1
ATOM 2590 N N . VAL A 1 342 ? -10.272 11.177 3.871 1.00 95.38 342 VAL A N 1
ATOM 2591 C CA . VAL A 1 342 ? -9.914 9.874 4.454 1.00 95.38 342 VAL A CA 1
ATOM 2592 C C . VAL A 1 342 ? -9.422 8.916 3.369 1.00 95.38 342 VAL A C 1
ATOM 2594 O O . VAL A 1 342 ? -8.392 8.272 3.542 1.00 95.38 342 VAL A O 1
ATOM 2597 N N . ALA A 1 343 ? -10.108 8.834 2.225 1.00 93.00 343 ALA A N 1
ATOM 2598 C CA . ALA A 1 343 ? -9.682 7.964 1.131 1.00 93.00 343 ALA A CA 1
ATOM 2599 C C . ALA A 1 343 ? -8.333 8.384 0.529 1.00 93.00 343 ALA A C 1
ATOM 2601 O O . ALA A 1 343 ? -7.533 7.513 0.202 1.00 93.00 343 ALA A O 1
ATOM 2602 N N . PHE A 1 344 ? -8.075 9.685 0.392 1.00 93.38 344 PHE A N 1
ATOM 2603 C CA . PHE A 1 344 ? -6.811 10.214 -0.115 1.00 93.38 344 PHE A CA 1
ATOM 2604 C C . PHE A 1 344 ? -5.670 10.000 0.883 1.00 93.38 344 PHE A C 1
ATOM 2606 O O . PHE A 1 344 ? -4.589 9.553 0.505 1.00 93.38 344 PHE A O 1
ATOM 2613 N N . MET A 1 345 ? -5.920 10.264 2.169 1.00 93.81 345 MET A N 1
ATOM 2614 C CA . MET A 1 345 ? -4.939 10.060 3.229 1.00 93.81 345 MET A CA 1
ATOM 2615 C C . MET A 1 345 ? -4.505 8.601 3.310 1.00 93.81 345 MET A C 1
ATOM 2617 O O . MET A 1 345 ? -3.311 8.330 3.350 1.00 93.81 345 MET A O 1
ATOM 2621 N N . LEU A 1 346 ? -5.473 7.681 3.305 1.00 89.81 346 LEU A N 1
ATOM 2622 C CA . LEU A 1 346 ? -5.193 6.256 3.380 1.00 89.81 346 LEU A CA 1
ATOM 2623 C C . LEU A 1 346 ? -4.586 5.755 2.059 1.00 89.81 346 LEU A C 1
ATOM 2625 O O . LEU A 1 346 ? -3.492 5.231 2.054 1.00 89.81 346 LEU A O 1
ATOM 2629 N N . ASN A 1 347 ? -5.219 5.945 0.904 1.00 87.50 347 ASN A N 1
ATOM 2630 C CA . ASN A 1 347 ? -4.781 5.231 -0.307 1.00 87.50 347 ASN A CA 1
ATOM 2631 C C . ASN A 1 347 ? -3.677 5.930 -1.116 1.00 87.50 347 ASN A C 1
ATOM 2633 O O . ASN A 1 347 ? -3.147 5.328 -2.046 1.00 87.50 347 ASN A O 1
ATOM 2637 N N . THR A 1 348 ? -3.372 7.199 -0.831 1.00 89.44 348 THR A N 1
ATOM 2638 C CA . THR A 1 348 ? -2.458 7.996 -1.665 1.00 89.44 348 THR A CA 1
ATOM 2639 C C . THR A 1 348 ? -1.351 8.653 -0.848 1.00 89.44 348 THR A C 1
ATOM 2641 O O . THR A 1 348 ? -0.175 8.518 -1.181 1.00 89.44 348 THR A O 1
ATOM 2644 N N . LEU A 1 349 ? -1.697 9.369 0.226 1.00 89.94 349 LEU A N 1
ATOM 2645 C CA . LEU A 1 349 ? -0.731 10.144 1.013 1.00 89.94 349 LEU A CA 1
ATOM 2646 C C . LEU A 1 349 ? 0.260 9.254 1.768 1.00 89.94 349 LEU A C 1
ATOM 2648 O O . LEU A 1 349 ? 1.438 9.592 1.861 1.00 89.94 349 LEU A O 1
ATOM 2652 N N . THR A 1 350 ? -0.186 8.123 2.312 1.00 88.62 350 THR A N 1
ATOM 2653 C CA . THR A 1 350 ? 0.689 7.241 3.105 1.00 88.62 350 THR A CA 1
ATOM 2654 C C . THR A 1 350 ? 1.703 6.481 2.257 1.00 88.62 350 THR A C 1
ATOM 2656 O O . THR A 1 350 ? 2.727 6.044 2.787 1.00 88.62 350 THR A O 1
ATOM 2659 N N . ASP A 1 351 ? 1.457 6.390 0.951 1.00 85.38 351 ASP A N 1
ATOM 2660 C CA . ASP A 1 351 ? 2.361 5.782 -0.027 1.00 85.38 351 ASP A CA 1
ATOM 2661 C C . ASP A 1 351 ? 3.218 6.819 -0.767 1.00 85.38 351 ASP A C 1
ATOM 2663 O O . ASP A 1 351 ? 4.148 6.455 -1.484 1.00 85.38 351 ASP A O 1
ATOM 2667 N N . SER A 1 352 ? 2.956 8.115 -0.575 1.00 87.88 352 SER A N 1
ATOM 2668 C CA . SER A 1 352 ? 3.707 9.184 -1.232 1.00 87.88 352 SER A CA 1
ATOM 2669 C C . SER A 1 352 ? 4.949 9.615 -0.444 1.00 87.88 352 SER A C 1
ATOM 2671 O O . SER A 1 352 ? 5.202 9.190 0.685 1.00 87.88 352 SER A O 1
ATOM 2673 N N . THR A 1 353 ? 5.745 10.505 -1.039 1.00 86.38 353 THR A N 1
ATOM 2674 C CA . THR A 1 353 ? 6.880 11.168 -0.377 1.00 86.38 353 THR A CA 1
ATOM 2675 C C . THR A 1 353 ? 6.448 12.312 0.548 1.00 86.38 353 THR A C 1
ATOM 2677 O O . THR A 1 353 ? 7.245 12.781 1.356 1.00 86.38 353 THR A O 1
ATOM 2680 N N . GLN A 1 354 ? 5.178 12.731 0.500 1.00 87.69 354 GLN A N 1
ATOM 2681 C CA . GLN A 1 354 ? 4.649 13.899 1.221 1.00 87.69 354 GLN A CA 1
ATOM 2682 C C . GLN A 1 354 ? 4.156 13.584 2.642 1.00 87.69 354 GLN A C 1
ATOM 2684 O O . GLN A 1 354 ? 3.342 14.314 3.212 1.00 87.69 354 GLN A O 1
ATOM 2689 N N . LYS A 1 355 ? 4.679 12.519 3.261 1.00 88.69 355 LYS A N 1
ATOM 2690 C CA . LYS A 1 355 ? 4.292 12.051 4.608 1.00 88.69 355 LYS A CA 1
ATOM 2691 C C . LYS A 1 355 ? 4.478 13.108 5.700 1.00 88.69 355 LYS A C 1
ATOM 2693 O O . LYS A 1 355 ? 3.779 13.074 6.707 1.00 88.69 355 LYS A O 1
ATOM 2698 N N . ALA A 1 356 ? 5.368 14.079 5.490 1.00 91.00 356 ALA A N 1
ATOM 2699 C CA . ALA A 1 356 ? 5.570 15.205 6.403 1.00 91.00 356 ALA A CA 1
ATOM 2700 C C . ALA A 1 356 ? 4.308 16.072 6.591 1.00 91.00 356 ALA A C 1
ATOM 2702 O O . ALA A 1 356 ? 4.166 16.726 7.620 1.00 91.00 356 ALA A O 1
ATOM 2703 N N . THR A 1 357 ? 3.373 16.053 5.634 1.00 93.62 357 THR A N 1
ATOM 2704 C CA . THR A 1 357 ? 2.116 16.820 5.702 1.00 93.62 357 THR A CA 1
ATOM 2705 C C . THR A 1 357 ? 1.003 16.106 6.479 1.00 93.62 357 THR A C 1
ATOM 2707 O O . THR A 1 357 ? -0.012 16.728 6.796 1.00 93.62 357 THR A O 1
ATOM 2710 N N . ILE A 1 358 ? 1.184 14.828 6.844 1.00 94.44 358 ILE A N 1
ATOM 2711 C CA . ILE A 1 358 ? 0.185 14.020 7.568 1.00 94.44 358 ILE A CA 1
ATOM 2712 C C . ILE A 1 358 ? -0.373 14.724 8.821 1.00 94.44 358 ILE A C 1
ATOM 2714 O O . ILE A 1 358 ? -1.590 14.685 9.006 1.00 94.44 358 ILE A O 1
ATOM 2718 N N . PRO A 1 359 ? 0.428 15.401 9.672 1.00 96.00 359 PRO A N 1
ATOM 2719 C CA . PRO A 1 359 ? -0.111 16.107 10.835 1.00 96.00 359 PRO A CA 1
ATOM 2720 C C . PRO A 1 359 ? -1.106 17.220 10.473 1.00 96.00 359 PRO A C 1
ATOM 2722 O O . PRO A 1 359 ? -2.128 17.364 11.141 1.00 96.00 359 PRO A O 1
ATOM 2725 N N . ALA A 1 360 ? -0.848 17.973 9.398 1.00 95.75 360 ALA A N 1
ATOM 2726 C CA . ALA A 1 360 ? -1.745 19.030 8.927 1.00 95.75 360 ALA A CA 1
ATOM 2727 C C . ALA A 1 360 ? -3.057 18.449 8.377 1.00 95.75 360 ALA A C 1
ATOM 2729 O O . ALA A 1 360 ? -4.139 18.964 8.666 1.00 95.75 360 ALA A O 1
ATOM 2730 N N . TRP A 1 361 ? -2.959 17.337 7.646 1.00 96.69 361 TRP A N 1
ATOM 2731 C CA . TRP A 1 361 ? -4.108 16.569 7.175 1.00 96.69 361 TRP A CA 1
ATOM 2732 C C . TRP A 1 361 ? -4.965 16.038 8.329 1.00 96.69 361 TRP A C 1
ATOM 2734 O O . TRP A 1 361 ? -6.177 16.248 8.345 1.00 96.69 361 TRP A O 1
ATOM 2744 N N . LEU A 1 362 ? -4.340 15.399 9.323 1.00 96.75 362 LEU A N 1
ATOM 2745 C CA . LEU A 1 362 ? -5.035 14.888 10.506 1.00 96.75 362 LEU A CA 1
ATOM 2746 C C . LEU A 1 362 ? -5.744 16.010 11.266 1.00 96.75 362 LEU A C 1
ATOM 2748 O O . LEU A 1 362 ? -6.893 15.829 11.654 1.00 96.75 362 LEU A O 1
ATOM 2752 N N . ALA A 1 363 ? -5.106 17.169 11.447 1.00 96.31 363 ALA A N 1
ATOM 2753 C CA . ALA A 1 363 ? -5.733 18.310 12.109 1.00 96.31 363 ALA A CA 1
ATOM 2754 C C . ALA A 1 363 ? -7.004 18.775 11.376 1.00 96.31 363 ALA A C 1
ATOM 2756 O O . ALA A 1 363 ? -8.044 18.951 12.006 1.00 96.31 363 ALA A O 1
ATOM 2757 N N . ALA A 1 364 ? -6.949 18.908 10.047 1.00 95.88 364 ALA A N 1
ATOM 2758 C CA . ALA A 1 364 ? -8.100 19.336 9.256 1.00 95.88 364 ALA A CA 1
ATOM 2759 C C . ALA A 1 364 ? -9.238 18.299 9.269 1.00 95.88 364 ALA A C 1
ATOM 2761 O O . ALA A 1 364 ? -10.397 18.649 9.493 1.00 95.88 364 ALA A O 1
ATOM 2762 N N . VAL A 1 365 ? -8.919 17.011 9.090 1.00 96.94 365 VAL A N 1
ATOM 2763 C CA . VAL A 1 365 ? -9.925 15.937 9.104 1.00 96.94 365 VAL A CA 1
ATOM 2764 C C . VAL A 1 365 ? -10.544 15.762 10.491 1.00 96.94 365 VAL A C 1
ATOM 2766 O O . VAL A 1 365 ? -11.750 15.549 10.577 1.00 96.94 365 VAL A O 1
ATOM 2769 N N . ARG A 1 366 ? -9.774 15.918 11.577 1.00 95.88 366 ARG A N 1
ATOM 2770 C CA . ARG A 1 366 ? -10.309 15.904 12.950 1.00 95.88 366 ARG A CA 1
ATOM 2771 C C . ARG A 1 366 ? -11.357 16.989 13.162 1.00 95.88 366 ARG A C 1
ATOM 2773 O O . ARG A 1 366 ? -12.446 16.675 13.629 1.00 95.88 366 ARG A O 1
ATOM 2780 N N . THR A 1 367 ? -11.084 18.225 12.745 1.00 94.69 367 THR A N 1
ATOM 2781 C CA . THR A 1 367 ? -12.063 19.324 12.816 1.00 94.69 367 THR A CA 1
ATOM 2782 C C . THR A 1 367 ? -13.359 18.974 12.082 1.00 94.69 367 THR A C 1
ATOM 2784 O O . THR A 1 367 ? -14.454 19.197 12.600 1.00 94.69 367 THR A O 1
ATOM 2787 N N . LEU A 1 368 ? -13.252 18.370 10.895 1.00 95.06 368 LEU A N 1
ATOM 2788 C CA . LEU A 1 368 ? -14.421 17.953 10.122 1.00 95.06 368 LEU A CA 1
ATOM 2789 C C . LEU A 1 368 ? -15.191 16.800 10.784 1.00 95.06 368 LEU A C 1
ATOM 2791 O O . LEU A 1 368 ? -16.420 16.829 10.797 1.00 95.06 368 LEU A O 1
ATOM 2795 N N . LEU A 1 369 ? -14.497 15.809 11.353 1.00 95.69 369 LEU A N 1
ATOM 2796 C CA . LEU A 1 369 ? -15.121 14.702 12.089 1.00 95.69 369 LEU A CA 1
ATOM 2797 C C . LEU A 1 369 ? -15.841 15.198 13.348 1.00 95.69 369 LEU A C 1
ATOM 2799 O O . LEU A 1 369 ? -16.975 14.797 13.600 1.00 95.69 369 LEU A O 1
ATOM 2803 N N . GLN A 1 370 ? -15.231 16.111 14.107 1.00 93.12 370 GLN A N 1
ATOM 2804 C CA . GLN A 1 370 ? -15.833 16.708 15.306 1.00 93.12 370 GLN A CA 1
ATOM 2805 C C . GLN A 1 370 ? -17.111 17.489 14.990 1.00 93.12 370 GLN A C 1
ATOM 2807 O O . GLN A 1 370 ? -18.035 17.537 15.802 1.00 93.12 370 GLN A O 1
ATOM 2812 N N . ALA A 1 371 ? -17.185 18.086 13.802 1.00 92.94 371 ALA A N 1
ATOM 2813 C CA . ALA A 1 371 ? -18.384 18.754 13.327 1.00 92.94 371 ALA A CA 1
ATOM 2814 C C . ALA A 1 371 ? -19.405 17.804 12.684 1.00 92.94 371 ALA A C 1
ATOM 2816 O O . ALA A 1 371 ? -20.537 18.218 12.451 1.00 92.94 371 ALA A O 1
ATOM 2817 N N . ASN A 1 372 ? -19.048 16.554 12.381 1.00 94.62 372 ASN A N 1
ATOM 2818 C CA . ASN A 1 372 ? -19.916 15.621 11.672 1.00 94.62 372 ASN A CA 1
ATOM 2819 C C . ASN A 1 372 ? -19.929 14.237 12.331 1.00 94.62 372 ASN A C 1
ATOM 2821 O O . ASN A 1 372 ? -19.165 13.336 11.972 1.00 94.62 372 ASN A O 1
ATOM 2825 N N . ALA A 1 373 ? -20.860 14.042 13.267 1.00 93.69 373 ALA A N 1
ATOM 2826 C CA . ALA A 1 373 ? -20.993 12.777 13.985 1.00 93.69 373 ALA A CA 1
ATOM 2827 C C . ALA A 1 373 ? -21.362 11.604 13.055 1.00 93.69 373 ALA A C 1
ATOM 2829 O O . ALA A 1 373 ? -20.904 10.483 13.278 1.00 93.69 373 ALA A O 1
ATOM 2830 N N . VAL A 1 374 ? -22.126 11.852 11.981 1.00 94.94 374 VAL A N 1
ATOM 2831 C CA . VAL A 1 374 ? -22.472 10.834 10.969 1.00 94.94 374 VAL A CA 1
ATOM 2832 C C . VAL A 1 374 ? -21.220 10.293 10.277 1.00 94.94 374 VAL A C 1
ATOM 2834 O O . VAL A 1 374 ? -21.119 9.087 10.052 1.00 94.94 374 VAL A O 1
ATOM 2837 N N . ALA A 1 375 ? -20.246 11.153 9.974 1.00 95.69 375 ALA A N 1
ATOM 2838 C CA . ALA A 1 375 ? -18.987 10.735 9.365 1.00 95.69 375 ALA A CA 1
ATOM 2839 C C . ALA A 1 375 ? -18.155 9.844 10.303 1.00 95.69 375 ALA A C 1
ATOM 2841 O O . ALA A 1 375 ? -17.585 8.845 9.859 1.00 95.69 375 ALA A O 1
ATOM 2842 N N . SER A 1 376 ? -18.144 10.150 11.603 1.00 95.75 376 SER A N 1
ATOM 2843 C CA . SER A 1 376 ? -17.500 9.314 12.624 1.00 95.75 376 SER A CA 1
ATOM 2844 C C . SER A 1 376 ? -18.175 7.942 12.746 1.00 95.75 376 SER A C 1
ATOM 2846 O O . SER A 1 376 ? -17.488 6.921 12.748 1.00 95.75 376 SER A O 1
ATOM 2848 N N . VAL A 1 377 ? -19.515 7.889 12.745 1.00 94.88 377 VAL A N 1
ATOM 2849 C CA . VAL A 1 377 ? -20.273 6.621 12.711 1.00 94.88 377 VAL A CA 1
ATOM 2850 C C . VAL A 1 377 ? -19.944 5.820 11.450 1.00 94.88 377 VAL A C 1
ATOM 2852 O O . VAL A 1 377 ? -19.659 4.627 11.539 1.00 94.88 377 VAL A O 1
ATOM 2855 N N . TRP A 1 378 ? -19.923 6.466 10.281 1.00 95.31 378 TRP A N 1
ATOM 2856 C CA . TRP A 1 378 ? -19.569 5.825 9.011 1.00 95.31 378 TRP A CA 1
ATOM 2857 C C . TRP A 1 378 ? -18.169 5.209 9.039 1.00 95.31 378 TRP A C 1
ATOM 2859 O O . TRP A 1 378 ? -17.988 4.080 8.574 1.00 95.31 378 TRP A O 1
ATOM 2869 N N . LEU A 1 379 ? -17.183 5.921 9.593 1.00 94.94 379 LEU A N 1
ATOM 2870 C CA . LEU A 1 379 ? -15.805 5.444 9.639 1.00 94.94 379 LEU A CA 1
ATOM 2871 C C . LEU A 1 379 ? -15.679 4.163 10.475 1.00 94.94 379 LEU A C 1
ATOM 2873 O O . LEU A 1 379 ? -15.011 3.223 10.041 1.00 94.94 379 LEU A O 1
ATOM 2877 N N . LEU A 1 380 ? -16.353 4.108 11.629 1.00 94.81 380 LEU A N 1
ATOM 2878 C CA . LEU A 1 380 ? -16.390 2.923 12.492 1.00 94.81 380 LEU A CA 1
ATOM 2879 C C . LEU A 1 380 ? -17.186 1.781 11.854 1.00 94.81 380 LEU A C 1
ATOM 2881 O O . LEU A 1 380 ? -16.724 0.638 11.829 1.00 94.81 380 LEU A O 1
ATOM 2885 N N . GLN A 1 381 ? -18.349 2.089 11.273 1.00 93.06 381 GLN A N 1
ATOM 2886 C CA . GLN A 1 381 ? -19.195 1.100 10.609 1.00 93.06 381 GLN A CA 1
ATOM 2887 C C . GLN A 1 381 ? -18.466 0.424 9.445 1.00 93.06 381 GLN A C 1
ATOM 2889 O O . GLN A 1 381 ? -18.590 -0.786 9.261 1.00 93.06 381 GLN A O 1
ATOM 2894 N N . ARG A 1 382 ? -17.664 1.175 8.684 1.00 91.62 382 ARG A N 1
ATOM 2895 C CA . ARG A 1 382 ? -16.862 0.629 7.586 1.00 91.62 382 ARG A CA 1
ATOM 2896 C C . ARG A 1 382 ? -15.912 -0.478 8.056 1.00 91.62 382 ARG A C 1
ATOM 2898 O O . ARG A 1 382 ? -15.773 -1.474 7.355 1.00 91.62 382 ARG A O 1
ATOM 2905 N N . GLN A 1 383 ? -15.310 -0.338 9.239 1.00 91.38 383 GLN A N 1
ATOM 2906 C CA . GLN A 1 383 ? -14.424 -1.372 9.797 1.00 91.38 383 GLN A CA 1
ATOM 2907 C C . GLN A 1 383 ? -15.198 -2.609 10.266 1.00 91.38 383 GLN A C 1
ATOM 2909 O O . GLN A 1 383 ? -14.701 -3.728 10.185 1.00 91.38 383 GLN A O 1
ATOM 2914 N N . LEU A 1 384 ? -16.434 -2.419 10.734 1.00 90.75 384 LEU A N 1
ATOM 2915 C CA . LEU A 1 384 ? -17.313 -3.511 11.160 1.00 90.75 384 LEU A CA 1
ATOM 2916 C C . LEU A 1 384 ? -17.877 -4.322 9.986 1.00 90.75 384 LEU A C 1
ATOM 2918 O O . LEU A 1 384 ? -18.239 -5.482 10.174 1.00 90.75 384 LEU A O 1
ATOM 2922 N N . GLN A 1 385 ? -17.967 -3.733 8.791 1.00 89.56 385 GLN A N 1
ATOM 2923 C CA . GLN A 1 385 ? -18.454 -4.421 7.591 1.00 89.56 385 GLN A CA 1
ATOM 2924 C C . GLN A 1 385 ? -17.433 -5.380 6.990 1.00 89.56 385 GLN A C 1
ATOM 2926 O O . GLN A 1 385 ? -17.819 -6.437 6.495 1.00 89.56 385 GLN A O 1
ATOM 2931 N N . ASP A 1 386 ? -16.150 -5.026 7.043 1.00 85.56 386 ASP A N 1
ATOM 2932 C CA . ASP A 1 386 ? -15.065 -5.856 6.530 1.00 85.56 386 ASP A CA 1
ATOM 2933 C C . ASP A 1 386 ? -13.970 -6.015 7.586 1.00 85.56 386 ASP A C 1
ATOM 2935 O O . ASP A 1 386 ? -12.921 -5.372 7.564 1.00 85.56 386 ASP A O 1
ATOM 2939 N N . VAL A 1 387 ? -14.243 -6.909 8.536 1.00 83.56 387 VAL A N 1
ATOM 2940 C CA . VAL A 1 387 ? -13.329 -7.240 9.636 1.00 83.56 387 VAL A CA 1
ATOM 2941 C C . VAL A 1 387 ? -11.986 -7.755 9.120 1.00 83.56 387 VAL A C 1
ATOM 2943 O O . VAL A 1 387 ? -10.946 -7.466 9.708 1.00 83.56 387 VAL A O 1
ATOM 2946 N N . ASN A 1 388 ? -11.990 -8.503 8.014 1.00 80.94 388 ASN A N 1
ATOM 2947 C CA . ASN A 1 388 ? -10.767 -9.054 7.442 1.00 80.94 388 ASN A CA 1
ATOM 2948 C C . ASN A 1 388 ? -9.901 -7.949 6.841 1.00 80.94 388 ASN A C 1
ATOM 2950 O O . ASN A 1 388 ? -8.688 -7.962 7.034 1.00 80.94 388 ASN A O 1
ATOM 2954 N N . GLU A 1 389 ? -10.507 -6.993 6.136 1.00 82.25 389 GLU A N 1
ATOM 2955 C CA . GLU A 1 389 ? -9.812 -5.806 5.640 1.00 82.25 389 GLU A CA 1
ATOM 2956 C C . GLU A 1 389 ? -9.334 -4.905 6.770 1.00 82.25 389 GLU A C 1
ATOM 2958 O O . GLU A 1 389 ? -8.187 -4.476 6.738 1.00 82.25 389 GLU A O 1
ATOM 2963 N N . PHE A 1 390 ? -10.132 -4.702 7.816 1.00 83.62 390 PHE A N 1
ATOM 2964 C CA . PHE A 1 390 ? -9.698 -3.965 8.999 1.00 83.62 390 PHE A CA 1
ATOM 2965 C C . PHE A 1 390 ? -8.458 -4.601 9.649 1.00 83.62 390 PHE A C 1
ATOM 2967 O O . PHE A 1 390 ? -7.441 -3.936 9.861 1.00 83.62 390 PHE A O 1
ATOM 2974 N N . VAL A 1 391 ? -8.503 -5.913 9.907 1.00 78.44 391 VAL A N 1
ATOM 2975 C CA . VAL A 1 391 ? -7.358 -6.673 10.427 1.00 78.44 391 VAL A CA 1
ATOM 2976 C C . VAL A 1 391 ? -6.183 -6.598 9.452 1.00 78.44 391 VAL A C 1
ATOM 2978 O O . VAL A 1 391 ? -5.041 -6.442 9.877 1.00 78.44 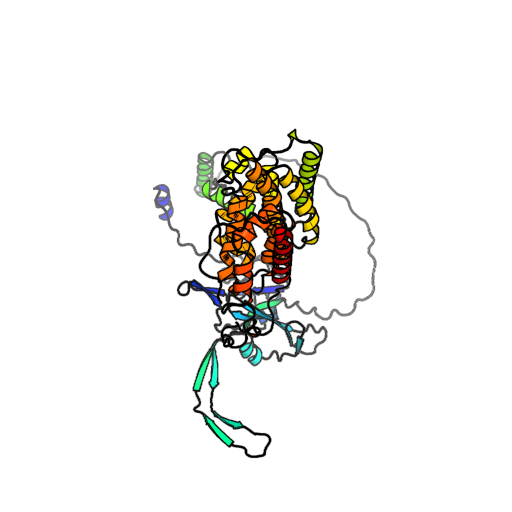391 VAL A O 1
ATOM 2981 N N . ARG A 1 392 ? -6.425 -6.640 8.138 1.00 78.62 392 ARG A N 1
ATOM 2982 C CA . ARG A 1 392 ? -5.366 -6.527 7.128 1.00 78.62 392 ARG A CA 1
ATOM 2983 C C . ARG A 1 392 ? -4.687 -5.156 7.153 1.00 78.62 392 ARG A C 1
ATOM 2985 O O . ARG A 1 392 ? -3.457 -5.105 7.185 1.00 78.62 392 ARG A O 1
ATOM 2992 N N . GLN A 1 393 ? -5.466 -4.080 7.185 1.00 80.06 393 GLN A N 1
ATOM 2993 C CA . GLN A 1 393 ? -4.984 -2.699 7.219 1.00 80.06 393 GLN A CA 1
ATOM 2994 C C . GLN A 1 393 ? -4.225 -2.405 8.512 1.00 80.06 393 GLN A C 1
ATOM 2996 O O . GLN A 1 393 ? -3.158 -1.797 8.469 1.00 80.06 393 GLN A O 1
ATOM 3001 N N . LEU A 1 394 ? -4.728 -2.884 9.654 1.00 78.19 394 LEU A N 1
ATOM 3002 C CA . LEU A 1 394 ? -4.126 -2.619 10.959 1.00 78.19 394 LEU A CA 1
ATOM 3003 C C . LEU A 1 394 ? -2.977 -3.582 11.317 1.00 78.19 394 LEU A C 1
ATOM 3005 O O . LEU A 1 394 ? -2.097 -3.195 12.083 1.00 78.19 394 LEU A O 1
ATOM 3009 N N . LEU A 1 395 ? -2.948 -4.812 10.781 1.00 75.50 395 LEU A N 1
ATOM 3010 C CA . LEU A 1 395 ? -2.018 -5.872 11.217 1.00 75.50 395 LEU A CA 1
ATOM 3011 C C . LEU A 1 395 ? -1.263 -6.607 10.085 1.00 75.50 395 LEU A C 1
ATOM 3013 O O . LEU A 1 395 ? -0.172 -7.130 10.335 1.00 75.50 395 LEU A O 1
ATOM 3017 N N . ALA A 1 396 ? -1.763 -6.671 8.842 1.00 60.72 396 ALA A N 1
ATOM 3018 C CA . ALA A 1 396 ? -1.235 -7.597 7.822 1.00 60.72 396 ALA A CA 1
ATOM 3019 C C . ALA A 1 396 ? -0.440 -6.976 6.653 1.00 60.72 396 ALA A C 1
ATOM 3021 O O . ALA A 1 396 ? 0.426 -7.673 6.115 1.00 60.72 396 ALA A O 1
ATOM 3022 N N . ASP A 1 397 ? -0.601 -5.698 6.296 1.00 58.16 397 ASP A N 1
ATOM 3023 C CA . ASP A 1 397 ? 0.090 -5.147 5.112 1.00 58.16 397 ASP A CA 1
ATOM 3024 C C . ASP A 1 397 ? 1.629 -5.034 5.271 1.00 58.16 397 ASP A C 1
ATOM 3026 O O . ASP A 1 397 ? 2.135 -4.456 6.237 1.00 58.16 397 ASP A O 1
ATOM 3030 N N . ARG A 1 398 ? 2.374 -5.647 4.333 1.00 54.00 398 ARG A N 1
ATOM 3031 C CA . ARG A 1 398 ? 3.845 -5.803 4.310 1.00 54.00 398 ARG A CA 1
ATOM 3032 C C . ARG A 1 398 ? 4.596 -4.681 3.593 1.00 54.00 398 ARG A C 1
ATOM 3034 O O . ARG A 1 398 ? 5.822 -4.742 3.551 1.00 54.00 398 ARG A O 1
ATOM 3041 N N . SER A 1 399 ? 3.904 -3.674 3.073 1.00 53.72 399 SER A N 1
ATOM 3042 C CA . SER A 1 399 ? 4.541 -2.532 2.418 1.00 53.72 399 SER A CA 1
ATOM 3043 C C . SER A 1 399 ? 5.215 -1.577 3.423 1.00 53.72 399 SER A C 1
ATOM 3045 O O . SER A 1 399 ? 4.733 -1.374 4.539 1.00 53.72 399 SER A O 1
ATOM 3047 N N . ALA A 1 400 ? 6.324 -0.942 3.020 1.00 45.59 400 ALA A N 1
ATOM 3048 C CA . ALA A 1 400 ? 6.984 0.128 3.784 1.00 45.59 400 ALA A CA 1
ATOM 3049 C C . ALA A 1 400 ? 6.120 1.411 3.909 1.00 45.59 400 ALA A C 1
ATOM 3051 O O . ALA A 1 400 ? 6.408 2.283 4.729 1.00 45.59 400 ALA A O 1
ATOM 3052 N N . GLY A 1 401 ? 5.041 1.533 3.120 1.00 55.19 401 GLY A N 1
ATOM 3053 C CA . GLY A 1 401 ? 3.992 2.555 3.270 1.00 55.19 401 GLY A CA 1
ATOM 3054 C C . GLY A 1 401 ? 3.001 2.262 4.405 1.00 55.19 401 GLY A C 1
ATOM 3055 O O . GLY A 1 401 ? 2.403 3.182 4.971 1.00 55.19 401 GLY A O 1
ATOM 3056 N N . GLY A 1 402 ? 2.905 0.994 4.818 1.00 66.88 402 GLY A N 1
ATOM 3057 C CA . GLY A 1 402 ? 1.930 0.513 5.793 1.00 66.88 402 GLY A CA 1
ATOM 3058 C C . GLY A 1 402 ? 2.049 1.122 7.195 1.00 66.88 402 GLY A C 1
ATOM 3059 O O . GLY A 1 402 ? 1.042 1.232 7.887 1.00 66.88 402 GLY A O 1
ATOM 3060 N N . ASP A 1 403 ? 3.232 1.555 7.638 1.00 76.81 403 ASP A N 1
ATOM 3061 C CA . ASP A 1 403 ? 3.408 2.115 8.991 1.00 76.81 403 ASP A CA 1
ATOM 3062 C C . ASP A 1 403 ? 2.734 3.491 9.137 1.00 76.81 403 ASP A C 1
ATOM 3064 O O . ASP A 1 403 ? 2.037 3.760 10.123 1.00 76.81 403 ASP A O 1
ATOM 3068 N N . SER A 1 404 ? 2.877 4.350 8.122 1.00 84.31 404 SER A N 1
ATOM 3069 C CA . SER A 1 404 ? 2.203 5.652 8.070 1.00 84.31 404 SER A CA 1
ATOM 3070 C C . SER A 1 404 ? 0.692 5.479 7.937 1.00 84.31 404 SER A C 1
ATOM 3072 O O . SER A 1 404 ? -0.057 6.124 8.667 1.00 84.31 404 SER A O 1
ATOM 3074 N N . MET A 1 405 ? 0.253 4.562 7.069 1.00 87.31 405 MET A N 1
ATOM 3075 C CA . MET A 1 405 ? -1.156 4.193 6.908 1.00 87.31 405 MET A CA 1
ATOM 3076 C C . MET A 1 405 ? -1.789 3.782 8.236 1.00 87.31 405 MET A C 1
ATOM 3078 O O . MET A 1 405 ? -2.816 4.328 8.630 1.00 87.31 405 MET A O 1
ATOM 3082 N N . ARG A 1 406 ? -1.156 2.854 8.959 1.00 86.00 406 ARG A N 1
ATOM 3083 C CA . ARG A 1 406 ? -1.657 2.343 10.242 1.00 86.00 406 ARG A CA 1
ATOM 3084 C C . ARG A 1 406 ? -1.763 3.436 11.294 1.00 86.00 406 ARG A C 1
ATOM 3086 O O . ARG A 1 406 ? -2.755 3.491 12.013 1.00 86.00 406 ARG A O 1
ATOM 3093 N N . THR A 1 407 ? -0.771 4.320 11.355 1.00 86.75 407 THR A N 1
ATOM 3094 C CA . THR A 1 407 ? -0.768 5.456 12.286 1.00 86.75 407 THR A CA 1
ATOM 3095 C C . THR A 1 407 ? -1.903 6.431 11.974 1.00 86.75 407 THR A C 1
ATOM 3097 O O . THR A 1 407 ? -2.618 6.860 12.878 1.00 86.75 407 THR A O 1
ATOM 3100 N N . VAL A 1 408 ? -2.112 6.740 10.690 1.00 91.75 408 VAL A N 1
ATOM 3101 C CA . VAL A 1 408 ? -3.216 7.592 10.232 1.00 91.75 408 VAL A CA 1
ATOM 3102 C C . VAL A 1 408 ? -4.567 6.945 10.531 1.00 91.75 408 VAL A C 1
ATOM 3104 O O . VAL A 1 408 ? -5.432 7.590 11.119 1.00 91.75 408 VAL A O 1
ATOM 3107 N N . LEU A 1 409 ? -4.747 5.671 10.175 1.00 92.06 409 LEU A N 1
ATOM 3108 C CA . LEU A 1 409 ? -5.983 4.933 10.416 1.00 92.06 409 LEU A CA 1
ATOM 3109 C C . LEU A 1 409 ? -6.309 4.872 11.913 1.00 92.06 409 LEU A C 1
ATOM 3111 O O . LEU A 1 409 ? -7.434 5.176 12.298 1.00 92.06 409 LEU A O 1
ATOM 3115 N N . ALA A 1 410 ? -5.328 4.543 12.758 1.00 90.81 410 ALA A N 1
ATOM 3116 C CA . ALA A 1 410 ? -5.495 4.521 14.207 1.00 90.81 410 ALA A CA 1
ATOM 3117 C C . ALA A 1 410 ? -5.922 5.894 14.750 1.00 90.81 410 ALA A C 1
ATOM 3119 O O . ALA A 1 410 ? -6.891 5.968 15.498 1.00 90.81 410 ALA A O 1
ATOM 3120 N N . ALA A 1 411 ? -5.270 6.979 14.323 1.00 92.62 411 ALA A N 1
ATOM 3121 C CA . ALA A 1 411 ? -5.607 8.333 14.764 1.00 92.62 411 ALA A CA 1
ATOM 3122 C C . ALA A 1 411 ? -7.026 8.768 14.352 1.00 92.62 411 ALA A C 1
ATOM 3124 O O . ALA A 1 411 ? -7.706 9.450 15.117 1.00 92.62 411 ALA A O 1
ATOM 3125 N N . LEU A 1 412 ? -7.479 8.379 13.155 1.00 95.25 412 LEU A N 1
ATOM 3126 C CA . LEU A 1 412 ? -8.833 8.674 12.673 1.00 95.25 412 LEU A CA 1
ATOM 3127 C C . LEU A 1 412 ? -9.898 7.840 13.403 1.00 95.25 412 LEU A C 1
ATOM 3129 O O . LEU A 1 412 ? -10.962 8.358 13.737 1.00 95.25 412 LEU A O 1
ATOM 3133 N N . LEU A 1 413 ? -9.617 6.558 13.663 1.00 94.88 413 LEU A N 1
ATOM 3134 C CA . LEU A 1 413 ? -10.520 5.671 14.402 1.00 94.88 413 LEU A CA 1
ATOM 3135 C C . LEU A 1 413 ? -10.627 6.070 15.875 1.00 94.88 413 LEU A C 1
ATOM 3137 O O . LEU A 1 413 ? -11.723 6.039 16.428 1.00 94.88 413 LEU A O 1
ATOM 3141 N N . GLU A 1 414 ? -9.520 6.484 16.493 1.00 94.31 414 GLU A N 1
ATOM 3142 C CA . GLU A 1 414 ? -9.523 7.049 17.842 1.00 94.31 414 GLU A CA 1
ATOM 3143 C C . GLU A 1 414 ? -10.458 8.258 17.924 1.00 94.31 414 GLU A C 1
ATOM 3145 O O . GLU A 1 414 ? -11.361 8.275 18.759 1.00 94.31 414 GLU A O 1
ATOM 3150 N N . GLU A 1 415 ? -10.284 9.234 17.027 1.00 95.62 415 GLU A N 1
ATOM 3151 C CA . GLU A 1 415 ? -11.121 10.435 16.992 1.00 95.62 415 GLU A CA 1
ATOM 3152 C C . GLU A 1 415 ? -12.604 10.071 16.833 1.00 95.62 415 GLU A C 1
ATOM 3154 O O . GLU A 1 415 ? -13.461 10.573 17.561 1.00 95.62 415 GLU A O 1
ATOM 3159 N N . ALA A 1 416 ? -12.910 9.142 15.923 1.00 95.94 416 ALA A N 1
ATOM 3160 C CA . ALA A 1 416 ? -14.278 8.707 15.682 1.00 95.94 416 ALA A CA 1
ATOM 3161 C C . ALA A 1 416 ? -14.915 8.058 16.922 1.00 95.94 416 ALA A C 1
ATOM 3163 O O . ALA A 1 416 ? -16.083 8.332 17.212 1.00 95.94 416 ALA A O 1
ATOM 3164 N N . VAL A 1 417 ? -14.176 7.246 17.688 1.00 95.31 417 VAL A N 1
ATOM 3165 C CA . VAL A 1 417 ? -14.668 6.680 18.960 1.00 95.31 417 VAL A CA 1
ATOM 3166 C C . VAL A 1 417 ? -14.869 7.775 20.008 1.00 95.31 417 VAL A C 1
ATOM 3168 O O . VAL A 1 417 ? -15.912 7.795 20.659 1.00 95.31 417 VAL A O 1
ATOM 3171 N N . CYS A 1 418 ? -13.925 8.710 20.146 1.00 93.69 418 CYS A N 1
ATOM 3172 C CA . CYS A 1 418 ? -14.026 9.828 21.090 1.00 93.69 418 CYS A CA 1
ATOM 3173 C C . CYS A 1 418 ? -15.270 10.695 20.852 1.00 93.69 418 CYS A C 1
ATOM 3175 O O . CYS A 1 418 ? -15.880 11.168 21.809 1.00 93.69 418 CYS A O 1
ATOM 3177 N N . ILE A 1 419 ? -15.673 10.867 19.591 1.00 93.56 419 ILE A N 1
ATOM 3178 C CA . ILE A 1 419 ? -16.880 11.614 19.218 1.00 93.56 419 ILE A CA 1
ATOM 3179 C C . ILE A 1 419 ? -18.143 10.779 19.446 1.00 93.56 419 ILE A C 1
ATOM 3181 O O . ILE A 1 419 ? -19.124 11.268 20.000 1.00 93.56 419 ILE A O 1
ATOM 3185 N N . THR A 1 420 ? -18.152 9.524 18.995 1.00 93.50 420 THR A N 1
ATOM 3186 C CA . THR A 1 420 ? -19.377 8.706 18.965 1.00 93.50 420 THR A CA 1
ATOM 3187 C C . THR A 1 420 ? -19.764 8.152 20.330 1.00 93.50 420 THR A C 1
ATOM 3189 O O . THR A 1 420 ? -20.950 8.119 20.649 1.00 93.50 420 THR A O 1
ATOM 3192 N N . TRP A 1 421 ? -18.795 7.768 21.162 1.00 93.19 421 TRP A N 1
ATOM 3193 C CA . TRP A 1 421 ? -19.069 7.099 22.433 1.00 93.19 421 TRP A CA 1
ATOM 3194 C C . TRP A 1 421 ? -19.925 7.933 23.406 1.00 93.19 421 TRP A C 1
ATOM 3196 O O . TRP A 1 421 ? -20.935 7.416 23.891 1.00 93.19 421 TRP A O 1
ATOM 3206 N N . PRO A 1 422 ? -19.616 9.221 23.680 1.00 91.56 422 PRO A N 1
ATOM 3207 C CA . PRO A 1 422 ? -20.435 10.035 24.583 1.00 91.56 422 PRO A CA 1
ATOM 3208 C C . PRO A 1 422 ? -21.843 10.293 24.030 1.00 91.56 422 PRO A C 1
ATOM 3210 O O . PRO A 1 422 ? -22.810 10.346 24.789 1.00 91.56 422 PRO A O 1
ATOM 3213 N N . LEU A 1 423 ? -21.971 10.422 22.704 1.00 90.50 423 LEU A N 1
ATOM 3214 C CA . LEU A 1 423 ? -23.253 10.637 22.029 1.00 90.50 423 LEU A CA 1
ATOM 3215 C C . LEU A 1 423 ? -24.151 9.395 22.134 1.00 90.50 423 LEU A C 1
ATOM 3217 O O . LEU A 1 423 ? -25.337 9.510 22.436 1.00 90.50 423 LEU A O 1
ATOM 3221 N N . GLU A 1 424 ? -23.579 8.201 21.974 1.00 90.19 424 GLU A N 1
ATOM 3222 C CA . GLU A 1 424 ? -24.282 6.928 22.174 1.00 90.19 424 GLU A CA 1
ATOM 3223 C C . GLU A 1 424 ? -24.682 6.711 23.634 1.00 90.19 424 GLU A C 1
ATOM 3225 O O . GLU A 1 424 ? -25.766 6.189 23.908 1.00 90.19 424 GLU A O 1
ATOM 3230 N N . ALA A 1 425 ? -23.837 7.133 24.578 1.00 86.56 425 ALA A N 1
ATOM 3231 C CA . ALA A 1 425 ? -24.160 7.091 25.997 1.00 86.56 425 ALA A CA 1
ATOM 3232 C C . ALA A 1 425 ? -25.347 8.000 26.339 1.00 86.56 425 ALA A C 1
ATOM 3234 O O . ALA A 1 425 ? -26.288 7.549 26.995 1.00 86.56 425 ALA A O 1
ATOM 3235 N N . ALA A 1 426 ? -25.359 9.231 25.822 1.00 86.19 426 ALA A N 1
ATOM 3236 C CA . ALA A 1 426 ? -26.473 10.163 25.991 1.00 86.19 426 ALA A CA 1
ATOM 3237 C C . ALA A 1 426 ? -27.780 9.650 25.355 1.00 86.19 426 ALA A C 1
ATOM 3239 O O . ALA A 1 426 ? -28.859 9.865 25.903 1.00 86.19 426 ALA A O 1
ATOM 3240 N N . ALA A 1 427 ? -27.689 8.924 24.236 1.00 83.00 427 ALA A N 1
ATOM 3241 C CA . ALA A 1 427 ? -28.832 8.313 23.556 1.00 83.00 427 ALA A CA 1
ATOM 3242 C C . ALA A 1 427 ? -29.327 6.998 24.202 1.00 83.00 427 ALA A C 1
ATOM 3244 O O . ALA A 1 427 ? -30.264 6.379 23.697 1.00 83.00 427 ALA A O 1
ATOM 3245 N N . GLY A 1 428 ? -28.702 6.526 25.289 1.00 79.00 428 GLY A N 1
ATOM 3246 C CA . GLY A 1 428 ? -29.036 5.242 25.921 1.00 79.00 428 GLY A CA 1
ATOM 3247 C C . GLY A 1 428 ? -28.600 4.007 25.117 1.00 79.00 428 GLY A C 1
ATOM 3248 O O . GLY A 1 428 ? -28.996 2.885 25.433 1.00 79.00 428 GLY A O 1
ATOM 3249 N N . ALA A 1 429 ? -27.762 4.191 24.093 1.00 76.19 429 ALA A N 1
ATOM 3250 C CA . ALA A 1 429 ? -27.256 3.148 23.203 1.00 76.19 429 ALA A CA 1
ATOM 3251 C C . ALA A 1 429 ? -25.849 2.642 23.584 1.00 76.19 429 ALA A C 1
ATOM 3253 O O . ALA A 1 429 ? -25.293 1.819 22.860 1.00 76.19 429 ALA A O 1
ATOM 3254 N N . ALA A 1 430 ? -25.290 3.052 24.731 1.00 68.81 430 ALA A N 1
ATOM 3255 C CA . ALA A 1 430 ? -23.919 2.733 25.175 1.00 68.81 430 ALA A CA 1
ATOM 3256 C C . ALA A 1 430 ? -23.508 1.249 25.046 1.00 68.81 430 ALA A C 1
ATOM 3258 O O . ALA A 1 430 ? -22.347 0.934 24.803 1.00 68.81 430 ALA A O 1
ATOM 3259 N N . SER A 1 431 ? -24.452 0.316 25.214 1.00 68.00 431 SER A N 1
ATOM 3260 C CA . SER A 1 431 ? -24.177 -1.127 25.158 1.00 68.00 431 SER A CA 1
ATOM 3261 C C . SER A 1 431 ? -24.268 -1.745 23.756 1.00 68.00 431 SER A C 1
ATOM 3263 O O . SER A 1 431 ? -23.787 -2.861 23.561 1.00 68.00 431 SER A O 1
ATOM 3265 N N . ARG A 1 432 ? -24.890 -1.059 22.788 1.00 77.81 432 ARG A N 1
ATOM 3266 C CA . ARG A 1 432 ? -25.184 -1.584 21.437 1.00 77.81 432 ARG A CA 1
ATOM 3267 C C . ARG A 1 432 ? -24.708 -0.686 20.296 1.00 77.81 432 ARG A C 1
ATOM 3269 O O . ARG A 1 432 ? -24.805 -1.095 19.141 1.00 77.81 432 ARG A O 1
ATOM 3276 N N . GLY A 1 433 ? -24.217 0.504 20.616 1.00 87.62 433 GLY A N 1
ATOM 3277 C CA . GLY A 1 433 ? -23.759 1.485 19.648 1.00 87.62 433 GLY A CA 1
ATOM 3278 C C . GLY A 1 433 ? -22.544 1.027 18.840 1.00 87.62 433 GLY A C 1
ATOM 3279 O O . GLY A 1 433 ? -21.874 0.035 19.165 1.00 87.62 433 GLY A O 1
ATOM 3280 N N . VAL A 1 434 ? -22.278 1.740 17.746 1.00 92.06 434 VAL A N 1
ATOM 3281 C CA . VAL A 1 434 ? -21.214 1.395 16.799 1.00 92.06 434 VAL A CA 1
ATOM 3282 C C . VAL A 1 434 ? -19.844 1.475 17.471 1.00 92.06 434 VAL A C 1
ATOM 3284 O O . VAL A 1 434 ? -18.988 0.628 17.214 1.00 92.06 434 VAL A O 1
ATOM 3287 N N . ALA A 1 435 ? -19.658 2.415 18.404 1.00 92.12 435 ALA A N 1
ATOM 3288 C CA . ALA A 1 435 ? -18.398 2.597 19.114 1.00 92.12 435 ALA A CA 1
ATOM 3289 C C . ALA A 1 435 ? -18.092 1.402 20.030 1.00 92.12 435 ALA A C 1
ATOM 3291 O O . ALA A 1 435 ? -16.982 0.865 20.010 1.00 92.12 435 ALA A O 1
ATOM 3292 N N . ARG A 1 436 ? -19.097 0.904 20.767 1.00 91.25 436 ARG A N 1
ATOM 3293 C CA . ARG A 1 436 ? -18.976 -0.305 21.604 1.00 91.25 436 ARG A CA 1
ATOM 3294 C C . ARG A 1 436 ? -18.643 -1.541 20.772 1.00 91.25 436 ARG A C 1
ATOM 3296 O O . ARG A 1 436 ? -17.746 -2.299 21.141 1.00 91.25 436 ARG A O 1
ATOM 3303 N N . ARG A 1 437 ? -19.332 -1.729 19.641 1.00 92.44 437 ARG A N 1
ATOM 3304 C CA . ARG A 1 437 ? -19.093 -2.852 18.715 1.00 92.44 437 ARG A CA 1
ATOM 3305 C C . ARG A 1 437 ? -17.698 -2.784 18.097 1.00 92.44 437 ARG A C 1
ATOM 3307 O O . ARG A 1 437 ? -17.035 -3.812 17.992 1.00 92.44 437 ARG A O 1
ATOM 3314 N N . PHE A 1 438 ? -17.224 -1.591 17.743 1.00 93.44 438 PHE A N 1
ATOM 3315 C CA . PHE A 1 438 ? -15.864 -1.389 17.247 1.00 93.44 438 PHE A CA 1
ATOM 3316 C C . PHE A 1 438 ? -14.801 -1.696 18.314 1.00 93.44 438 PHE A C 1
ATOM 3318 O O . PHE A 1 438 ? -13.825 -2.380 18.023 1.00 93.44 438 PHE A O 1
ATOM 3325 N N . VAL A 1 439 ? -14.999 -1.279 19.570 1.00 92.31 439 VAL A N 1
ATOM 3326 C CA . VAL A 1 439 ? -14.082 -1.654 20.662 1.00 92.31 439 VAL A CA 1
ATOM 3327 C C . VAL A 1 439 ? -14.062 -3.173 20.862 1.00 92.31 439 VAL A C 1
ATOM 3329 O O . VAL A 1 439 ? -12.992 -3.754 21.003 1.00 92.31 439 VAL A O 1
ATOM 3332 N N . GLN A 1 440 ? -15.208 -3.855 20.791 1.00 91.25 440 GLN A N 1
ATOM 3333 C CA . GLN A 1 440 ? -15.249 -5.324 20.840 1.00 91.25 440 GLN A CA 1
ATOM 3334 C C . GLN A 1 440 ? -14.517 -5.970 19.657 1.00 91.25 440 GLN A C 1
ATOM 3336 O O . GLN A 1 440 ? -13.788 -6.944 19.852 1.00 91.25 440 GLN A O 1
ATOM 3341 N N . LEU A 1 441 ? -14.666 -5.406 18.452 1.00 91.25 441 LEU A N 1
ATOM 3342 C CA . LEU A 1 441 ? -13.918 -5.817 17.266 1.00 91.25 441 LEU A CA 1
ATOM 3343 C C . LEU A 1 441 ? -12.408 -5.668 17.479 1.00 91.25 441 LEU A C 1
ATOM 3345 O O . LEU A 1 441 ? -11.663 -6.567 17.106 1.00 91.25 441 LEU A O 1
ATOM 3349 N N . LEU A 1 442 ? -11.960 -4.577 18.106 1.00 90.06 442 LEU A N 1
ATOM 3350 C CA . LEU A 1 442 ? -10.554 -4.372 18.448 1.00 90.06 442 LEU A CA 1
ATOM 3351 C C . LEU A 1 442 ? -10.035 -5.430 19.420 1.00 90.06 442 LEU A C 1
ATOM 3353 O O . LEU A 1 442 ? -8.894 -5.837 19.285 1.00 90.06 442 LEU A O 1
ATOM 3357 N N . LEU A 1 443 ? -10.838 -5.893 20.380 1.00 89.81 443 LEU A N 1
ATOM 3358 C CA . LEU A 1 443 ? -10.393 -6.889 21.362 1.00 89.81 443 LEU A CA 1
ATOM 3359 C C . LEU A 1 443 ? -10.413 -8.331 20.832 1.00 89.81 443 LEU A C 1
ATOM 3361 O O . LEU A 1 443 ? -9.731 -9.192 21.390 1.00 89.81 443 LEU A O 1
ATOM 3365 N N . ALA A 1 444 ? -11.196 -8.614 19.788 1.00 87.44 444 ALA A N 1
ATOM 3366 C CA . ALA A 1 444 ? -11.407 -9.970 19.281 1.00 87.44 444 ALA A CA 1
ATOM 3367 C C . ALA A 1 444 ? -10.129 -10.674 18.762 1.00 87.44 444 ALA A C 1
ATOM 3369 O O . ALA A 1 444 ? -9.981 -11.863 19.045 1.00 87.44 444 ALA A O 1
ATOM 3370 N N . PRO A 1 445 ? -9.182 -10.001 18.071 1.00 83.06 445 PRO A N 1
ATOM 3371 C CA . PRO A 1 445 ? -7.973 -10.637 17.546 1.00 83.06 445 PRO A CA 1
ATOM 3372 C C . PRO A 1 445 ? -6.907 -10.978 18.592 1.00 83.06 445 PRO A C 1
ATOM 3374 O O . PRO A 1 445 ? -5.970 -11.693 18.246 1.00 83.06 445 PRO A O 1
ATOM 3377 N N . LEU A 1 446 ? -7.013 -10.494 19.842 1.00 82.88 446 LEU A N 1
ATOM 3378 C CA . LEU A 1 446 ? -5.989 -10.683 20.887 1.00 82.88 446 LEU A CA 1
ATOM 3379 C C . LEU A 1 446 ? -5.473 -12.133 21.013 1.00 82.88 446 LEU A C 1
ATOM 3381 O O . LEU A 1 446 ? -4.255 -12.302 21.043 1.00 82.88 446 LEU A O 1
ATOM 3385 N N . PRO A 1 447 ? -6.321 -13.184 21.018 1.00 78.00 447 PRO A N 1
ATOM 3386 C CA . PRO A 1 447 ? -5.850 -14.564 21.172 1.00 78.00 447 PRO A CA 1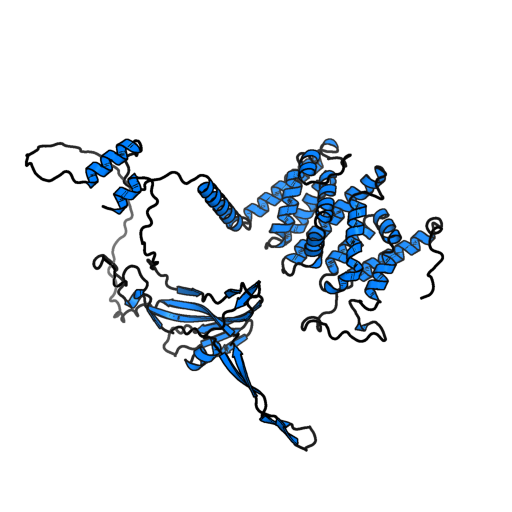
ATOM 3387 C C . PRO A 1 447 ? -4.984 -15.066 20.009 1.00 78.00 447 PRO A C 1
ATOM 3389 O O . PRO A 1 447 ? -4.184 -15.977 20.186 1.00 78.00 447 PRO A O 1
ATOM 3392 N N . THR A 1 448 ? -5.141 -14.490 18.815 1.00 76.50 448 THR A N 1
ATOM 3393 C CA . THR A 1 448 ? -4.442 -14.897 17.583 1.00 76.50 448 THR A CA 1
ATOM 3394 C C . THR A 1 448 ? -3.439 -13.845 17.100 1.00 76.50 448 THR A C 1
ATOM 3396 O O . THR A 1 448 ? -2.883 -13.959 16.009 1.00 76.50 448 THR A O 1
ATOM 3399 N N . LEU A 1 449 ? -3.216 -12.790 17.890 1.00 78.19 449 LEU A N 1
ATOM 3400 C CA . LEU A 1 449 ? -2.415 -11.629 17.501 1.00 78.19 449 LEU A CA 1
ATOM 3401 C C . LEU A 1 449 ? -0.910 -11.932 17.469 1.00 78.19 449 LEU A C 1
ATOM 3403 O O . LEU A 1 449 ? -0.146 -11.200 16.846 1.00 78.19 449 LEU A O 1
ATOM 3407 N N . ASN A 1 450 ? -0.473 -13.024 18.098 1.00 74.88 450 ASN A N 1
ATOM 3408 C CA . ASN A 1 450 ? 0.929 -13.435 18.186 1.00 74.88 450 ASN A CA 1
ATOM 3409 C C . ASN A 1 450 ? 1.609 -13.609 16.814 1.00 74.88 450 ASN A C 1
ATOM 3411 O O . ASN A 1 450 ? 2.797 -13.322 16.678 1.00 74.88 450 ASN A O 1
ATOM 3415 N N . VAL A 1 451 ? 0.864 -13.983 15.769 1.00 75.00 451 VAL A N 1
ATOM 3416 C CA . VAL A 1 451 ? 1.375 -14.067 14.385 1.00 75.00 451 VAL A CA 1
ATOM 3417 C C . VAL A 1 451 ? 1.789 -12.689 13.833 1.00 75.00 451 VAL A C 1
ATOM 3419 O O . VAL A 1 451 ? 2.628 -12.599 12.938 1.00 75.00 451 VAL A O 1
ATOM 3422 N N . HIS A 1 452 ? 1.257 -11.601 14.397 1.00 75.25 452 HIS A N 1
ATOM 3423 C CA . HIS A 1 452 ? 1.485 -10.215 13.978 1.00 75.25 452 HIS A CA 1
ATOM 3424 C C . HIS A 1 452 ? 2.467 -9.453 14.891 1.00 75.25 452 HIS A C 1
ATOM 3426 O O . HIS A 1 452 ? 2.467 -8.221 14.910 1.00 75.25 452 HIS A O 1
ATOM 3432 N N . TRP A 1 453 ? 3.334 -10.163 15.626 1.00 74.31 453 TRP A N 1
ATOM 3433 C CA . TRP A 1 453 ? 4.218 -9.604 16.664 1.00 74.31 453 TRP A CA 1
ATOM 3434 C C . TRP A 1 453 ? 5.110 -8.436 16.230 1.00 74.31 453 TRP A C 1
ATOM 3436 O O . TRP A 1 453 ? 5.383 -7.539 17.024 1.00 74.31 453 TRP A O 1
ATOM 3446 N N . ARG A 1 454 ? 5.514 -8.379 14.956 1.00 71.12 454 ARG A N 1
ATOM 3447 C CA . ARG A 1 454 ? 6.309 -7.266 14.404 1.00 71.12 454 ARG A CA 1
ATOM 3448 C C . ARG A 1 454 ? 5.550 -5.932 14.354 1.00 71.12 454 ARG A C 1
ATOM 3450 O O . ARG A 1 454 ? 6.137 -4.925 13.980 1.00 71.12 454 ARG A O 1
ATOM 3457 N N . ARG A 1 455 ? 4.241 -5.919 14.632 1.00 73.94 455 ARG A N 1
ATOM 3458 C CA . ARG A 1 455 ? 3.339 -4.783 14.348 1.00 73.94 455 ARG A CA 1
ATOM 3459 C C . ARG A 1 455 ? 2.391 -4.456 15.494 1.00 73.94 455 ARG A C 1
ATOM 3461 O O . ARG A 1 455 ? 1.335 -3.863 15.296 1.00 73.94 455 ARG A O 1
ATOM 3468 N N . PHE A 1 456 ? 2.795 -4.816 16.702 1.00 79.31 456 PHE A N 1
ATOM 3469 C CA . PHE A 1 456 ? 2.097 -4.501 17.942 1.00 79.31 456 PHE A CA 1
ATOM 3470 C C . PHE A 1 456 ? 1.930 -2.999 18.189 1.00 79.31 456 PHE A C 1
ATOM 3472 O O . PHE A 1 456 ? 0.896 -2.598 18.722 1.00 79.31 456 PHE A O 1
ATOM 3479 N N . GLY A 1 457 ? 2.883 -2.174 17.744 1.00 80.50 457 GLY A N 1
ATOM 3480 C CA . GLY A 1 457 ? 2.914 -0.731 18.001 1.00 80.50 457 GLY A CA 1
ATOM 3481 C C . GLY A 1 457 ? 1.589 -0.002 17.719 1.00 80.50 457 GLY A C 1
ATOM 3482 O O . GLY A 1 457 ? 0.950 0.443 18.671 1.00 80.50 457 GLY A O 1
ATOM 3483 N N . PRO A 1 458 ? 1.122 0.105 16.458 1.00 81.19 458 PRO A N 1
ATOM 3484 C CA . PRO A 1 458 ? -0.108 0.839 16.135 1.00 81.19 458 PRO A CA 1
ATOM 3485 C C . PRO A 1 458 ? -1.375 0.262 16.782 1.00 81.19 458 PRO A C 1
ATOM 3487 O O . PRO A 1 458 ? -2.251 1.013 17.204 1.00 81.19 458 PRO A O 1
ATOM 3490 N N . TYR A 1 459 ? -1.465 -1.065 16.895 1.00 87.31 459 TYR A N 1
ATOM 3491 C CA . TYR A 1 459 ? -2.622 -1.742 17.482 1.00 87.31 459 TYR A CA 1
ATOM 3492 C C . TYR A 1 459 ? -2.739 -1.484 18.992 1.00 87.31 459 TYR A C 1
ATOM 3494 O O . TYR A 1 459 ? -3.778 -1.021 19.467 1.00 87.31 459 TYR A O 1
ATOM 3502 N N . PHE A 1 460 ? -1.669 -1.727 19.758 1.00 89.12 460 PHE A N 1
ATOM 3503 C CA . PHE A 1 460 ? -1.671 -1.442 21.196 1.00 89.12 460 PHE A CA 1
ATOM 3504 C C . PHE A 1 460 ? -1.635 0.059 21.480 1.00 89.12 460 PHE A C 1
ATOM 3506 O O . PHE A 1 460 ? -2.203 0.493 22.478 1.00 89.12 460 PHE A O 1
ATOM 3513 N N . GLY A 1 461 ? -1.049 0.855 20.584 1.00 88.69 461 GLY A N 1
ATOM 3514 C CA . GLY A 1 461 ? -1.111 2.312 20.620 1.00 88.69 461 GLY A CA 1
ATOM 3515 C C . GLY A 1 461 ? -2.550 2.824 20.550 1.00 88.69 461 GLY A C 1
ATOM 3516 O O . GLY A 1 461 ? -2.936 3.629 21.394 1.00 88.69 461 GLY A O 1
ATOM 3517 N N . LEU A 1 462 ? -3.369 2.301 19.628 1.00 90.81 462 LEU A N 1
ATOM 3518 C CA . LEU A 1 462 ? -4.797 2.631 19.535 1.00 90.81 462 LEU A CA 1
ATOM 3519 C C . LEU A 1 462 ? -5.558 2.227 20.804 1.00 90.81 462 LEU A C 1
ATOM 3521 O O . LEU A 1 462 ? -6.282 3.045 21.368 1.00 90.81 462 LEU A O 1
ATOM 3525 N N . LEU A 1 463 ? -5.367 0.996 21.294 1.00 91.88 463 LEU A N 1
ATOM 3526 C CA . LEU A 1 463 ? -6.001 0.536 22.538 1.00 91.88 463 LEU A CA 1
ATOM 3527 C C . LEU A 1 463 ? -5.624 1.414 23.735 1.00 91.88 463 LEU A C 1
ATOM 3529 O O . LEU A 1 463 ? -6.492 1.785 24.525 1.00 91.88 463 LEU A O 1
ATOM 3533 N N . ARG A 1 464 ? -4.343 1.781 23.854 1.00 91.94 464 ARG A N 1
ATOM 3534 C CA . ARG A 1 464 ? -3.867 2.689 24.901 1.00 91.94 464 ARG A CA 1
ATOM 3535 C C . ARG A 1 464 ? -4.487 4.067 24.764 1.00 91.94 464 ARG A C 1
ATOM 3537 O O . ARG A 1 464 ? -4.961 4.605 25.762 1.00 91.94 464 ARG A O 1
ATOM 3544 N N . SER A 1 465 ? -4.504 4.632 23.561 1.00 91.00 465 SER A N 1
ATOM 3545 C CA . SER A 1 465 ? -5.058 5.966 23.341 1.00 91.00 465 SER A CA 1
ATOM 3546 C C . SER A 1 465 ? -6.537 6.006 23.712 1.00 91.00 465 SER A C 1
ATOM 3548 O O . SER A 1 465 ? -6.939 6.819 24.536 1.00 91.00 465 SER A O 1
ATOM 3550 N N . LEU A 1 466 ? -7.321 5.019 23.268 1.00 92.19 466 LEU A N 1
ATOM 3551 C CA . LEU A 1 466 ? -8.730 4.878 23.646 1.00 92.19 466 LEU A CA 1
ATOM 3552 C C . LEU A 1 466 ? -8.928 4.754 25.166 1.00 92.19 466 LEU A C 1
ATOM 3554 O O . LEU A 1 466 ? -9.774 5.441 25.737 1.00 92.19 466 LEU A O 1
ATOM 3558 N N . ALA A 1 467 ? -8.119 3.927 25.837 1.00 90.81 467 ALA A N 1
ATOM 3559 C CA . ALA A 1 467 ? -8.157 3.786 27.292 1.00 90.81 467 ALA A CA 1
ATOM 3560 C C . ALA A 1 467 ? -7.724 5.067 28.038 1.00 90.81 467 ALA A C 1
ATOM 3562 O O . ALA A 1 467 ? -8.083 5.263 29.203 1.00 90.81 467 ALA A O 1
ATOM 3563 N N . THR A 1 468 ? -6.954 5.946 27.396 1.00 89.38 468 THR A N 1
ATOM 3564 C CA . THR A 1 468 ? -6.504 7.226 27.960 1.00 89.38 468 THR A CA 1
ATOM 3565 C C . THR A 1 468 ? -7.552 8.306 27.789 1.00 89.38 468 THR A C 1
ATOM 3567 O O . THR A 1 468 ? -7.945 8.935 28.771 1.00 89.38 468 THR A O 1
ATOM 3570 N N . THR A 1 469 ? -8.012 8.491 26.557 1.00 86.88 469 THR A N 1
ATOM 3571 C CA . THR A 1 469 ? -8.794 9.648 26.138 1.00 86.88 469 THR A CA 1
ATOM 3572 C C . THR A 1 469 ? -10.231 9.583 26.654 1.00 86.88 469 THR A C 1
ATOM 3574 O O . THR A 1 469 ? -10.781 10.612 27.041 1.00 86.88 469 THR A O 1
ATOM 3577 N N . VAL A 1 470 ? -10.831 8.386 26.741 1.00 84.69 470 VAL A N 1
ATOM 3578 C CA . VAL A 1 470 ? -12.241 8.222 27.138 1.00 84.69 470 VAL A CA 1
ATOM 3579 C C . VAL A 1 470 ? -12.373 7.293 28.358 1.00 84.69 470 VAL A C 1
ATOM 3581 O O . VAL A 1 470 ? -12.252 6.071 28.225 1.00 84.69 470 VAL A O 1
ATOM 3584 N N . PRO A 1 471 ? -12.656 7.828 29.567 1.00 86.62 471 PRO A N 1
ATOM 3585 C CA . PRO A 1 471 ? -12.801 7.027 30.787 1.00 86.62 471 PRO A CA 1
ATOM 3586 C C . PRO A 1 471 ? -13.863 5.924 30.696 1.00 86.62 471 PRO A C 1
ATOM 3588 O O . PRO A 1 471 ? -13.644 4.832 31.217 1.00 86.62 471 PRO A O 1
ATOM 3591 N N . ASP A 1 472 ? -14.971 6.181 30.002 1.00 87.25 472 ASP A N 1
ATOM 3592 C CA . ASP A 1 472 ? -16.056 5.207 29.840 1.00 87.25 472 ASP A CA 1
ATOM 3593 C C . ASP A 1 472 ? -15.651 4.043 28.927 1.00 87.25 472 ASP A C 1
ATOM 3595 O O . ASP A 1 472 ? -15.985 2.893 29.207 1.00 87.25 472 ASP A O 1
ATOM 3599 N N . VAL A 1 473 ? -14.862 4.309 27.878 1.00 90.00 473 VAL A N 1
ATOM 3600 C CA . VAL A 1 473 ? -14.269 3.258 27.032 1.00 90.00 473 VAL A CA 1
ATOM 3601 C C . VAL A 1 473 ? -13.328 2.398 27.864 1.00 90.00 473 VAL A C 1
ATOM 3603 O O . VAL A 1 473 ? -13.384 1.171 27.789 1.00 90.00 473 VAL A O 1
ATOM 3606 N N . ARG A 1 474 ? -12.495 3.030 28.703 1.00 90.69 474 ARG A N 1
ATOM 3607 C CA . ARG A 1 474 ? -11.614 2.317 29.634 1.00 90.69 474 ARG A CA 1
ATOM 3608 C C . ARG A 1 474 ? -12.411 1.425 30.585 1.00 90.69 474 ARG A C 1
ATOM 3610 O O . ARG A 1 474 ? -12.050 0.264 30.742 1.00 90.69 474 ARG A O 1
ATOM 3617 N N . ALA A 1 475 ? -13.489 1.929 31.186 1.00 88.12 475 ALA A N 1
ATOM 3618 C CA . ALA A 1 475 ? -14.360 1.130 32.048 1.00 88.12 475 ALA A CA 1
ATOM 3619 C C . ALA A 1 475 ? -14.941 -0.078 31.294 1.00 88.12 475 ALA A C 1
ATOM 3621 O O . ALA A 1 475 ? -14.848 -1.204 31.777 1.00 88.12 475 ALA A O 1
ATOM 3622 N N . ALA A 1 476 ? -15.422 0.124 30.066 1.00 88.12 476 ALA A N 1
ATOM 3623 C CA . ALA A 1 476 ? -15.968 -0.944 29.232 1.00 88.12 476 ALA A CA 1
ATOM 3624 C C . ALA A 1 476 ? -14.912 -2.002 28.845 1.00 88.12 476 ALA A C 1
ATOM 3626 O O . ALA A 1 476 ? -15.196 -3.199 28.827 1.00 88.12 476 ALA A O 1
ATOM 3627 N N . MET A 1 477 ? -13.673 -1.582 28.567 1.00 90.44 477 MET A N 1
ATOM 3628 C CA . MET A 1 477 ? -12.544 -2.488 28.323 1.00 90.44 477 MET A CA 1
ATOM 3629 C C . MET A 1 477 ? -12.188 -3.313 29.570 1.00 90.44 477 MET A C 1
ATOM 3631 O O . MET A 1 477 ? -11.854 -4.495 29.456 1.00 90.44 477 MET A O 1
ATOM 3635 N N . LEU A 1 478 ? -12.263 -2.709 30.761 1.00 90.12 478 LEU A N 1
ATOM 3636 C CA . LEU A 1 478 ? -12.058 -3.409 32.032 1.00 90.12 478 LEU A CA 1
ATOM 3637 C C . LEU A 1 478 ? -13.177 -4.426 32.301 1.00 90.12 478 LEU A C 1
ATOM 3639 O O . LEU A 1 478 ? -12.874 -5.559 32.676 1.00 90.12 478 LEU A O 1
ATOM 3643 N N . GLU A 1 479 ? -14.438 -4.065 32.047 1.00 87.81 479 GLU A N 1
ATOM 3644 C CA . GLU A 1 479 ? -15.589 -4.980 32.125 1.00 87.81 479 GLU A CA 1
ATOM 3645 C C . GLU A 1 479 ? -15.452 -6.172 31.166 1.00 87.81 479 GLU A C 1
ATOM 3647 O O . GLU A 1 479 ? -15.777 -7.302 31.528 1.00 87.81 479 GLU A O 1
ATOM 3652 N N . ASP A 1 480 ? -14.892 -5.951 29.973 1.00 87.69 480 ASP A N 1
ATOM 3653 C CA . ASP A 1 480 ? -14.613 -7.008 28.991 1.00 87.69 480 ASP A CA 1
ATOM 3654 C C . ASP A 1 480 ? -13.402 -7.888 29.356 1.00 87.69 480 ASP A C 1
ATOM 3656 O O . ASP A 1 480 ? -12.999 -8.757 28.568 1.00 87.69 480 ASP A O 1
ATOM 3660 N N . GLY A 1 481 ? -12.794 -7.667 30.525 1.00 88.31 481 GLY A N 1
ATOM 3661 C CA . GLY A 1 481 ? -11.674 -8.450 31.035 1.00 88.31 481 GLY A CA 1
ATOM 3662 C C . GLY A 1 481 ? -10.367 -8.217 30.280 1.00 88.31 481 GLY A C 1
ATOM 3663 O O . GLY A 1 481 ? -9.550 -9.136 30.194 1.00 88.31 481 GLY A O 1
ATOM 3664 N N . LEU A 1 482 ? -10.152 -7.020 29.713 1.00 90.56 482 LEU A N 1
ATOM 3665 C CA . LEU A 1 482 ? -8.959 -6.722 28.912 1.00 90.56 482 LEU A CA 1
ATOM 3666 C C . LEU A 1 482 ? -7.653 -6.998 29.669 1.00 90.56 482 LEU A C 1
ATOM 3668 O O . LEU A 1 482 ? -6.741 -7.571 29.089 1.00 90.56 482 LEU A O 1
ATOM 3672 N N . VAL A 1 483 ? -7.570 -6.665 30.962 1.00 88.62 483 VAL A N 1
ATOM 3673 C CA . VAL A 1 483 ? -6.363 -6.920 31.774 1.00 88.62 483 VAL A CA 1
ATOM 3674 C C . VAL A 1 483 ? -5.999 -8.405 31.770 1.00 88.62 483 VAL A C 1
ATOM 3676 O O . VAL A 1 483 ? -4.858 -8.741 31.475 1.00 88.62 483 VAL A O 1
ATOM 3679 N N . GLY A 1 484 ? -6.971 -9.290 32.020 1.00 85.25 484 GLY A N 1
ATOM 3680 C CA . GLY A 1 484 ? -6.752 -10.738 31.975 1.00 85.25 484 GLY A CA 1
ATOM 3681 C C . GLY A 1 484 ? -6.304 -11.199 30.590 1.00 85.25 484 GLY A C 1
ATOM 3682 O O . GLY A 1 484 ? -5.289 -11.870 30.470 1.00 85.25 484 GLY A O 1
ATOM 3683 N N . LYS A 1 485 ? -6.976 -10.730 29.530 1.00 88.19 485 LYS A N 1
ATOM 3684 C CA . LYS A 1 485 ? -6.613 -11.057 28.140 1.00 88.19 485 LYS A CA 1
ATOM 3685 C C . LYS A 1 485 ? -5.192 -10.616 27.773 1.00 88.19 485 LYS A C 1
ATOM 3687 O O . LYS A 1 485 ? -4.513 -11.337 27.054 1.00 88.19 485 LYS A O 1
ATOM 3692 N N . LEU A 1 486 ? -4.743 -9.446 28.238 1.00 87.81 486 LEU A N 1
ATOM 3693 C CA . LEU A 1 486 ? -3.385 -8.946 27.988 1.00 87.81 486 LEU A CA 1
ATOM 3694 C C . LEU A 1 486 ? -2.332 -9.720 28.786 1.00 87.81 486 LEU A C 1
ATOM 3696 O O . LEU A 1 486 ? -1.252 -9.977 28.262 1.00 87.81 486 LEU A O 1
ATOM 3700 N N . VAL A 1 487 ? -2.641 -10.100 30.030 1.00 84.31 487 VAL A N 1
ATOM 3701 C CA . VAL A 1 487 ? -1.765 -10.942 30.859 1.00 84.31 487 VAL A CA 1
ATOM 3702 C C . VAL A 1 487 ? -1.633 -12.333 30.244 1.00 84.31 487 VAL A C 1
ATOM 3704 O O . VAL A 1 487 ? -0.511 -12.796 30.053 1.00 84.31 487 VAL A O 1
ATOM 3707 N N . ASP A 1 488 ? -2.747 -12.953 29.850 1.00 82.56 488 ASP A N 1
ATOM 3708 C CA . ASP A 1 488 ? -2.754 -14.244 29.159 1.00 82.56 488 ASP A CA 1
ATOM 3709 C C . ASP A 1 488 ? -1.957 -14.159 27.850 1.00 82.56 488 ASP A C 1
ATOM 3711 O O . ASP A 1 488 ? -1.101 -14.995 27.569 1.00 82.56 488 ASP A O 1
ATOM 3715 N N . PHE A 1 489 ? -2.170 -13.098 27.069 1.00 83.12 489 PHE A N 1
ATOM 3716 C CA . PHE A 1 489 ? -1.431 -12.856 25.833 1.00 83.12 489 PHE A CA 1
ATOM 3717 C C . PHE A 1 489 ? 0.080 -12.689 26.056 1.00 83.12 489 PHE A C 1
ATOM 3719 O O . PHE A 1 489 ? 0.878 -13.186 25.265 1.00 83.12 489 PHE A O 1
ATOM 3726 N N . ALA A 1 490 ? 0.486 -11.998 27.123 1.00 77.38 490 ALA A N 1
ATOM 3727 C CA . ALA A 1 490 ? 1.892 -11.737 27.414 1.00 77.38 490 ALA A CA 1
ATOM 3728 C C . ALA A 1 490 ? 2.610 -12.937 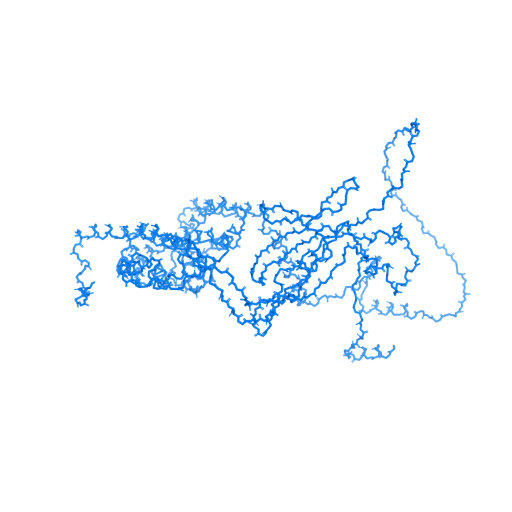28.059 1.00 77.38 490 ALA A C 1
ATOM 3730 O O . ALA A 1 490 ? 3.807 -13.111 27.826 1.00 77.38 490 ALA A O 1
ATOM 3731 N N . LEU A 1 491 ? 1.915 -13.752 28.863 1.00 72.06 491 LEU A N 1
ATOM 3732 C CA . LEU A 1 491 ? 2.535 -14.735 29.764 1.00 72.06 491 LEU A CA 1
ATOM 3733 C C . LEU A 1 491 ? 2.128 -16.200 29.529 1.00 72.06 491 LEU A C 1
ATOM 3735 O O . LEU A 1 491 ? 2.738 -17.081 30.131 1.00 72.06 491 LEU A O 1
ATOM 3739 N N . CYS A 1 492 ? 1.128 -16.507 28.698 1.00 67.75 492 CYS A N 1
ATOM 3740 C CA . CYS A 1 492 ? 0.734 -17.897 28.422 1.00 67.75 492 CYS A CA 1
ATOM 3741 C C . CYS A 1 492 ? 1.455 -18.498 27.199 1.00 67.75 492 CYS A C 1
ATOM 3743 O O . CYS A 1 492 ? 2.272 -17.854 26.547 1.00 67.75 492 CYS A O 1
ATOM 3745 N N . GLY A 1 493 ? 1.176 -19.774 26.894 1.00 56.56 493 GLY A N 1
ATOM 3746 C CA . GLY A 1 493 ? 1.949 -20.603 25.950 1.00 56.56 493 GLY A CA 1
ATOM 3747 C C . GLY A 1 493 ? 2.041 -20.116 24.494 1.00 56.56 493 GLY A C 1
ATOM 3748 O O . GLY A 1 493 ? 2.893 -20.605 23.754 1.00 56.56 493 GLY A O 1
ATOM 3749 N N . ASP A 1 494 ? 1.219 -19.147 24.088 1.00 59.78 494 ASP A N 1
ATOM 3750 C CA . ASP A 1 494 ? 1.275 -18.492 22.773 1.00 59.78 494 ASP A CA 1
ATOM 3751 C C . ASP A 1 494 ? 1.893 -17.079 22.828 1.00 59.78 494 ASP A C 1
ATOM 3753 O O . ASP A 1 494 ? 1.749 -16.304 21.877 1.00 59.78 494 ASP A O 1
ATOM 3757 N N . SER A 1 495 ? 2.599 -16.759 23.921 1.00 66.06 495 SER A N 1
ATOM 3758 C CA . SER A 1 495 ? 3.252 -15.468 24.150 1.00 66.06 495 SER A CA 1
ATOM 3759 C C . SER A 1 495 ? 4.211 -15.082 23.015 1.00 66.06 495 SER A C 1
ATOM 3761 O O . SER A 1 495 ? 4.949 -15.932 22.501 1.00 66.06 495 SER A O 1
ATOM 3763 N N . PRO A 1 496 ? 4.277 -13.783 22.659 1.00 63.88 496 PRO A N 1
ATOM 3764 C CA . PRO A 1 496 ? 5.294 -13.256 21.751 1.00 63.88 496 PRO A CA 1
ATOM 3765 C C . PRO A 1 496 ? 6.728 -13.373 22.310 1.00 63.88 496 PRO A C 1
ATOM 3767 O O . PRO A 1 496 ? 7.686 -13.201 21.559 1.00 63.88 496 PRO A O 1
ATOM 3770 N N . HIS A 1 497 ? 6.887 -13.696 23.600 1.00 62.84 497 HIS A N 1
ATOM 3771 C CA . HIS A 1 497 ? 8.165 -13.912 24.279 1.00 62.84 497 HIS A CA 1
ATOM 3772 C C . HIS A 1 497 ? 8.218 -15.293 24.966 1.00 62.84 497 HIS A C 1
ATOM 3774 O O . HIS A 1 497 ? 8.162 -15.377 26.195 1.00 62.84 497 HIS A O 1
ATOM 3780 N N . PRO A 1 498 ? 8.376 -16.397 24.211 1.00 57.00 498 PRO A N 1
ATOM 3781 C CA . PRO A 1 498 ? 8.451 -17.737 24.802 1.00 57.00 498 PRO A CA 1
ATOM 3782 C C . PRO A 1 498 ? 9.690 -17.922 25.697 1.00 57.00 498 PRO A C 1
ATOM 3784 O O . PRO A 1 498 ? 9.667 -18.739 26.609 1.00 57.00 498 PRO A O 1
ATOM 3787 N N . ASP A 1 499 ? 10.743 -17.126 25.478 1.00 57.62 499 ASP A N 1
ATOM 3788 C CA . ASP A 1 499 ? 12.020 -17.209 26.204 1.00 57.62 499 ASP A CA 1
ATOM 3789 C C . ASP A 1 499 ? 11.932 -16.668 27.647 1.00 57.62 499 ASP A C 1
ATOM 3791 O O . ASP A 1 499 ? 12.834 -16.887 28.452 1.00 57.62 499 ASP A O 1
ATOM 3795 N N . VAL A 1 500 ? 10.853 -15.949 27.980 1.00 55.31 500 VAL A N 1
ATOM 3796 C CA . VAL A 1 500 ? 10.642 -15.319 29.296 1.00 55.31 500 VAL A CA 1
ATOM 3797 C C . VAL A 1 500 ? 9.854 -16.235 30.242 1.00 55.31 500 VAL A C 1
ATOM 3799 O O . VAL A 1 500 ? 9.811 -15.979 31.444 1.00 55.31 500 VAL A O 1
ATOM 3802 N N . ILE A 1 501 ? 9.262 -17.326 29.738 1.00 57.19 501 ILE A N 1
ATOM 3803 C CA . ILE A 1 501 ? 8.425 -18.235 30.531 1.00 57.19 501 ILE A CA 1
ATOM 3804 C C . ILE A 1 501 ? 9.252 -19.464 30.952 1.00 57.19 501 ILE A C 1
ATOM 3806 O O . ILE A 1 501 ? 9.573 -20.308 30.109 1.00 57.19 501 ILE A O 1
ATOM 3810 N N . PRO A 1 502 ? 9.584 -19.627 32.249 1.00 50.06 502 PRO A N 1
ATOM 3811 C CA . PRO A 1 502 ? 10.335 -20.786 32.717 1.00 50.06 502 PRO A CA 1
ATOM 3812 C C . PRO A 1 502 ? 9.556 -22.085 32.460 1.00 50.06 502 PRO A C 1
ATOM 3814 O O . PRO A 1 502 ? 8.439 -22.249 32.945 1.00 50.06 502 PRO A O 1
ATOM 3817 N N . GLY A 1 503 ? 10.152 -23.027 31.723 1.00 55.41 503 GLY A N 1
ATOM 3818 C CA . GLY A 1 503 ? 9.599 -24.375 31.521 1.00 55.41 503 GLY A CA 1
ATOM 3819 C C . GLY A 1 503 ? 8.749 -24.584 30.260 1.00 55.41 503 GLY A C 1
ATOM 3820 O O . GLY A 1 503 ? 8.272 -25.699 30.052 1.00 55.41 503 GLY A O 1
ATOM 3821 N N . VAL A 1 504 ? 8.586 -23.574 29.397 1.00 51.12 504 VAL A N 1
ATOM 3822 C CA . VAL A 1 504 ? 7.938 -23.738 28.082 1.00 51.12 504 VAL A CA 1
ATOM 3823 C C . VAL A 1 504 ? 9.013 -24.015 27.017 1.00 51.12 504 VAL A C 1
ATOM 3825 O O . VAL A 1 504 ? 9.941 -23.218 26.884 1.00 51.12 504 VAL A O 1
ATOM 3828 N N . PRO A 1 505 ? 8.946 -25.128 26.256 1.00 47.75 505 PRO A N 1
ATOM 3829 C CA . PRO A 1 505 ? 9.927 -25.409 25.212 1.00 47.75 505 PRO A CA 1
ATOM 3830 C C . PRO A 1 505 ? 9.899 -24.312 24.141 1.00 47.75 505 PRO A C 1
ATOM 3832 O O . PRO A 1 505 ? 8.842 -23.989 23.594 1.00 47.75 505 PRO A O 1
ATOM 3835 N N . THR A 1 506 ? 11.067 -23.745 23.830 1.00 51.25 506 THR A N 1
ATOM 3836 C CA . THR A 1 506 ? 11.233 -22.738 22.777 1.00 51.25 506 THR A CA 1
ATOM 3837 C C . THR A 1 506 ? 10.768 -23.329 21.451 1.00 51.25 506 THR A C 1
ATOM 3839 O O . THR A 1 506 ? 11.340 -24.298 20.958 1.00 51.25 506 THR A O 1
ATOM 3842 N N . ARG A 1 507 ? 9.688 -22.786 20.888 1.00 50.31 507 ARG A N 1
ATOM 3843 C CA . ARG A 1 507 ? 9.085 -23.276 19.643 1.00 50.31 507 ARG A CA 1
ATOM 3844 C C . ARG A 1 507 ? 10.100 -23.215 18.489 1.00 50.31 507 ARG A C 1
ATOM 3846 O O . ARG A 1 507 ? 10.512 -22.125 18.101 1.00 50.31 507 ARG A O 1
ATOM 3853 N N . ASP A 1 508 ? 10.371 -24.357 17.857 1.00 44.19 508 ASP A N 1
ATOM 3854 C CA . ASP A 1 508 ? 11.182 -24.532 16.629 1.00 44.19 508 ASP A CA 1
ATOM 3855 C C . ASP A 1 508 ? 10.578 -23.889 15.352 1.00 44.19 508 ASP A C 1
ATOM 3857 O O . ASP A 1 508 ? 10.823 -24.331 14.231 1.00 44.19 508 ASP A O 1
ATOM 3861 N N . LYS A 1 509 ? 9.730 -22.861 15.473 1.00 46.69 509 LYS A N 1
ATOM 3862 C CA . LYS A 1 509 ? 8.979 -22.281 14.341 1.00 46.69 509 LYS A CA 1
ATOM 3863 C C . LYS A 1 509 ? 9.095 -20.763 14.239 1.00 46.69 509 LYS A C 1
ATOM 3865 O O . LYS A 1 509 ? 8.130 -20.096 13.877 1.00 46.69 509 LYS A O 1
ATOM 3870 N N . ARG A 1 510 ? 10.260 -20.201 14.545 1.00 52.19 510 ARG A N 1
ATOM 3871 C CA . ARG A 1 510 ? 10.570 -18.835 14.109 1.00 52.19 510 ARG A CA 1
ATOM 3872 C C . ARG A 1 510 ? 11.007 -18.899 12.644 1.00 52.19 510 ARG A C 1
ATOM 3874 O O . ARG A 1 510 ? 11.861 -19.711 12.292 1.00 52.19 510 ARG A O 1
ATOM 3881 N N . SER A 1 511 ? 10.387 -18.092 11.778 1.00 49.94 511 SER A N 1
ATOM 3882 C CA . SER A 1 511 ? 10.882 -17.909 10.408 1.00 49.94 511 SER A CA 1
ATOM 3883 C C . SER A 1 511 ? 12.341 -17.440 10.475 1.00 49.94 511 SER A C 1
ATOM 3885 O O . SER A 1 511 ? 12.725 -16.792 11.444 1.00 49.94 511 SER A O 1
ATOM 3887 N N . MET A 1 512 ? 13.172 -17.743 9.475 1.00 43.19 512 MET A N 1
ATOM 3888 C CA . MET A 1 512 ? 14.632 -17.533 9.530 1.00 43.19 512 MET A CA 1
ATOM 3889 C C . MET A 1 512 ? 15.049 -16.074 9.857 1.00 43.19 512 MET A C 1
ATOM 3891 O O . MET A 1 512 ? 16.148 -15.851 10.356 1.00 43.19 512 MET A O 1
ATOM 3895 N N . GLY A 1 513 ? 14.161 -15.089 9.649 1.00 50.47 513 GLY A N 1
ATOM 3896 C CA . GLY A 1 513 ? 14.349 -13.679 10.033 1.00 50.47 513 GLY A CA 1
ATOM 3897 C C . GLY A 1 513 ? 13.815 -13.267 11.419 1.00 50.47 513 GLY A C 1
ATOM 3898 O O . GLY A 1 513 ? 14.113 -12.166 11.878 1.00 50.47 513 GLY A O 1
ATOM 3899 N N . ASP A 1 514 ? 13.039 -14.112 12.099 1.00 54.16 514 ASP A N 1
ATOM 3900 C CA . ASP A 1 514 ? 12.403 -13.856 13.407 1.00 54.16 514 ASP A CA 1
ATOM 3901 C C . ASP A 1 514 ? 13.320 -14.190 14.603 1.00 54.16 514 ASP A C 1
ATOM 3903 O O . ASP A 1 514 ? 12.969 -13.947 15.755 1.00 54.16 514 ASP A O 1
ATOM 3907 N N . ASN A 1 515 ? 14.516 -14.726 14.344 1.00 55.16 515 ASN A N 1
ATOM 3908 C CA . ASN A 1 515 ? 15.507 -15.054 15.377 1.00 55.16 515 ASN A CA 1
ATOM 3909 C C . ASN A 1 515 ? 16.327 -13.844 15.854 1.00 55.16 515 ASN A C 1
ATOM 3911 O O . ASN A 1 515 ? 16.969 -13.924 16.897 1.00 55.16 515 ASN A O 1
ATOM 3915 N N . TYR A 1 516 ? 16.314 -12.736 15.105 1.00 55.44 516 TYR A N 1
ATOM 3916 C CA . TYR A 1 516 ? 17.205 -11.589 15.331 1.00 55.44 516 TYR A CA 1
ATOM 3917 C C . TYR A 1 516 ? 16.476 -10.296 15.723 1.00 55.44 516 TYR A C 1
ATOM 3919 O O . TYR A 1 516 ? 17.119 -9.270 15.923 1.00 55.44 516 TYR A O 1
ATOM 3927 N N . THR A 1 517 ? 15.142 -10.307 15.817 1.00 61.38 517 THR A N 1
ATOM 3928 C CA . THR A 1 517 ? 14.343 -9.131 16.201 1.00 61.38 517 THR A CA 1
ATOM 3929 C C . THR A 1 517 ? 13.355 -9.518 17.294 1.00 61.38 517 THR A C 1
ATOM 3931 O O . THR A 1 517 ? 12.618 -10.485 17.134 1.00 61.38 517 THR A O 1
ATOM 3934 N N . ALA A 1 518 ? 13.341 -8.778 18.403 1.00 63.66 518 ALA A N 1
ATOM 3935 C CA . ALA A 1 518 ? 12.359 -8.966 19.468 1.00 63.66 518 ALA A CA 1
ATOM 3936 C C . ALA A 1 518 ? 11.064 -8.185 19.157 1.00 63.66 518 ALA A C 1
ATOM 3938 O O . ALA A 1 518 ? 11.137 -7.148 18.491 1.00 63.66 518 ALA A O 1
ATOM 3939 N N . PRO A 1 519 ? 9.890 -8.650 19.621 1.00 68.88 519 PRO A N 1
ATOM 3940 C CA . PRO A 1 519 ? 8.661 -7.870 19.545 1.00 68.88 519 PRO A CA 1
ATOM 3941 C C . PRO A 1 519 ? 8.772 -6.551 20.312 1.00 68.88 519 PRO A C 1
ATOM 3943 O O . PRO A 1 519 ? 9.197 -6.537 21.467 1.00 68.88 519 PRO A O 1
ATOM 3946 N N . ASP A 1 520 ? 8.335 -5.457 19.684 1.00 73.00 520 ASP A N 1
ATOM 3947 C CA . ASP A 1 520 ? 8.116 -4.189 20.379 1.00 73.00 520 ASP A CA 1
ATOM 3948 C C . ASP A 1 520 ? 6.850 -4.301 21.239 1.00 73.00 520 ASP A C 1
ATOM 3950 O O . ASP A 1 520 ? 5.718 -4.325 20.744 1.00 73.00 520 ASP A O 1
ATOM 3954 N N . THR A 1 521 ? 7.063 -4.423 22.545 1.00 77.81 521 THR A N 1
ATOM 3955 C CA . THR A 1 521 ? 6.019 -4.569 23.562 1.00 77.81 521 THR A CA 1
ATOM 3956 C C . THR A 1 521 ? 5.841 -3.313 24.410 1.00 77.81 521 THR A C 1
ATOM 3958 O O . THR A 1 521 ? 5.063 -3.333 25.365 1.00 77.81 521 THR A O 1
ATOM 3961 N N . GLU A 1 522 ? 6.488 -2.195 24.061 1.00 85.31 522 GLU A N 1
ATOM 3962 C CA . GLU A 1 522 ? 6.422 -0.958 24.846 1.00 85.31 522 GLU A CA 1
ATOM 3963 C C . GLU A 1 522 ? 4.973 -0.474 24.995 1.00 85.31 522 GLU A C 1
ATOM 3965 O O . GLU A 1 522 ? 4.484 -0.217 26.097 1.00 85.31 522 GLU A O 1
ATOM 3970 N N . GLN A 1 523 ? 4.243 -0.428 23.878 1.00 85.50 523 GLN A N 1
ATOM 3971 C CA . GLN A 1 523 ? 2.845 0.007 23.843 1.00 85.50 523 GLN A CA 1
ATOM 3972 C C . GLN A 1 523 ? 1.919 -0.956 24.608 1.00 85.50 523 GLN A C 1
ATOM 3974 O O . GLN A 1 523 ? 0.982 -0.510 25.269 1.00 85.50 523 GLN A O 1
ATOM 3979 N N . LEU A 1 524 ? 2.207 -2.263 24.564 1.00 87.44 524 LEU A N 1
ATOM 3980 C CA . LEU A 1 524 ? 1.471 -3.301 25.293 1.00 87.44 524 LEU A CA 1
ATOM 3981 C C . LEU A 1 524 ? 1.626 -3.128 26.810 1.00 87.44 524 LEU A C 1
ATOM 3983 O O . LEU A 1 524 ? 0.630 -3.080 27.532 1.00 87.44 524 LEU A O 1
ATOM 3987 N N . PHE A 1 525 ? 2.861 -3.015 27.302 1.00 88.06 525 PHE A N 1
ATOM 3988 C CA . PHE A 1 525 ? 3.112 -2.863 28.735 1.00 88.06 525 PHE A CA 1
ATOM 3989 C C . PHE A 1 525 ? 2.662 -1.499 29.257 1.00 88.06 525 PHE A C 1
ATOM 3991 O O . PHE A 1 525 ? 2.125 -1.421 30.360 1.00 88.06 525 PHE A O 1
ATOM 3998 N N . SER A 1 526 ? 2.795 -0.445 28.449 1.00 88.38 526 SER A N 1
ATOM 3999 C CA . SER A 1 526 ? 2.261 0.885 28.752 1.00 88.38 526 SER A CA 1
ATOM 4000 C C . SER A 1 526 ? 0.733 0.861 28.915 1.00 88.38 526 SER A C 1
ATOM 4002 O O . SER A 1 526 ? 0.212 1.379 29.905 1.00 88.38 526 SER A O 1
ATOM 4004 N N . LEU A 1 527 ? 0.011 0.185 28.010 1.00 90.44 527 LEU A N 1
ATOM 4005 C CA . LEU A 1 527 ? -1.431 -0.054 28.144 1.00 90.44 527 LEU A CA 1
ATOM 4006 C C . LEU A 1 527 ? -1.756 -0.826 29.430 1.00 90.44 527 LEU A C 1
ATOM 4008 O O . LEU A 1 527 ? -2.641 -0.424 30.185 1.00 90.44 527 LEU A O 1
ATOM 4012 N N . LEU A 1 528 ? -1.038 -1.920 29.700 1.00 89.75 528 LEU A N 1
ATOM 4013 C CA . LEU A 1 528 ? -1.274 -2.755 30.876 1.00 89.75 528 LEU A CA 1
ATOM 4014 C C . LEU A 1 528 ? -1.065 -1.971 32.182 1.00 89.75 528 LEU A C 1
ATOM 4016 O O . LEU A 1 528 ? -1.927 -2.000 33.061 1.00 89.75 528 LEU A O 1
ATOM 4020 N N . GLN A 1 529 ? 0.037 -1.224 32.284 1.00 88.31 529 GLN A N 1
ATOM 4021 C CA . GLN A 1 529 ? 0.336 -0.350 33.419 1.00 88.31 529 GLN A CA 1
ATOM 4022 C C . GLN A 1 529 ? -0.805 0.640 33.660 1.00 88.31 529 GLN A C 1
ATOM 4024 O O . GLN A 1 529 ? -1.284 0.782 34.785 1.00 88.31 529 GLN A O 1
ATOM 4029 N N . GLN A 1 530 ? -1.271 1.300 32.602 1.00 87.06 530 GLN A N 1
ATOM 4030 C CA . GLN A 1 530 ? -2.336 2.286 32.697 1.00 87.06 530 GLN A CA 1
ATOM 4031 C C . GLN A 1 530 ? -3.663 1.676 33.163 1.00 87.06 530 GLN A C 1
ATOM 4033 O O . GLN A 1 530 ? -4.326 2.234 34.042 1.00 87.06 530 GLN A O 1
ATOM 4038 N N . LEU A 1 531 ? -4.049 0.524 32.609 1.00 88.88 531 LEU A N 1
ATOM 4039 C CA . LEU A 1 531 ? -5.267 -0.174 33.019 1.00 88.88 531 LEU A CA 1
ATOM 4040 C C . LEU A 1 531 ? -5.196 -0.586 34.496 1.00 88.88 531 LEU A C 1
ATOM 4042 O O . LEU A 1 531 ? -6.151 -0.350 35.237 1.00 88.88 531 LEU A O 1
ATOM 4046 N N . ILE A 1 532 ? -4.057 -1.110 34.956 1.00 86.50 532 ILE A N 1
ATOM 4047 C CA . ILE A 1 532 ? -3.856 -1.515 36.357 1.00 86.50 532 ILE A CA 1
ATOM 4048 C C . ILE A 1 532 ? -3.923 -0.311 37.306 1.00 86.50 532 ILE A C 1
ATOM 4050 O O . ILE A 1 532 ? -4.647 -0.359 38.302 1.00 86.50 532 ILE A O 1
ATOM 4054 N N . VAL A 1 533 ? -3.232 0.791 36.991 1.00 84.00 533 VAL A N 1
ATOM 4055 C CA . VAL A 1 533 ? -3.278 2.022 37.803 1.00 84.00 533 VAL A CA 1
ATOM 4056 C C . VAL A 1 533 ? -4.706 2.564 37.885 1.00 84.00 533 VAL A C 1
ATOM 4058 O O . VAL A 1 533 ? -5.166 2.953 38.959 1.00 84.00 533 VAL A O 1
ATOM 4061 N N . SER A 1 534 ? -5.450 2.525 36.776 1.00 78.06 534 SER A N 1
ATOM 4062 C CA . SER A 1 534 ? -6.847 2.961 36.771 1.00 78.06 534 SER A CA 1
ATOM 4063 C C . SER A 1 534 ? -7.745 2.080 37.653 1.00 78.06 534 SER A C 1
ATOM 4065 O O . SER A 1 534 ? -8.595 2.609 38.370 1.00 78.06 534 SER A O 1
ATOM 4067 N N . CYS A 1 535 ? -7.503 0.765 37.708 1.00 70.38 535 CYS A N 1
ATOM 4068 C CA . CYS A 1 535 ? -8.217 -0.147 38.607 1.00 70.38 535 CYS A CA 1
ATOM 4069 C C . CYS A 1 535 ? -7.941 0.158 40.087 1.00 70.38 535 CYS A C 1
ATOM 4071 O O . CYS A 1 535 ? -8.863 0.119 40.900 1.00 70.38 535 CYS A O 1
ATOM 4073 N N . ALA A 1 536 ? -6.701 0.519 40.435 1.00 61.03 536 ALA A N 1
ATOM 4074 C CA . ALA A 1 536 ? -6.327 0.899 41.800 1.00 61.03 536 ALA A CA 1
ATOM 4075 C C . ALA A 1 536 ? -6.986 2.214 42.262 1.00 61.03 536 ALA A C 1
ATOM 4077 O O . ALA A 1 536 ? -7.224 2.407 43.450 1.00 61.03 536 ALA A O 1
ATOM 4078 N N . SER A 1 537 ? -7.331 3.111 41.333 1.00 58.97 537 SER A N 1
ATOM 4079 C CA . SER A 1 537 ? -8.100 4.326 41.647 1.00 58.97 537 SER A CA 1
ATOM 4080 C C . SER A 1 537 ? -9.606 4.067 41.822 1.00 58.97 537 SER A C 1
ATOM 4082 O O . SER A 1 537 ? -10.277 4.773 42.573 1.00 58.97 537 SER A O 1
ATOM 4084 N N . LEU A 1 538 ? -10.137 3.017 41.183 1.00 54.38 538 LEU A N 1
ATOM 4085 C CA . LEU A 1 538 ? -11.548 2.618 41.255 1.00 54.38 538 LEU A CA 1
ATOM 4086 C C . LEU A 1 538 ? -11.892 1.851 42.542 1.00 54.38 538 LEU A C 1
ATOM 4088 O O . LEU A 1 538 ? -13.061 1.802 42.923 1.00 54.38 538 LEU A O 1
ATOM 4092 N N . SER A 1 539 ? -10.904 1.312 43.269 1.00 46.88 539 SER A N 1
ATOM 4093 C CA . SER A 1 539 ? -11.128 0.631 44.555 1.00 46.88 539 SER A CA 1
ATOM 4094 C C . SER A 1 539 ? -11.581 1.558 45.696 1.00 46.88 539 SER A C 1
ATOM 4096 O O . SER A 1 539 ? -11.863 1.076 46.789 1.00 46.88 539 SER A O 1
ATOM 4098 N N . GLY A 1 540 ? -11.693 2.871 45.455 1.00 41.28 540 GLY A N 1
ATOM 4099 C CA . GLY A 1 540 ? -12.395 3.814 46.335 1.00 41.28 540 GLY A CA 1
ATOM 4100 C C . GLY A 1 540 ? -13.920 3.870 46.128 1.00 41.28 540 GLY A C 1
ATOM 4101 O O . GLY A 1 540 ? -14.622 4.428 46.968 1.00 41.28 540 GLY A O 1
ATOM 4102 N N . ALA A 1 541 ? -14.452 3.282 45.048 1.00 38.44 541 ALA A N 1
ATOM 4103 C CA . ALA A 1 541 ? -15.877 3.268 44.702 1.00 38.44 541 ALA A CA 1
ATOM 4104 C C . ALA A 1 541 ? -16.432 1.830 44.727 1.00 38.44 541 ALA A C 1
ATOM 4106 O O . ALA A 1 541 ? -16.681 1.185 43.707 1.00 38.44 541 ALA A O 1
ATOM 4107 N N . SER A 1 542 ? -16.602 1.306 45.939 1.00 37.44 542 SER A N 1
ATOM 4108 C CA . SER A 1 542 ? -17.009 -0.068 46.258 1.00 37.44 542 SER A CA 1
ATOM 4109 C C . SER A 1 542 ? -18.472 -0.409 45.915 1.00 37.44 542 SER A C 1
ATOM 4111 O O . SER A 1 542 ? -19.242 -0.765 46.808 1.00 37.44 542 SER A O 1
ATOM 4113 N N . SER A 1 543 ? -18.889 -0.349 44.645 1.00 38.75 543 SER A N 1
ATOM 4114 C CA . SER A 1 543 ? -20.214 -0.873 44.246 1.00 38.75 543 SER A CA 1
ATOM 4115 C C . SER A 1 543 ? -20.273 -1.674 42.940 1.00 38.75 543 SER A C 1
ATOM 4117 O O . SER A 1 543 ? -21.229 -2.424 42.759 1.00 38.75 543 SER A O 1
ATOM 4119 N N . LEU A 1 544 ? -19.258 -1.627 42.068 1.00 40.34 544 LEU A N 1
ATOM 4120 C CA . LEU A 1 544 ? -19.357 -2.237 40.728 1.00 40.34 544 LEU A CA 1
ATOM 4121 C C . LEU A 1 544 ? -18.928 -3.716 40.634 1.00 40.34 544 LEU A C 1
ATOM 4123 O O . LEU A 1 544 ? -19.338 -4.406 39.708 1.00 40.34 544 LEU A O 1
ATOM 4127 N N . PHE A 1 545 ? -18.189 -4.260 41.609 1.00 35.09 545 PHE A N 1
ATOM 4128 C CA . PHE A 1 545 ? -17.680 -5.647 41.547 1.00 35.09 545 PHE A CA 1
ATOM 4129 C C . PHE A 1 545 ? -18.542 -6.709 42.256 1.00 35.09 545 PHE A C 1
ATOM 4131 O O . PHE A 1 545 ? -18.149 -7.872 42.358 1.00 35.09 545 PHE A O 1
ATOM 4138 N N . ARG A 1 546 ? -19.743 -6.361 42.737 1.00 36.12 546 ARG A N 1
ATOM 4139 C CA . ARG A 1 546 ? -20.651 -7.311 43.408 1.00 36.12 546 ARG A CA 1
ATOM 4140 C C . ARG A 1 546 ? -21.708 -7.894 42.467 1.00 36.12 546 ARG A C 1
ATOM 4142 O O . ARG A 1 546 ? -22.888 -7.881 42.784 1.00 36.12 546 ARG A O 1
ATOM 4149 N N . SER A 1 547 ? -21.318 -8.462 41.329 1.00 39.50 547 SER A N 1
ATOM 4150 C CA . SER A 1 547 ? -22.179 -9.438 40.645 1.00 39.50 547 SER A CA 1
ATOM 4151 C C . SER A 1 547 ? -21.415 -10.234 39.591 1.00 39.50 547 SER A C 1
ATOM 4153 O O . SER A 1 547 ? -20.883 -9.664 38.650 1.00 39.50 547 SER A O 1
ATOM 4155 N N . ARG A 1 548 ? -21.449 -11.566 39.733 1.00 37.72 548 ARG A N 1
ATOM 4156 C CA . ARG A 1 548 ? -21.032 -12.602 38.764 1.00 37.72 548 ARG A CA 1
ATOM 4157 C C . ARG A 1 548 ? -19.524 -12.831 38.563 1.00 37.72 548 ARG A C 1
ATOM 4159 O O . ARG A 1 548 ? -18.978 -12.573 37.504 1.00 37.72 548 ARG A O 1
ATOM 4166 N N . SER A 1 549 ? -18.898 -13.514 39.523 1.00 32.72 549 SER A N 1
ATOM 4167 C CA . SER A 1 549 ? -18.251 -14.825 39.271 1.00 32.72 549 SER A CA 1
ATOM 4168 C C . SER A 1 549 ? -17.624 -15.396 40.551 1.00 32.72 549 SER A C 1
ATOM 4170 O O . SER A 1 549 ? -16.415 -15.496 40.727 1.00 32.72 549 SER A O 1
ATOM 4172 N N . SER A 1 550 ? -18.470 -15.873 41.465 1.00 31.39 550 SER A N 1
ATOM 4173 C CA . SER A 1 550 ? -18.037 -16.962 42.345 1.00 31.39 550 SER A CA 1
ATOM 4174 C C . SER A 1 550 ? -17.911 -18.207 41.466 1.00 31.39 550 SER A C 1
ATOM 4176 O O . SER A 1 550 ? -18.931 -18.813 41.141 1.00 31.39 550 SER A O 1
ATOM 4178 N N . LYS A 1 551 ? -16.691 -18.480 40.978 1.00 33.41 551 LYS A N 1
ATOM 4179 C CA . LYS A 1 551 ? -16.134 -19.775 40.514 1.00 33.41 551 LYS A CA 1
ATOM 4180 C C . LYS A 1 551 ? -15.054 -19.541 39.450 1.00 33.41 551 LYS A C 1
ATOM 4182 O O . LYS A 1 551 ? -15.307 -19.737 38.268 1.00 33.41 551 LYS A O 1
ATOM 4187 N N . ARG A 1 552 ? -13.863 -19.131 39.892 1.00 30.91 552 ARG A N 1
ATOM 4188 C CA . ARG A 1 552 ? -12.527 -19.419 39.318 1.00 30.91 552 ARG A CA 1
ATOM 4189 C C . ARG A 1 552 ? -11.563 -18.341 39.803 1.00 30.91 552 ARG A C 1
ATOM 4191 O O . ARG A 1 552 ? -11.230 -17.409 39.090 1.00 30.91 552 ARG A O 1
ATOM 4198 N N . ALA A 1 553 ? -11.151 -18.467 41.054 1.00 27.52 553 ALA A N 1
ATOM 4199 C CA . ALA A 1 553 ? -9.979 -17.778 41.568 1.00 27.52 553 ALA A CA 1
ATOM 4200 C C . ALA A 1 553 ? -9.178 -18.837 42.322 1.00 27.52 553 ALA A C 1
ATOM 4202 O O . ALA A 1 553 ? -9.473 -19.132 43.477 1.00 27.52 553 ALA A O 1
ATOM 4203 N N . THR A 1 554 ? -8.310 -19.531 41.586 1.00 28.97 554 THR A N 1
ATOM 4204 C CA . THR A 1 554 ? -7.180 -20.357 42.055 1.00 28.97 554 THR A CA 1
ATOM 4205 C C . THR A 1 554 ? -6.507 -20.962 40.821 1.00 28.97 554 THR A C 1
ATOM 4207 O O . THR A 1 554 ? -6.824 -22.079 40.418 1.00 28.97 554 THR A O 1
ATOM 4210 N N . ALA A 1 555 ? -5.650 -20.166 40.186 1.00 26.33 555 ALA A N 1
ATOM 4211 C CA . ALA A 1 555 ? -4.470 -20.569 39.419 1.00 26.33 555 ALA A CA 1
ATOM 4212 C C . ALA A 1 555 ? -3.716 -19.287 39.066 1.00 26.33 555 ALA A C 1
ATOM 4214 O O . ALA A 1 555 ? -4.356 -18.421 38.426 1.00 26.33 555 ALA A O 1
#

pLDDT: mean 74.7, std 21.35, range [24.11, 98.62]

Sequence (555 aa):
AAAFAAAAAGKEISLKTTRRVSLRQLGDHLMVHLNRFEFDYDSMQQAKLNDHFSFPRHLNMWPYTVHGRTDSVAAGTDDVLGAEAYQYELVGVVIHMGTAVGGHYYSYIRERDEAGAGSRWFEFNDSLVSPWEGSDAAFERDCFGGVETYTTGGTKHMSYAGGVARQYTTPVYKSERARVANAFCLFYERVKPKAAPVAAPAPAASLPVAAPALSTFASTGSESGSGSTSDGLPANPRAAFVAEMQAVLGAAGSGPHKQLRLPVPAELANAIRAENFEFWRLRTIYELEYFDFMLALVQGIAADVAAGGEAARVAYPAEEVTTTDAAMRLGGFTMPVIRLAVAFMLNTLTDSTQKATIPAWLAAVRTLLQANAVASVWLLQRQLQDVNEFVRQLLADRSAGGDSMRTVLAALLEEAVCITWPLEAAAGAASRGVARRFVQLLLAPLPTLNVHWRRFGPYFGLLRSLATTVPDVRAAMLEDGLVGKLVDFALCGDSPHPDVIPGVPTRDKRSMGDNYTAPDTEQLFSLLQQLIVSCASLSGASSLFRSRSSKRATA

Radius of gyration: 37.42 Å; chains: 1; bounding box: 77×81×123 Å